Protein 2BGW (pdb70)

B-factor: mean 41.63, std 10.08, range [12.85, 78.35]

Foldseek 3Di:
DQADWFDQAEKEFEPVCVVDPQVVLLVVVRHHYHYDHAPAATMGQFPAEGEHEEELVRLVVCLVVVNNVVNLVLSLQAGVAYEYEYEADNADPVCPPVVVSSVVVVVCSCPVRNYHYHYHHHSNRVSVVSRVSSGVVRGGGDDVGDGDDGDDDDRVVNVQLVVQCPAPQGTHPQSVQLCVVQVDSVSSLPDALVVSCVGDRHHSVSSCSSVCVSDPDDD/DFEKEFAPVCVVPPQVVLLVVVVYHYHYDNDPDAGIHLDQQEGEHEEELVRCVVCLVVVNNVVNLVVQLVRHNAYEYEYEADNADPVGVVVVVSSVVVVVCSCPVRVYHYHYHHHSNRVNVVSNCSRVVVVVVAPDDPVGVQLVVQCPQPQDDSVLSVQLCVVQVDVVSVLPDDLVSSCVRPRRHNVSSVRSVCVSDPDD

Sequence (419 aa):
MLEDPGGRPRVYVDVREERSPVPSILESLGVQVIPKQLPMGDYLVSDSIIVERKTSSDFAKSLFDGRLFEQASRLAEHYETVFIIVEGPPVPRRYRGRERSLYAAMAALQLDYGIRLMNTMDPKGTALVIESLARLSTREGGQRIVIHKKPRLSDVREWQLYILQSFPGIGRRTAERILERFGSLERFFTASKAEISKVEGIGEKRAEEIKKILMTPYKRPRVYVDVREERSPVPSILESLGVQVIPKQLPMGDYLVSDSIIVERKTSSDFAKSLFDGRLFEQASRLAEHYETVFIIVEGPPVPRRYRGRERSLYAAMAALQLDYGIRLMNTMDPKGTALVIESLARLSTKPRLSDVREWQLYILQSFPGIGRRTAERILERFGSLERFFTASKAEISKVEGIGEKRAEEIKKILMTPY

Nearest PDB structures (foldseek):
  2bgw-assembly1_B  TM=1.005E+00  e=6.439E-41  Aeropyrum pernix
  2bhn-assembly1_A  TM=6.510E-01  e=2.886E-35  Aeropyrum pernix
  2bhn-assembly1_B-2  TM=6.550E-01  e=1.106E-33  Aeropyrum pernix
  2bhn-assembly2_C-3  TM=6.578E-01  e=8.806E-33  Aeropyrum pernix
  1j24-assembly1_A  TM=9.319E-01  e=8.309E-14  Pyrococcus furiosus DSM 3638

Structure (mmCIF, N/CA/C/O backbone):
data_2BGW
#
_entry.id   2BGW
#
_cell.length_a   141.312
_cell.length_b   141.312
_cell.length_c   85.311
_cell.angle_alpha   90.00
_cell.angle_beta   90.00
_cell.angle_gamma   120.00
#
_symmetry.space_group_name_H-M   'P 32 2 1'
#
loop_
_entity.id
_entity.type
_entity.pdbx_description
1 polymer 'XPF ENDONUCLEASE'
2 polymer "5'-D(*GP*AP*TP*CP*AP*CP*AP*GP*AP*TP *GP*CP*TP*GP*A)-3'"
3 polymer "5'-D(*TP*CP*AP*GP*CP*AP*TP*CP*TP*GP *TP*GP*AP*TP*C)-3'"
4 non-polymer 'MAGNESIUM ION'
5 non-polymer 'SULFATE ION'
6 water water
#
loop_
_atom_site.group_PDB
_atom_site.id
_atom_site.type_symbol
_atom_site.label_atom_id
_atom_site.label_alt_id
_atom_site.label_comp_id
_atom_site.label_asym_id
_atom_site.label_entity_id
_atom_site.label_seq_id
_atom_site.pdbx_PDB_ins_code
_atom_site.Cartn_x
_atom_site.Cartn_y
_atom_site.Cartn_z
_atom_site.occupancy
_atom_site.B_iso_or_equiv
_atom_site.auth_seq_id
_atom_site.auth_comp_id
_atom_site.auth_asym_id
_atom_site.auth_atom_id
_atom_site.pdbx_PDB_model_num
ATOM 1 N N . MET A 1 1 ? 39.214 70.649 38.708 1.00 40.25 11 MET A N 1
ATOM 2 C CA . MET A 1 1 ? 38.394 71.693 39.381 1.00 40.92 11 MET A CA 1
ATOM 3 C C . MET A 1 1 ? 36.969 71.301 39.817 1.00 38.97 11 MET A C 1
ATOM 4 O O . MET A 1 1 ? 36.513 71.772 40.856 1.00 39.65 11 MET A O 1
ATOM 9 N N . LEU A 1 2 ? 36.248 70.489 39.041 1.00 37.25 12 LEU A N 1
ATOM 10 C CA . LEU A 1 2 ? 34.903 70.042 39.449 1.00 35.50 12 LEU A CA 1
ATOM 11 C C . LEU A 1 2 ? 35.050 69.310 40.766 1.00 35.30 12 LEU A C 1
ATOM 12 O O . LEU A 1 2 ? 35.906 68.457 40.859 1.00 35.70 12 LEU A O 1
ATOM 17 N N . GLU A 1 3 ? 34.231 69.621 41.772 1.00 34.65 13 GLU A N 1
ATOM 18 C CA . GLU A 1 3 ? 34.443 69.093 43.133 1.00 34.42 13 GLU A CA 1
ATOM 19 C C . GLU A 1 3 ? 33.689 67.856 43.616 1.00 33.23 13 GLU A C 1
ATOM 20 O O . GLU A 1 3 ? 34.305 66.908 44.095 1.00 33.25 13 GLU A O 1
ATOM 26 N N . ASP A 1 4 ? 32.367 67.880 43.533 1.00 31.92 14 ASP A N 1
ATOM 27 C CA . ASP A 1 4 ? 31.555 66.931 44.244 1.00 31.15 14 ASP A CA 1
ATOM 28 C C . ASP A 1 4 ? 31.412 65.604 43.516 1.00 30.59 14 ASP A C 1
ATOM 29 O O . ASP A 1 4 ? 31.221 65.580 42.306 1.00 29.84 14 ASP A O 1
ATOM 34 N N . PRO A 1 5 ? 31.490 64.492 44.264 1.00 29.75 15 PRO A N 1
ATOM 35 C CA . PRO A 1 5 ? 31.231 63.184 43.727 1.00 29.63 15 PRO A CA 1
ATOM 36 C C . PRO A 1 5 ? 29.795 63.070 43.236 1.00 29.88 15 PRO A C 1
ATOM 37 O O . PRO A 1 5 ? 28.887 63.542 43.893 1.00 30.52 15 PRO A O 1
ATOM 41 N N . GLY A 1 6 ? 29.583 62.411 42.110 1.00 30.23 16 GLY A N 1
ATOM 42 C CA . GLY A 1 6 ? 28.246 62.255 41.559 1.00 30.40 16 GLY A CA 1
ATOM 43 C C . GLY A 1 6 ? 27.526 60.963 41.912 1.00 30.94 16 GLY A C 1
ATOM 44 O O . GLY A 1 6 ? 27.919 60.265 42.845 1.00 30.61 16 GLY A O 1
ATOM 45 N N . GLY A 1 7 ? 26.468 60.647 41.152 1.00 31.45 17 GLY A N 1
ATOM 46 C CA . GLY A 1 7 ? 25.605 59.497 41.437 1.00 32.26 17 GLY A CA 1
ATOM 47 C C . GLY A 1 7 ? 26.207 58.103 41.324 1.00 33.06 17 GLY A C 1
ATOM 48 O O . GLY A 1 7 ? 27.412 57.930 41.232 1.00 33.19 17 GLY A O 1
ATOM 49 N N . ARG A 1 8 ? 25.340 57.096 41.351 1.00 34.22 18 ARG A N 1
ATOM 50 C CA . ARG A 1 8 ? 25.734 55.699 41.193 1.00 34.85 18 ARG A CA 1
ATOM 51 C C . ARG A 1 8 ? 26.414 55.589 39.841 1.00 35.04 18 ARG A C 1
ATOM 52 O O . ARG A 1 8 ? 25.858 56.006 38.828 1.00 35.37 18 ARG A O 1
ATOM 60 N N . PRO A 1 9 ? 27.652 55.090 39.828 1.00 35.03 19 PRO A N 1
ATOM 61 C CA . PRO A 1 9 ? 28.414 54.867 38.594 1.00 34.58 19 PRO A CA 1
ATOM 62 C C . PRO A 1 9 ? 27.662 53.959 37.626 1.00 33.84 19 PRO A C 1
ATOM 63 O O . PRO A 1 9 ? 27.310 52.819 37.988 1.00 33.86 19 PRO A O 1
ATOM 67 N N . ARG A 1 10 ? 27.455 54.470 36.412 1.00 32.53 20 ARG A N 1
ATOM 68 C CA . ARG A 1 10 ? 26.524 53.907 35.438 1.00 31.98 20 ARG A CA 1
ATOM 69 C C . ARG A 1 10 ? 27.056 54.140 34.029 1.00 31.14 20 ARG A C 1
ATOM 70 O O . ARG A 1 10 ? 27.454 55.255 33.693 1.00 31.56 20 ARG A O 1
ATOM 74 N N . VAL A 1 11 ? 27.066 53.098 33.201 1.00 30.05 21 VAL A N 1
ATOM 75 C CA . VAL A 1 11 ? 27.438 53.238 31.800 1.00 28.81 21 VAL A CA 1
ATOM 76 C C . VAL A 1 11 ? 26.634 52.263 30.986 1.00 28.87 21 VAL A C 1
ATOM 77 O O . VAL A 1 11 ? 26.206 51.240 31.504 1.00 28.67 21 VAL A O 1
ATOM 81 N N . TYR A 1 12 ? 26.438 52.583 29.710 1.00 29.17 22 TYR A N 1
ATOM 82 C CA . TYR A 1 12 ? 25.801 51.682 28.758 1.00 29.41 22 TYR A CA 1
ATOM 83 C C . TYR A 1 12 ? 26.809 51.039 27.817 1.00 29.64 22 TYR A C 1
ATOM 84 O O . TYR A 1 12 ? 27.634 51.738 27.234 1.00 29.19 22 TYR A O 1
ATOM 93 N N . VAL A 1 13 ? 26.716 49.717 27.652 1.00 30.61 23 VAL A N 1
ATOM 94 C CA . VAL A 1 13 ? 27.541 48.980 26.687 1.00 32.34 23 VAL A CA 1
ATOM 95 C C . VAL A 1 13 ? 26.785 48.745 25.424 1.00 33.75 23 VAL A C 1
ATOM 96 O O . VAL A 1 13 ? 25.669 48.227 25.472 1.00 34.40 23 VAL A O 1
ATOM 100 N N . ASP A 1 14 ? 27.388 49.008 24.281 1.00 35.06 24 ASP A N 1
ATOM 101 C CA . ASP A 1 14 ? 26.734 48.528 23.092 1.00 37.26 24 ASP A CA 1
ATOM 102 C C . ASP A 1 14 ? 26.711 47.002 23.049 1.00 38.55 24 ASP A C 1
ATOM 103 O O . ASP A 1 14 ? 27.583 46.337 23.580 1.00 39.05 24 ASP A O 1
ATOM 108 N N . VAL A 1 15 ? 25.710 46.445 22.393 1.00 40.39 25 VAL A N 1
ATOM 109 C CA . VAL A 1 15 ? 25.571 44.994 22.323 1.00 42.01 25 VAL A CA 1
ATOM 110 C C . VAL A 1 15 ? 26.747 44.278 21.656 1.00 42.83 25 VAL A C 1
ATOM 111 O O . VAL A 1 15 ? 27.212 43.256 22.162 1.00 42.65 25 VAL A O 1
ATOM 115 N N . ARG A 1 16 ? 27.213 44.807 20.524 1.00 44.13 26 ARG A N 1
ATOM 116 C CA . ARG A 1 16 ? 28.362 44.233 19.814 1.00 45.61 26 ARG A CA 1
ATOM 117 C C . ARG A 1 16 ? 29.561 44.073 20.767 1.00 45.14 26 ARG A C 1
ATOM 118 O O . ARG A 1 16 ? 30.419 43.218 20.555 1.00 45.74 26 ARG A O 1
ATOM 126 N N . GLU A 1 17 ? 29.580 44.857 21.847 1.00 44.76 27 GLU A N 1
ATOM 127 C CA . GLU A 1 17 ? 30.662 44.824 22.846 1.00 43.77 27 GLU A CA 1
ATOM 128 C C . GLU A 1 17 ? 30.369 43.952 24.044 1.00 43.62 27 GLU A C 1
ATOM 129 O O . GLU A 1 17 ? 31.270 43.432 24.672 1.00 43.52 27 GLU A O 1
ATOM 135 N N . GLU A 1 18 ? 29.095 43.844 24.382 1.00 43.73 28 GLU A N 1
ATOM 136 C CA . GLU A 1 18 ? 28.588 42.966 25.438 1.00 44.06 28 GLU A CA 1
ATOM 137 C C . GLU A 1 18 ? 29.416 41.688 25.726 1.00 43.24 28 GLU A C 1
ATOM 138 O O . GLU A 1 18 ? 29.513 41.268 26.871 1.00 42.99 28 GLU A O 1
ATOM 144 N N . ARG A 1 19 ? 29.984 41.093 24.674 1.00 42.91 29 ARG A N 1
ATOM 145 C CA . ARG A 1 19 ? 30.758 39.836 24.696 1.00 42.40 29 ARG A CA 1
ATOM 146 C C . ARG A 1 19 ? 32.063 39.908 25.499 1.00 42.05 29 ARG A C 1
ATOM 147 O O . ARG A 1 19 ? 32.448 38.927 26.154 1.00 42.29 29 ARG A O 1
ATOM 149 N N . SER A 1 20 ? 32.755 41.052 25.378 1.00 40.68 30 SER A N 1
ATOM 150 C CA . SER A 1 20 ? 33.988 41.407 26.078 1.00 39.08 30 SER A CA 1
ATOM 151 C C . SER A 1 20 ? 34.113 40.876 27.483 1.00 38.06 30 SER A C 1
ATOM 152 O O . SER A 1 20 ? 33.121 40.774 28.196 1.00 37.71 30 SER A O 1
ATOM 155 N N . PRO A 1 21 ? 35.352 40.617 27.928 1.00 37.03 31 PRO A N 1
ATOM 156 C CA . PRO A 1 21 ? 35.570 40.451 29.352 1.00 36.17 31 PRO A CA 1
ATOM 157 C C . PRO A 1 21 ? 35.262 41.750 30.083 1.00 35.58 31 PRO A C 1
ATOM 158 O O . PRO A 1 21 ? 34.969 41.710 31.279 1.00 36.01 31 PRO A O 1
ATOM 162 N N . VAL A 1 22 ? 35.293 42.873 29.363 1.00 34.51 32 VAL A N 1
ATOM 163 C CA . VAL A 1 22 ? 35.179 44.200 29.962 1.00 34.02 32 VAL A CA 1
ATOM 164 C C . VAL A 1 22 ? 33.967 44.456 30.866 1.00 34.30 32 VAL A C 1
ATOM 165 O O . VAL A 1 22 ? 34.171 44.858 32.010 1.00 35.03 32 VAL A O 1
ATOM 169 N N . PRO A 1 23 ? 32.721 44.259 30.376 1.00 34.03 33 PRO A N 1
ATOM 170 C CA . PRO A 1 23 ? 31.553 44.464 31.246 1.00 34.27 33 PRO A CA 1
ATOM 171 C C . PRO A 1 23 ? 31.584 43.797 32.622 1.00 34.92 33 PRO A C 1
ATOM 172 O O . PRO A 1 23 ? 31.286 44.463 33.612 1.00 35.37 33 PRO A O 1
ATOM 176 N N . SER A 1 24 ? 31.947 42.516 32.700 1.00 35.64 34 SER A N 1
ATOM 177 C CA . SER A 1 24 ? 32.036 41.809 34.005 1.00 35.85 34 SER A CA 1
ATOM 178 C C . SER A 1 24 ? 33.066 42.427 34.903 1.00 35.25 34 SER A C 1
ATOM 179 O O . SER A 1 24 ? 32.862 42.533 36.105 1.00 35.32 34 SER A O 1
ATOM 182 N N . ILE A 1 25 ? 34.182 42.835 34.317 1.00 34.98 35 ILE A N 1
ATOM 183 C CA . ILE A 1 25 ? 35.180 43.559 35.088 1.00 34.52 35 ILE A CA 1
ATOM 184 C C . ILE A 1 25 ? 34.591 44.864 35.607 1.00 34.33 35 ILE A C 1
ATOM 185 O O . ILE A 1 25 ? 34.727 45.173 36.793 1.00 34.36 35 ILE A O 1
ATOM 190 N N . LEU A 1 26 ? 33.917 45.599 34.721 1.00 34.27 36 LEU A N 1
ATOM 191 C CA . LEU A 1 26 ? 33.271 46.860 35.075 1.00 34.28 36 LEU A CA 1
ATOM 192 C C . LEU A 1 26 ? 32.294 46.705 36.223 1.00 35.04 36 LEU A C 1
ATOM 193 O O . LEU A 1 26 ? 32.284 47.496 37.156 1.00 35.28 36 LEU A O 1
ATOM 198 N N . GLU A 1 27 ? 31.479 45.667 36.166 1.00 36.07 37 GLU A N 1
ATOM 199 C CA . GLU A 1 27 ? 30.537 45.414 37.229 1.00 37.14 37 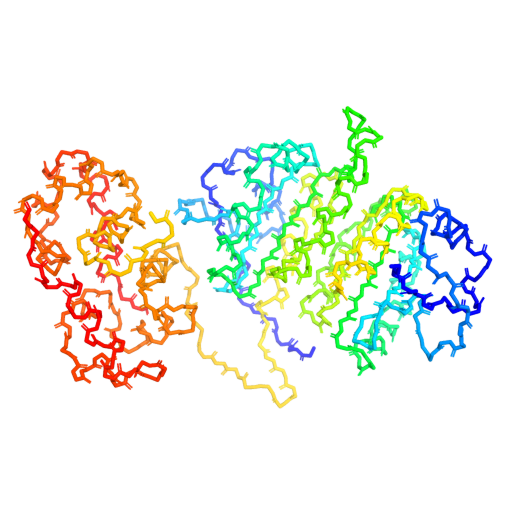GLU A CA 1
ATOM 200 C C . GLU A 1 27 ? 31.252 45.037 38.517 1.00 37.39 37 GLU A C 1
ATOM 201 O O . GLU A 1 27 ? 30.795 45.325 39.625 1.00 37.56 37 GLU A O 1
ATOM 207 N N . SER A 1 28 ? 32.394 44.398 38.355 1.00 38.04 38 SER A N 1
ATOM 208 C CA . SER A 1 28 ? 33.180 43.981 39.487 1.00 38.59 38 SER A CA 1
ATOM 209 C C . SER A 1 28 ? 33.808 45.144 40.204 1.00 37.83 38 SER A C 1
ATOM 210 O O . SER A 1 28 ? 34.117 45.020 41.366 1.00 38.19 38 SER A O 1
ATOM 213 N N . LEU A 1 29 ? 34.004 46.265 39.512 1.00 37.43 39 LEU A N 1
ATOM 214 C CA . LEU A 1 29 ? 34.405 47.527 40.157 1.00 36.79 39 LEU A CA 1
ATOM 215 C C . LEU A 1 29 ? 33.199 48.366 40.658 1.00 36.61 39 LEU A C 1
ATOM 216 O O . LEU A 1 29 ? 33.336 49.553 41.001 1.00 36.57 39 LEU A O 1
ATOM 221 N N . GLY A 1 30 ? 32.023 47.744 40.683 1.00 36.21 40 GLY A N 1
ATOM 222 C CA . GLY A 1 30 ? 30.813 48.385 41.199 1.00 35.88 40 GLY A CA 1
ATOM 223 C C . GLY A 1 30 ? 30.115 49.337 40.246 1.00 35.55 40 GLY A C 1
ATOM 224 O O . GLY A 1 30 ? 29.282 50.147 40.658 1.00 35.41 40 GLY A O 1
ATOM 225 N N . VAL A 1 31 ? 30.462 49.250 38.966 1.00 35.21 41 VAL A N 1
ATOM 226 C CA . VAL A 1 31 ? 29.823 50.077 37.962 1.00 34.51 41 VAL A CA 1
ATOM 227 C C . VAL A 1 31 ? 28.590 49.351 37.463 1.00 34.63 41 VAL A C 1
ATOM 228 O O . VAL A 1 31 ? 28.626 48.162 37.197 1.00 34.42 41 VAL A O 1
ATOM 232 N N . GLN A 1 32 ? 27.483 50.065 37.375 1.00 35.16 42 GLN A N 1
ATOM 233 C CA . GLN A 1 32 ? 26.307 49.515 36.753 1.00 35.81 42 GLN A CA 1
ATOM 234 C C . GLN A 1 32 ? 26.503 49.576 35.242 1.00 35.94 42 GLN A C 1
ATOM 235 O O . GLN A 1 32 ? 26.779 50.651 34.672 1.00 35.53 42 GLN A O 1
ATOM 241 N N . VAL A 1 33 ? 26.354 48.418 34.602 1.00 35.72 43 VAL A N 1
ATOM 242 C CA . VAL A 1 33 ? 26.677 48.263 33.195 1.00 35.74 43 VAL A CA 1
ATOM 243 C C . VAL A 1 33 ? 25.448 47.766 32.445 1.00 36.18 43 VAL A C 1
ATOM 244 O O . VAL A 1 33 ? 25.102 46.600 32.557 1.00 36.98 43 VAL A O 1
ATOM 248 N N . ILE A 1 34 ? 24.783 48.641 31.691 1.00 36.56 44 ILE A N 1
ATOM 249 C CA . ILE A 1 34 ? 23.534 48.286 30.993 1.00 36.48 44 ILE A CA 1
ATOM 250 C C . ILE A 1 34 ? 23.745 48.059 29.504 1.00 36.55 44 ILE A C 1
ATOM 251 O O . ILE A 1 34 ? 24.082 49.006 28.769 1.00 36.81 44 ILE A O 1
ATOM 256 N N . PRO A 1 35 ? 23.509 46.823 29.041 1.00 36.24 45 PRO A N 1
ATOM 257 C CA . PRO A 1 35 ? 23.755 46.491 27.647 1.00 36.11 45 PRO A CA 1
ATOM 258 C C . PRO A 1 35 ? 22.579 46.896 26.800 1.00 36.12 45 PRO A C 1
ATOM 259 O O . PRO A 1 35 ? 21.463 46.449 27.034 1.00 36.17 45 PRO A O 1
ATOM 263 N N . LYS A 1 36 ? 22.831 47.781 25.852 1.00 36.39 46 LYS A N 1
ATOM 264 C CA . LYS A 1 36 ? 21.823 48.217 24.901 1.00 36.95 46 LYS A CA 1
ATOM 265 C C . LYS A 1 36 ? 22.460 48.479 23.553 1.00 37.21 46 LYS A C 1
ATOM 266 O O . LYS A 1 36 ? 23.679 48.639 23.440 1.00 37.33 46 LYS A O 1
ATOM 272 N N . GLN A 1 37 ? 21.620 48.537 22.531 1.00 37.37 47 GLN A N 1
ATOM 273 C CA . GLN A 1 37 ? 22.049 48.988 21.231 1.00 37.52 47 GLN A CA 1
ATOM 274 C C . GLN A 1 37 ? 22.175 50.506 21.219 1.00 36.78 47 GLN A C 1
ATOM 275 O O . GLN A 1 37 ? 21.182 51.229 21.371 1.00 37.27 47 GLN A O 1
ATOM 281 N N . LEU A 1 38 ? 23.405 50.978 21.039 1.00 35.69 48 LEU A N 1
ATOM 282 C CA . LEU A 1 38 ? 23.691 52.404 20.952 1.00 34.55 48 LEU A CA 1
ATOM 283 C C . LEU A 1 38 ? 23.882 52.753 19.499 1.00 34.18 48 LEU A C 1
ATOM 284 O O . LEU A 1 38 ? 24.235 51.891 18.717 1.00 34.06 48 LEU A O 1
ATOM 289 N N . PRO A 1 39 ? 23.662 54.021 19.125 1.00 33.99 49 PRO A N 1
ATOM 290 C CA . PRO A 1 39 ? 23.855 54.341 17.725 1.00 33.95 49 PRO A CA 1
ATOM 291 C C . PRO A 1 39 ? 25.296 54.075 17.290 1.00 34.45 49 PRO A C 1
ATOM 292 O O . PRO A 1 39 ? 25.526 53.582 16.177 1.00 34.90 49 PRO A O 1
ATOM 296 N N . MET A 1 40 ? 26.246 54.368 18.181 1.00 34.52 50 MET A N 1
ATOM 297 C CA . MET A 1 40 ? 27.679 54.348 17.863 1.00 34.70 50 MET A CA 1
ATOM 298 C C . MET A 1 40 ? 28.567 54.114 19.082 1.00 33.55 50 MET A C 1
ATOM 299 O O . MET A 1 40 ? 28.186 54.458 20.182 1.00 34.06 50 MET A O 1
ATOM 304 N N . GLY A 1 41 ? 29.747 53.538 18.868 1.00 32.71 51 GLY A N 1
ATOM 305 C CA . GLY A 1 41 ? 30.725 53.332 19.924 1.00 31.64 51 GLY A CA 1
ATOM 306 C C . GLY A 1 41 ? 30.314 52.212 20.846 1.00 31.20 51 GLY A C 1
ATOM 307 O O . GLY A 1 41 ? 29.263 51.611 20.652 1.00 31.44 51 GLY A O 1
ATOM 308 N N . ASP A 1 42 ? 31.112 51.955 21.880 1.00 30.80 52 ASP A N 1
ATOM 309 C CA . ASP A 1 42 ? 30.939 50.740 22.667 1.00 30.64 52 ASP A CA 1
ATOM 310 C C . ASP A 1 42 ? 30.528 51.016 24.063 1.00 29.97 52 ASP A C 1
ATOM 311 O O . ASP A 1 42 ? 29.861 50.191 24.674 1.00 30.54 52 ASP A O 1
ATOM 316 N N . TYR A 1 43 ? 30.935 52.161 24.585 1.00 29.20 53 TYR A N 1
ATOM 317 C CA . TYR A 1 43 ? 30.545 52.517 25.929 1.00 28.41 53 TYR A CA 1
ATOM 318 C C . TYR A 1 43 ? 30.081 53.948 25.991 1.00 28.14 53 TYR A C 1
ATOM 319 O O . TYR A 1 43 ? 30.813 54.842 25.598 1.00 27.65 53 TYR A O 1
ATOM 328 N N . LEU A 1 44 ? 28.863 54.150 26.483 1.00 27.99 54 LEU A N 1
ATOM 329 C CA . LEU A 1 44 ? 28.383 55.479 26.797 1.00 28.16 54 LEU A CA 1
ATOM 330 C C . LEU A 1 44 ? 28.733 55.830 28.254 1.00 29.12 54 LEU A C 1
ATOM 331 O O . LEU A 1 44 ? 28.220 55.241 29.208 1.00 29.77 54 LEU A O 1
ATOM 336 N N . VAL A 1 45 ? 29.578 56.825 28.426 1.00 30.14 55 VAL A N 1
ATOM 337 C CA . VAL A 1 45 ? 30.153 57.123 29.726 1.00 31.50 55 VAL A CA 1
ATOM 338 C C . VAL A 1 45 ? 29.457 58.267 30.495 1.00 32.57 55 VAL A C 1
ATOM 339 O O . VAL A 1 45 ? 29.234 58.173 31.683 1.00 33.31 55 VAL A O 1
ATOM 343 N N . SER A 1 46 ? 29.129 59.349 29.824 1.00 33.57 56 SER A N 1
ATOM 344 C CA . SER A 1 46 ? 28.430 60.437 30.441 1.00 34.84 56 SER A CA 1
ATOM 345 C C . SER A 1 46 ? 27.669 60.978 29.258 1.00 36.33 56 SER A C 1
ATOM 346 O O . SER A 1 46 ? 27.780 60.416 28.175 1.00 36.56 56 SER A O 1
ATOM 349 N N . ASP A 1 47 ? 26.896 62.053 29.420 1.00 38.73 57 ASP A N 1
ATOM 350 C CA . ASP A 1 47 ? 26.037 62.500 28.305 1.00 38.95 57 ASP A CA 1
ATOM 351 C C . ASP A 1 47 ? 26.831 62.928 27.072 1.00 38.35 57 ASP A C 1
ATOM 352 O O . ASP A 1 47 ? 26.304 62.966 25.972 1.00 38.66 57 ASP A O 1
ATOM 357 N N . SER A 1 48 ? 28.107 63.214 27.244 1.00 37.88 58 SER A N 1
ATOM 358 C CA . SER A 1 48 ? 28.880 63.750 26.138 1.00 37.57 58 SER A CA 1
ATOM 359 C C . SER A 1 48 ? 30.250 63.103 25.984 1.00 36.19 58 SER A C 1
ATOM 360 O O . SER A 1 48 ? 31.130 63.664 25.315 1.00 36.34 58 SER A O 1
ATOM 363 N N . ILE A 1 49 ? 30.420 61.935 26.601 1.00 34.03 59 ILE A N 1
ATOM 364 C CA . ILE A 1 49 ? 31.609 61.133 26.416 1.00 32.03 59 ILE A CA 1
ATOM 365 C C . ILE A 1 49 ? 31.287 59.754 25.847 1.00 31.34 59 ILE A C 1
ATOM 366 O O . ILE A 1 49 ? 30.642 58.940 26.499 1.00 31.13 59 ILE A O 1
ATOM 371 N N . ILE A 1 50 ? 31.733 59.493 24.624 1.00 30.16 60 ILE A N 1
ATOM 372 C CA . ILE A 1 50 ? 31.574 58.169 24.049 1.00 28.98 60 ILE A CA 1
ATOM 373 C C . ILE A 1 50 ? 32.951 57.502 24.026 1.00 29.35 60 ILE A C 1
ATOM 374 O O . ILE A 1 50 ? 33.979 58.178 23.873 1.00 29.36 60 ILE A O 1
ATOM 379 N N . VAL A 1 51 ? 32.953 56.180 24.192 1.00 29.28 61 VAL A N 1
ATOM 380 C CA . VAL A 1 51 ? 34.160 55.368 24.227 1.00 29.12 61 VAL A CA 1
ATOM 381 C C . VAL A 1 51 ? 34.041 54.271 23.182 1.00 29.81 61 VAL A C 1
ATOM 382 O O . VAL A 1 51 ? 33.007 53.581 23.091 1.00 29.95 61 VAL A O 1
ATOM 386 N N . GLU A 1 52 ? 35.107 54.113 22.408 1.00 30.14 62 GLU A N 1
ATOM 387 C CA . GLU A 1 52 ? 35.195 53.108 21.363 1.00 31.19 62 GLU A CA 1
ATOM 388 C C . GLU A 1 52 ? 36.358 52.255 21.787 1.00 31.04 62 GLU A C 1
ATOM 389 O O . GLU A 1 52 ? 37.443 52.763 21.991 1.00 31.67 62 GLU A O 1
ATOM 395 N N . ARG A 1 53 ? 36.124 50.968 21.988 1.00 31.39 63 ARG A N 1
ATOM 396 C CA . ARG A 1 53 ? 37.167 50.061 22.486 1.00 31.53 63 ARG A CA 1
ATOM 397 C C . ARG A 1 53 ? 37.717 49.268 21.337 1.00 32.24 63 ARG A C 1
ATOM 398 O O . ARG A 1 53 ? 36.959 48.704 20.563 1.00 32.53 63 ARG A O 1
ATOM 406 N N . LYS A 1 54 ? 39.041 49.211 21.245 1.00 32.97 64 LYS A N 1
ATOM 407 C CA . LYS A 1 54 ? 39.714 48.493 20.170 1.00 33.23 64 LYS A CA 1
ATOM 408 C C . LYS A 1 54 ? 40.984 47.829 20.669 1.00 32.84 64 LYS A C 1
ATOM 409 O O . LYS A 1 54 ? 41.798 48.469 21.343 1.00 32.63 64 LYS A O 1
ATOM 415 N N . THR A 1 55 ? 41.135 46.543 20.360 1.00 32.98 65 THR A N 1
ATOM 416 C CA . THR A 1 55 ? 42.399 45.821 20.601 1.00 33.28 65 THR A CA 1
ATOM 417 C C . THR A 1 55 ? 43.465 46.420 19.688 1.00 34.16 65 THR A C 1
ATOM 418 O O . THR A 1 55 ? 43.153 46.882 18.568 1.00 34.54 65 THR A O 1
ATOM 422 N N . SER A 1 56 ? 44.718 46.429 20.125 1.00 34.59 66 SER A N 1
ATOM 423 C CA . SER A 1 56 ? 45.702 47.128 19.319 1.00 35.75 66 SER A CA 1
ATOM 424 C C . SER A 1 56 ? 45.625 46.650 17.875 1.00 36.44 66 SER A C 1
ATOM 425 O O . SER A 1 56 ? 45.720 47.467 16.942 1.00 36.62 66 SER A O 1
ATOM 428 N N . SER A 1 57 ? 45.408 45.345 17.683 1.00 36.57 67 SER A N 1
ATOM 429 C CA . SER A 1 57 ? 45.359 44.835 16.316 1.00 36.88 67 SER A CA 1
ATOM 430 C C . SER A 1 57 ? 44.110 45.249 15.496 1.00 36.68 67 SER A C 1
ATOM 431 O O . SER A 1 57 ? 44.241 45.566 14.304 1.00 37.02 67 SER A O 1
ATOM 434 N N . ASP A 1 58 ? 42.926 45.279 16.106 1.00 35.91 68 ASP A N 1
ATOM 435 C CA . ASP A 1 58 ? 41.780 45.879 15.414 1.00 35.37 68 ASP A CA 1
ATOM 436 C C . ASP A 1 58 ? 42.007 47.352 15.128 1.00 34.68 68 ASP A C 1
ATOM 437 O O . ASP A 1 58 ? 41.574 47.866 14.096 1.00 33.97 68 ASP A O 1
ATOM 442 N N . PHE A 1 59 ? 42.704 48.040 16.020 1.00 34.06 69 PHE A N 1
ATOM 443 C CA . PHE A 1 59 ? 43.066 49.392 15.672 1.00 33.98 69 PHE A CA 1
ATOM 444 C C . PHE A 1 59 ? 43.785 49.391 14.344 1.00 35.25 69 PHE A C 1
ATOM 445 O O . PHE A 1 59 ? 43.387 50.116 13.423 1.00 35.86 69 PHE A O 1
ATOM 453 N N . ALA A 1 60 ? 44.829 48.560 14.248 1.00 36.49 70 ALA A N 1
ATOM 454 C CA . ALA A 1 60 ? 45.644 48.445 13.039 1.00 37.15 70 ALA A CA 1
ATOM 455 C C . ALA A 1 60 ? 44.785 48.028 11.856 1.00 37.93 70 ALA A C 1
ATOM 456 O O . ALA A 1 60 ? 44.700 48.761 10.860 1.00 37.91 70 ALA A O 1
ATOM 458 N N . LYS A 1 61 ? 44.117 46.882 11.996 1.00 38.76 71 LYS A N 1
ATOM 459 C CA . LYS A 1 61 ? 43.283 46.326 10.938 1.00 40.24 71 LYS A CA 1
ATOM 460 C C . LYS A 1 61 ? 42.399 47.410 10.306 1.00 40.15 71 LYS A C 1
ATOM 461 O O . LYS A 1 61 ? 42.508 47.721 9.111 1.00 40.27 71 LYS A O 1
ATOM 467 N N . SER A 1 62 ? 41.583 48.053 11.119 1.00 40.58 72 SER A N 1
ATOM 468 C CA . SER A 1 62 ? 40.673 49.056 10.585 1.00 40.91 72 SER A CA 1
ATOM 469 C C . SER A 1 62 ? 41.368 50.306 10.026 1.00 40.41 72 SER A C 1
ATOM 470 O O . SER A 1 62 ? 40.784 50.987 9.193 1.00 40.38 72 SER A O 1
ATOM 473 N N . LEU A 1 63 ? 42.585 50.627 10.474 1.00 40.25 73 LEU A N 1
ATOM 474 C CA . LEU A 1 63 ? 43.316 51.722 9.837 1.00 40.43 73 LEU A CA 1
ATOM 475 C C . LEU A 1 63 ? 43.465 51.389 8.368 1.00 41.95 73 LEU A C 1
ATOM 476 O O . LEU A 1 63 ? 43.218 52.229 7.520 1.00 42.99 73 LEU A O 1
ATOM 481 N N . PHE A 1 64 ? 43.829 50.150 8.052 1.00 42.83 74 PHE A N 1
ATOM 482 C CA . PHE A 1 64 ? 44.090 49.801 6.665 1.00 43.18 74 PHE A CA 1
ATOM 483 C C . PHE A 1 64 ? 42.837 49.401 5.896 1.00 44.06 74 PHE A C 1
ATOM 484 O O . PHE A 1 64 ? 42.848 49.455 4.679 1.00 44.89 74 PHE A O 1
ATOM 492 N N . ASP A 1 65 ? 41.781 48.971 6.595 1.00 44.57 75 ASP A N 1
ATOM 493 C CA . ASP A 1 65 ? 40.441 48.806 6.013 1.00 44.47 75 ASP A CA 1
ATOM 494 C C . ASP A 1 65 ? 39.923 50.096 5.422 1.00 44.09 75 ASP A C 1
ATOM 495 O O . ASP A 1 65 ? 39.234 50.073 4.421 1.00 44.01 75 ASP A O 1
ATOM 500 N N . GLY A 1 66 ? 40.231 51.220 6.060 1.00 43.73 76 GLY A N 1
ATOM 501 C CA . GLY A 1 66 ? 39.508 52.451 5.789 1.00 44.09 76 GLY A CA 1
ATOM 502 C C . GLY A 1 66 ? 38.386 52.639 6.802 1.00 44.46 76 GLY A C 1
ATOM 503 O O . GLY A 1 66 ? 37.877 53.752 6.990 1.00 44.38 76 GLY A O 1
ATOM 504 N N . ARG A 1 67 ? 38.001 51.543 7.459 1.00 44.60 77 ARG A N 1
ATOM 505 C CA . ARG A 1 67 ? 37.036 51.576 8.550 1.00 44.73 77 ARG A CA 1
ATOM 506 C C . ARG A 1 67 ? 37.357 52.609 9.656 1.00 44.08 77 ARG A C 1
ATOM 507 O O . ARG A 1 67 ? 36.465 53.347 10.079 1.00 45.07 77 ARG A O 1
ATOM 515 N N . LEU A 1 68 ? 38.612 52.670 10.116 1.00 42.67 78 LEU A N 1
ATOM 516 C CA . LEU A 1 68 ? 38.985 53.508 11.263 1.00 40.98 78 LEU A CA 1
ATOM 517 C C . LEU A 1 68 ? 38.583 54.973 11.195 1.00 40.58 78 LEU A C 1
ATOM 518 O O . LEU A 1 68 ? 37.979 55.489 12.129 1.00 40.50 78 LEU A O 1
ATOM 523 N N . PHE A 1 69 ? 38.930 55.658 10.123 1.00 40.01 79 PHE A N 1
ATOM 524 C CA . PHE A 1 69 ? 38.645 57.073 10.084 1.00 39.95 79 PHE A CA 1
ATOM 525 C C . PHE A 1 69 ? 37.184 57.415 9.758 1.00 40.39 79 PHE A C 1
ATOM 526 O O . PHE A 1 69 ? 36.740 58.557 9.980 1.00 40.15 79 PHE A O 1
ATOM 534 N N . GLU A 1 70 ? 36.436 56.447 9.222 1.00 40.39 80 GLU A N 1
ATOM 535 C CA . GLU A 1 70 ? 35.034 56.689 8.973 1.00 40.54 80 GLU A CA 1
ATOM 536 C C . GLU A 1 70 ? 34.384 56.671 10.327 1.00 40.40 80 GLU A C 1
ATOM 537 O O . GLU A 1 70 ? 33.740 57.643 10.725 1.00 40.78 80 GLU A O 1
ATOM 540 N N . GLN A 1 71 ? 34.604 55.594 11.062 1.00 39.80 81 GLN A N 1
ATOM 541 C CA . GLN A 1 71 ? 34.169 55.508 12.450 1.00 39.80 81 GLN A CA 1
ATOM 542 C C . GLN A 1 71 ? 34.609 56.702 13.293 1.00 39.17 81 GLN A C 1
ATOM 543 O O . GLN A 1 71 ? 33.887 57.168 14.165 1.00 38.98 81 GLN A O 1
ATOM 549 N N . ALA A 1 72 ? 35.806 57.187 13.017 1.00 38.57 82 ALA A N 1
ATOM 550 C CA . ALA A 1 72 ? 36.408 58.208 13.834 1.00 38.49 82 ALA A CA 1
ATOM 551 C C . ALA A 1 72 ? 35.637 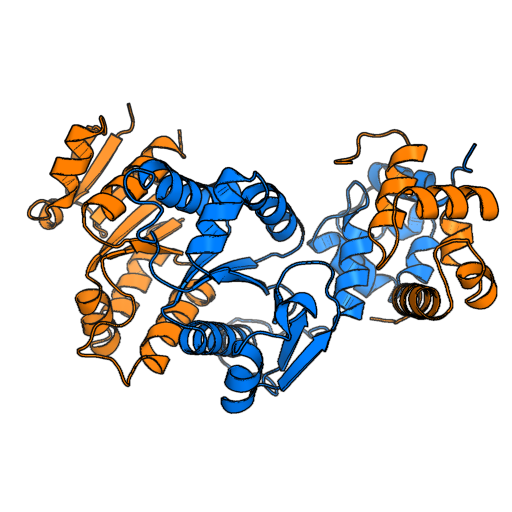59.481 13.721 1.00 38.04 82 ALA A C 1
ATOM 552 O O . ALA A 1 72 ? 35.298 60.086 14.716 1.00 37.99 82 ALA A O 1
ATOM 554 N N . SER A 1 73 ? 35.388 59.884 12.488 1.00 38.17 83 SER A N 1
ATOM 555 C CA . SER A 1 73 ? 34.715 61.143 12.187 1.00 38.34 83 SER A CA 1
ATOM 556 C C . SER A 1 73 ? 33.229 61.128 12.589 1.00 37.46 83 SER A C 1
ATOM 557 O O . SER A 1 73 ? 32.674 62.166 12.943 1.00 37.34 83 SER A O 1
ATOM 560 N N . ARG A 1 74 ? 32.593 59.964 12.535 1.00 36.54 84 ARG A N 1
ATOM 561 C CA . ARG A 1 74 ? 31.245 59.851 13.036 1.00 36.29 84 ARG A CA 1
ATOM 562 C C . ARG A 1 74 ? 31.220 60.189 14.527 1.00 35.21 84 ARG A C 1
ATOM 563 O O . ARG A 1 74 ? 30.488 61.102 14.956 1.00 35.11 84 ARG A O 1
ATOM 571 N N . LEU A 1 75 ? 32.053 59.488 15.305 1.00 33.17 85 LEU A N 1
ATOM 572 C CA . LEU A 1 75 ? 32.100 59.697 16.729 1.00 31.19 85 LEU A CA 1
ATOM 573 C C . LEU A 1 75 ? 32.343 61.154 17.053 1.00 31.10 85 LEU A C 1
ATOM 574 O O . LEU A 1 75 ? 31.658 61.726 17.897 1.00 31.46 85 LEU A O 1
ATOM 579 N N . ALA A 1 76 ? 33.268 61.777 16.339 1.00 30.46 86 ALA A N 1
ATOM 580 C CA . ALA A 1 76 ? 33.658 63.136 16.623 1.00 30.38 86 ALA A CA 1
ATOM 581 C C . ALA A 1 76 ? 32.574 64.150 16.275 1.00 31.13 86 ALA A C 1
ATOM 582 O O . ALA A 1 76 ? 32.523 65.234 16.864 1.00 30.95 86 ALA A O 1
ATOM 584 N N . GLU A 1 77 ? 31.727 63.797 15.310 1.00 32.21 87 GLU A N 1
ATOM 585 C CA . GLU A 1 77 ? 30.573 64.618 14.915 1.00 33.51 87 GLU A CA 1
ATOM 586 C C . GLU A 1 77 ? 29.480 64.585 15.974 1.00 33.16 87 GLU A C 1
ATOM 587 O O . GLU A 1 77 ? 28.814 65.572 16.200 1.00 33.18 87 GLU A O 1
ATOM 593 N N . HIS A 1 78 ? 29.298 63.448 16.627 1.00 32.70 88 HIS A N 1
ATOM 594 C CA . HIS A 1 78 ? 28.147 63.282 17.479 1.00 32.14 88 HIS A CA 1
ATOM 595 C C . HIS A 1 78 ? 28.390 63.460 18.978 1.00 31.61 88 HIS A C 1
ATOM 596 O O . HIS A 1 78 ? 27.460 63.719 19.721 1.00 31.65 88 HIS A O 1
ATOM 603 N N . TYR A 1 79 ? 29.619 63.324 19.444 1.00 30.87 89 TYR A N 1
ATOM 604 C CA . TYR A 1 79 ? 29.847 63.461 20.861 1.00 30.08 89 TYR A CA 1
ATOM 605 C C . TYR A 1 79 ? 30.867 64.478 21.087 1.00 30.61 89 TYR A C 1
ATOM 606 O O . TYR A 1 79 ? 31.740 64.706 20.261 1.00 31.46 89 TYR A O 1
ATOM 615 N N . GLU A 1 80 ? 30.776 65.135 22.218 1.00 31.23 90 GLU A N 1
ATOM 616 C CA . GLU A 1 80 ? 31.651 66.274 22.401 1.00 31.49 90 GLU A CA 1
ATOM 617 C C . GLU A 1 80 ? 33.087 65.831 22.766 1.00 29.93 90 GLU A C 1
ATOM 618 O O . GLU A 1 80 ? 34.049 66.570 22.579 1.00 29.56 90 GLU A O 1
ATOM 624 N N . THR A 1 81 ? 33.200 64.593 23.241 1.00 28.33 91 THR A N 1
ATOM 625 C CA . THR A 1 81 ? 34.436 64.036 23.728 1.00 26.69 91 THR A CA 1
ATOM 626 C C . THR A 1 81 ? 34.464 62.582 23.308 1.00 26.29 91 THR A C 1
ATOM 627 O O . THR A 1 81 ? 33.589 61.797 23.664 1.00 26.69 91 THR A O 1
ATOM 631 N N . VAL A 1 82 ? 35.477 62.219 22.542 1.00 25.68 92 VAL A N 1
ATOM 632 C CA . VAL A 1 82 ? 35.593 60.856 22.032 1.00 25.15 92 VAL A CA 1
ATOM 633 C C . VAL A 1 82 ? 36.866 60.218 22.548 1.00 24.63 92 VAL A C 1
ATOM 634 O O . VAL A 1 82 ? 37.945 60.727 22.320 1.00 24.38 92 VAL A O 1
ATOM 638 N N . PHE A 1 83 ? 36.742 59.093 23.226 1.00 24.73 93 PHE A N 1
ATOM 639 C CA . PHE A 1 83 ? 37.920 58.346 23.645 1.00 24.90 93 PHE A CA 1
ATOM 640 C C . PHE A 1 83 ? 37.958 57.116 22.837 1.00 25.31 93 PHE A C 1
ATOM 641 O O . PHE A 1 83 ? 36.965 56.382 22.806 1.00 25.86 93 PHE A O 1
ATOM 649 N N . ILE A 1 84 ? 39.082 56.891 22.156 1.00 25.85 94 ILE A N 1
ATOM 650 C CA . ILE A 1 84 ? 39.369 55.551 21.627 1.00 25.74 94 ILE A CA 1
ATOM 651 C C . ILE A 1 84 ? 40.376 54.915 22.531 1.00 25.89 94 ILE A C 1
ATOM 652 O O . ILE A 1 84 ? 41.430 55.489 22.797 1.00 25.89 94 ILE A O 1
ATOM 657 N N . ILE A 1 85 ? 40.028 53.748 23.042 1.00 26.23 95 ILE A N 1
ATOM 658 C CA . ILE A 1 85 ? 40.902 53.060 23.957 1.00 27.39 95 ILE A CA 1
ATOM 659 C C . ILE A 1 85 ? 41.543 51.934 23.216 1.00 27.93 95 ILE A C 1
ATOM 660 O O . ILE A 1 85 ? 40.855 51.031 22.739 1.00 27.97 95 ILE A O 1
ATOM 665 N N . VAL A 1 86 ? 42.864 51.983 23.119 1.00 28.78 96 VAL A N 1
ATOM 666 C CA . VAL A 1 86 ? 43.580 50.921 22.433 1.00 29.72 96 VAL A CA 1
ATOM 667 C C . VAL A 1 86 ? 44.158 49.917 23.429 1.00 30.42 96 VAL A C 1
ATOM 668 O O . VAL A 1 86 ? 45.005 50.237 24.280 1.00 30.04 96 VAL A O 1
ATOM 672 N N . GLU A 1 87 ? 43.651 48.700 23.317 1.00 31.27 97 GLU A N 1
ATOM 673 C CA . GLU A 1 87 ? 43.949 47.640 24.255 1.00 32.74 97 GLU A CA 1
ATOM 674 C C . GLU A 1 87 ? 45.038 46.696 23.719 1.00 33.65 97 GLU A C 1
ATOM 675 O O . GLU A 1 87 ? 44.820 45.978 22.715 1.00 33.81 97 GLU A O 1
ATOM 681 N N . GLY A 1 88 ? 46.187 46.682 24.399 1.00 33.80 98 GLY A N 1
ATOM 682 C CA . GLY A 1 88 ? 47.326 45.902 23.950 1.00 34.55 98 GLY A CA 1
ATOM 683 C C . GLY A 1 88 ? 48.376 46.820 23.351 1.00 35.44 98 GLY A C 1
ATOM 684 O O . GLY A 1 88 ? 48.150 48.018 23.213 1.00 35.20 98 GLY A O 1
ATOM 685 N N . PRO A 1 89 ? 49.542 46.264 22.992 1.00 36.08 99 PRO A N 1
ATOM 686 C CA . PRO A 1 89 ? 50.655 47.061 22.516 1.00 36.17 99 PRO A CA 1
ATOM 687 C C . PRO A 1 89 ? 50.294 47.862 21.296 1.00 36.35 99 PRO A C 1
ATOM 688 O O . PRO A 1 89 ? 49.682 47.349 20.370 1.00 36.36 99 PRO A O 1
ATOM 692 N N . PRO A 1 90 ? 50.671 49.132 21.305 1.00 36.66 100 PRO A N 1
ATOM 693 C CA . PRO A 1 90 ? 50.328 50.041 20.249 1.00 36.79 100 PRO A CA 1
ATOM 694 C C . PRO A 1 90 ? 50.593 49.446 18.895 1.00 37.25 100 PRO A C 1
ATOM 695 O O . PRO A 1 90 ? 49.775 49.595 18.019 1.00 37.95 100 PRO A O 1
ATOM 699 N N . VAL A 1 91 ? 51.717 48.754 18.732 1.00 37.96 101 VAL A N 1
ATOM 700 C CA . VAL A 1 91 ? 52.084 48.102 17.463 1.00 37.56 101 VAL A CA 1
ATOM 701 C C . VAL A 1 91 ? 52.210 46.605 17.709 1.00 38.20 101 VAL A C 1
ATOM 702 O O . VAL A 1 91 ? 53.188 46.140 18.299 1.00 38.16 101 VAL A O 1
ATOM 706 N N . PRO A 1 92 ? 51.239 45.828 17.244 1.00 38.77 102 PRO A N 1
ATOM 707 C CA . PRO A 1 92 ? 51.361 44.391 17.439 1.00 39.58 102 PRO A CA 1
ATOM 708 C C . PRO A 1 92 ? 52.496 43.815 16.562 1.00 40.65 102 PRO A C 1
ATOM 709 O O . PRO A 1 92 ? 52.879 44.439 15.554 1.00 40.71 102 PRO A O 1
ATOM 713 N N . ARG A 1 93 ? 53.031 42.647 16.937 1.00 41.28 103 ARG A N 1
ATOM 714 C CA . ARG A 1 93 ? 54.077 41.982 16.128 1.00 41.56 103 ARG A CA 1
ATOM 715 C C . ARG A 1 93 ? 53.728 42.017 14.620 1.00 41.51 103 ARG A C 1
ATOM 716 O O . ARG A 1 93 ? 54.399 42.686 13.826 1.00 41.18 103 ARG A O 1
ATOM 718 N N . ARG A 1 94 ? 52.645 41.344 14.251 1.00 41.53 104 ARG A N 1
ATOM 719 C CA . ARG A 1 94 ? 52.203 41.276 12.860 1.00 42.14 104 ARG A CA 1
ATOM 720 C C . ARG A 1 94 ? 52.233 42.599 12.028 1.00 41.99 104 ARG A C 1
ATOM 721 O O . ARG A 1 94 ? 51.931 42.586 10.825 1.00 41.57 104 ARG A O 1
ATOM 729 N N . TYR A 1 95 ? 52.600 43.723 12.657 1.00 42.17 105 TYR A N 1
ATOM 730 C CA . TYR A 1 95 ? 52.463 45.060 12.036 1.00 42.20 105 TYR A CA 1
ATOM 731 C C . TYR A 1 95 ? 53.688 45.948 12.110 1.00 42.94 105 TYR A C 1
ATOM 732 O O . TYR A 1 95 ? 53.620 47.129 11.741 1.00 42.71 105 TYR A O 1
ATOM 741 N N . ARG A 1 96 ? 54.802 45.383 12.577 1.00 44.16 106 ARG A N 1
ATOM 742 C CA . ARG A 1 96 ? 56.095 46.070 12.597 1.00 45.28 106 ARG A CA 1
ATOM 743 C C . ARG A 1 96 ? 56.420 46.718 11.266 1.00 45.80 106 ARG A C 1
ATOM 744 O O . ARG A 1 96 ? 55.940 46.267 10.201 1.00 45.97 106 ARG A O 1
ATOM 752 N N . GLY A 1 97 ? 57.246 47.760 11.306 1.00 46.08 107 GLY A N 1
ATOM 753 C CA . GLY A 1 97 ? 57.716 48.354 10.054 1.00 46.30 107 GLY A CA 1
ATOM 754 C C . GLY A 1 97 ? 56.629 49.213 9.443 1.00 46.62 107 GLY A C 1
ATOM 755 O O . GLY A 1 97 ? 56.912 50.318 8.980 1.00 47.15 107 GLY A O 1
ATOM 756 N N . ARG A 1 98 ? 55.382 48.723 9.466 1.00 46.45 108 ARG A N 1
ATOM 757 C CA . ARG A 1 98 ? 54.202 49.573 9.225 1.00 46.08 108 ARG A CA 1
ATOM 758 C C . ARG A 1 98 ? 53.928 50.597 10.351 1.00 45.48 108 ARG A C 1
ATOM 759 O O . ARG A 1 98 ? 52.911 51.253 10.332 1.00 45.57 108 ARG A O 1
ATOM 767 N N . GLU A 1 99 ? 54.832 50.749 11.311 1.00 45.04 109 GLU A N 1
ATOM 768 C CA . GLU A 1 99 ? 54.639 51.707 12.408 1.00 44.98 109 GLU A CA 1
ATOM 769 C C . GLU A 1 99 ? 54.494 53.171 12.010 1.00 44.44 109 GLU A C 1
ATOM 770 O O . GLU A 1 99 ? 53.888 53.953 12.756 1.00 44.50 109 GLU A O 1
ATOM 776 N N . ARG A 1 100 ? 55.117 53.574 10.898 1.00 43.57 110 ARG A N 1
ATOM 777 C CA . ARG A 1 100 ? 55.020 54.966 10.483 1.00 42.02 110 ARG A CA 1
ATOM 778 C C . ARG A 1 100 ? 53.546 55.235 10.283 1.00 40.88 110 ARG A C 1
ATOM 779 O O . ARG A 1 100 ? 53.062 56.272 10.704 1.00 41.46 110 ARG A O 1
ATOM 787 N N . SER A 1 101 ? 52.836 54.281 9.678 1.00 38.72 111 SER A N 1
ATOM 788 C CA . SER A 1 101 ? 51.398 54.363 9.519 1.00 36.88 111 SER A CA 1
ATOM 789 C C . SER A 1 101 ? 50.691 54.530 10.864 1.00 36.66 111 SER A C 1
ATOM 790 O O . SER A 1 101 ? 50.074 55.565 11.120 1.00 36.58 111 SER A O 1
ATOM 793 N N . LEU A 1 102 ? 50.796 53.513 11.719 1.00 36.03 112 LEU A N 1
ATOM 794 C CA . LEU A 1 102 ? 50.046 53.462 12.962 1.00 35.35 112 LEU A CA 1
ATOM 795 C C . LEU A 1 102 ? 50.150 54.760 13.781 1.00 35.84 112 LEU A C 1
ATOM 796 O O . LEU A 1 102 ? 49.129 55.418 14.035 1.00 36.03 112 LEU A O 1
ATOM 801 N N . TYR A 1 103 ? 51.371 55.154 14.145 1.00 35.94 113 TYR A N 1
ATOM 802 C CA . TYR A 1 103 ? 51.561 56.334 14.970 1.00 35.91 113 TYR A CA 1
ATOM 803 C C . TYR A 1 103 ? 51.041 57.568 14.240 1.00 35.79 113 TYR A C 1
ATOM 804 O O . TYR A 1 103 ? 50.445 58.446 14.862 1.00 36.22 113 TYR A O 1
ATOM 813 N N . ALA A 1 104 ? 51.242 57.638 12.925 1.00 35.30 114 ALA A N 1
ATOM 814 C CA . ALA A 1 104 ? 50.727 58.773 12.146 1.00 34.33 114 ALA A CA 1
ATOM 815 C C . ALA A 1 104 ? 49.208 58.851 12.271 1.00 34.19 114 ALA A C 1
ATOM 816 O O . ALA A 1 104 ? 48.655 59.929 12.474 1.00 34.33 114 ALA A O 1
ATOM 818 N N . ALA A 1 105 ? 48.541 57.710 12.181 1.00 33.85 115 ALA A N 1
ATOM 819 C CA . ALA A 1 105 ? 47.108 57.680 12.371 1.00 34.61 115 ALA A CA 1
ATOM 820 C C . ALA A 1 105 ? 46.778 58.285 13.735 1.00 35.10 115 ALA A C 1
ATOM 821 O O . ALA A 1 105 ? 45.979 59.217 13.843 1.00 35.27 115 ALA A O 1
ATOM 823 N N . MET A 1 106 ? 47.418 57.761 14.772 1.00 35.16 116 MET A N 1
ATOM 824 C CA . MET A 1 106 ? 47.174 58.220 16.119 1.00 35.51 116 MET A CA 1
ATOM 825 C C . MET A 1 106 ? 47.232 59.729 16.195 1.00 35.13 116 MET A C 1
ATOM 826 O O . MET A 1 106 ? 46.287 60.361 16.646 1.00 35.37 116 MET A O 1
ATOM 831 N N . ALA A 1 107 ? 48.328 60.302 15.710 1.00 34.53 117 ALA A N 1
ATOM 832 C CA . ALA A 1 107 ? 48.497 61.739 15.687 1.00 34.02 117 ALA A CA 1
ATOM 833 C C . ALA A 1 107 ? 47.380 62.483 14.925 1.00 33.81 117 ALA A C 1
ATOM 834 O O . ALA A 1 107 ? 46.999 63.587 15.315 1.00 33.45 117 ALA A O 1
ATOM 836 N N . ALA A 1 108 ? 46.859 61.869 13.862 1.00 33.66 118 ALA A N 1
ATOM 837 C CA . ALA A 1 108 ? 45.770 62.454 13.045 1.00 33.66 118 ALA A CA 1
ATOM 838 C C . ALA A 1 108 ? 44.383 62.378 13.697 1.00 33.66 118 ALA A C 1
ATOM 839 O O . ALA A 1 108 ? 43.642 63.370 13.685 1.00 33.39 118 ALA A O 1
ATOM 841 N N . LEU A 1 109 ? 44.025 61.206 14.238 1.00 33.61 119 LEU A N 1
ATOM 842 C CA . LEU A 1 109 ? 42.793 61.053 14.997 1.00 33.90 119 LEU A CA 1
ATOM 843 C C . LEU A 1 109 ? 42.734 62.109 16.083 1.00 35.24 119 LEU A C 1
ATOM 844 O O . LEU A 1 109 ? 41.668 62.609 16.404 1.00 35.91 119 LEU A O 1
ATOM 849 N N . GLN A 1 110 ? 43.900 62.450 16.629 1.00 36.43 120 GLN A N 1
ATOM 850 C CA . GLN A 1 110 ? 44.027 63.394 17.720 1.00 37.36 120 GLN A CA 1
ATOM 851 C C . GLN A 1 110 ? 43.968 64.828 17.243 1.00 37.48 120 GLN A C 1
ATOM 852 O O . GLN A 1 110 ? 43.324 65.636 17.862 1.00 38.38 120 GLN A O 1
ATOM 858 N N . LEU A 1 111 ? 44.653 65.168 16.165 1.00 37.77 121 LEU A N 1
ATOM 859 C CA . LEU A 1 111 ? 44.683 66.563 15.712 1.00 37.66 121 LEU A CA 1
ATOM 860 C C . LEU A 1 111 ? 43.558 66.928 14.740 1.00 37.78 121 LEU A C 1
ATOM 861 O O . LEU A 1 111 ? 43.084 68.053 14.724 1.00 37.75 121 LEU A O 1
ATOM 866 N N . ASP A 1 112 ? 43.151 65.979 13.913 1.00 37.79 122 ASP A N 1
ATOM 867 C CA . ASP A 1 112 ? 42.157 66.245 12.878 1.00 37.92 122 ASP A CA 1
ATOM 868 C C . ASP A 1 112 ? 40.722 66.342 13.409 1.00 37.56 122 ASP A C 1
ATOM 869 O O . ASP A 1 112 ? 39.983 67.225 13.019 1.00 37.52 122 ASP A O 1
ATOM 874 N N . TYR A 1 113 ? 40.327 65.424 14.282 1.00 37.22 123 TYR A N 1
ATOM 875 C CA . TYR A 1 113 ? 39.005 65.482 14.843 1.00 36.68 123 TYR A CA 1
ATOM 876 C C . TYR A 1 113 ? 38.969 65.551 16.378 1.00 35.32 123 TYR A C 1
ATOM 877 O O . TYR A 1 113 ? 37.948 65.212 16.986 1.00 35.52 123 TYR A O 1
ATOM 886 N N . GLY A 1 114 ? 40.058 65.989 17.003 1.00 33.52 124 GLY A N 1
ATOM 887 C CA . GLY A 1 114 ? 40.149 66.044 18.455 1.00 31.36 124 GLY A CA 1
ATOM 888 C C . GLY A 1 114 ? 39.884 64.770 19.256 1.00 30.69 124 GLY A C 1
ATOM 889 O O . GLY A 1 114 ? 39.639 64.854 20.458 1.00 30.22 124 GLY A O 1
ATOM 890 N N . ILE A 1 115 ? 39.921 63.590 18.629 1.00 29.78 125 ILE A N 1
ATOM 891 C CA . ILE A 1 115 ? 39.664 62.354 19.361 1.00 29.19 125 ILE A CA 1
ATOM 892 C C . ILE A 1 115 ? 40.759 62.196 20.378 1.00 28.99 125 ILE A C 1
ATOM 893 O O . ILE A 1 115 ? 41.830 62.782 20.224 1.00 29.31 125 ILE A O 1
ATOM 898 N N . ARG A 1 116 ? 40.466 61.449 21.441 1.00 28.70 126 ARG A N 1
ATOM 899 C CA . ARG A 1 116 ? 41.400 61.225 22.563 1.00 28.03 126 ARG A CA 1
ATOM 900 C C . ARG A 1 116 ? 41.740 59.752 22.681 1.00 28.27 126 ARG A C 1
ATOM 901 O O . ARG A 1 116 ? 40.850 58.888 22.598 1.00 27.84 126 ARG A O 1
ATOM 909 N N . LEU A 1 117 ? 43.032 59.467 22.835 1.00 28.92 127 LEU A N 1
ATOM 910 C CA . LEU A 1 117 ? 43.509 58.077 22.855 1.00 29.64 127 LEU A CA 1
ATOM 911 C C . LEU A 1 117 ? 43.953 57.716 24.232 1.00 30.42 127 LEU A C 1
ATOM 912 O O . LEU A 1 117 ? 44.556 58.543 24.911 1.00 31.24 127 LEU A O 1
ATOM 917 N N . MET A 1 118 ? 43.616 56.504 24.659 1.00 31.02 128 MET A N 1
ATOM 918 C CA . MET A 1 118 ? 44.203 55.910 25.848 1.00 31.87 128 MET A CA 1
ATOM 919 C C . MET A 1 118 ? 44.746 54.574 25.400 1.00 31.90 128 MET A C 1
ATOM 920 O O . MET A 1 118 ? 44.075 53.864 24.638 1.00 32.23 128 MET A O 1
ATOM 925 N N . ASN A 1 119 ? 45.935 54.211 25.863 1.00 31.87 129 ASN A N 1
ATOM 926 C CA . ASN A 1 119 ? 46.413 52.856 25.624 1.00 32.41 129 ASN A CA 1
ATOM 927 C C . ASN A 1 119 ? 46.266 51.989 26.878 1.00 31.87 129 ASN A C 1
ATOM 928 O O . ASN A 1 119 ? 46.797 52.335 27.917 1.00 32.25 129 ASN A O 1
ATOM 933 N N . THR A 1 120 ? 45.541 50.883 26.805 1.00 31.35 130 THR A N 1
ATOM 934 C CA . THR A 1 120 ? 45.481 49.974 27.955 1.00 31.45 130 THR A CA 1
ATOM 935 C C . THR A 1 120 ? 46.254 48.650 27.687 1.00 32.34 130 THR A C 1
ATOM 936 O O . THR A 1 120 ? 46.548 48.311 26.531 1.00 33.57 130 THR A O 1
ATOM 940 N N . MET A 1 121 ? 46.581 47.892 28.724 1.00 32.13 131 MET A N 1
ATOM 941 C CA . MET A 1 121 ? 47.288 46.639 28.503 1.00 32.79 131 MET A CA 1
ATOM 942 C C . MET A 1 121 ? 46.432 45.424 28.266 1.00 32.67 131 MET A C 1
ATOM 943 O O . MET A 1 121 ? 46.822 44.535 27.514 1.00 33.33 131 MET A O 1
ATOM 948 N N . ASP A 1 122 ? 45.272 45.388 28.897 1.00 32.53 132 ASP A N 1
ATOM 949 C CA . ASP A 1 122 ? 44.383 44.256 28.856 1.00 32.63 132 ASP A CA 1
ATOM 950 C C . ASP A 1 122 ? 43.027 44.838 29.115 1.00 32.88 132 ASP A C 1
ATOM 951 O O . ASP A 1 122 ? 42.950 46.010 29.464 1.00 33.57 132 ASP A O 1
ATOM 956 N N . PRO A 1 123 ? 41.950 44.044 28.949 1.00 32.69 133 PRO A N 1
ATOM 957 C CA . PRO A 1 123 ? 40.584 44.400 29.354 1.00 32.74 133 PRO A CA 1
ATOM 958 C C . PRO A 1 123 ? 40.447 45.118 30.713 1.00 32.87 133 PRO A C 1
ATOM 959 O O . PRO A 1 123 ? 39.758 46.145 30.809 1.00 33.07 133 PRO A O 1
ATOM 963 N N . LYS A 1 124 ? 41.090 44.574 31.750 1.00 32.54 134 LYS A N 1
ATOM 964 C CA . LYS A 1 124 ? 41.040 45.153 33.092 1.00 31.57 134 LYS A CA 1
ATOM 965 C C . LYS A 1 124 ? 41.491 46.604 33.052 1.00 30.83 134 LYS A C 1
ATOM 966 O O . LYS A 1 124 ? 40.957 47.441 33.754 1.00 30.82 134 LYS A O 1
ATOM 972 N N . GLY A 1 125 ? 42.475 46.893 32.218 1.00 30.04 135 GLY A N 1
ATOM 973 C CA . GLY A 1 125 ? 42.944 48.252 32.072 1.00 29.82 135 GLY A CA 1
ATOM 974 C C . GLY A 1 125 ? 41.875 49.126 31.439 1.00 29.62 135 GLY A C 1
ATOM 975 O O . GLY A 1 125 ? 41.637 50.260 31.862 1.00 29.64 135 GLY A O 1
ATOM 976 N N . THR A 1 126 ? 41.228 48.594 30.411 1.00 29.34 136 THR A N 1
ATOM 977 C CA . THR A 1 126 ? 40.169 49.315 29.708 1.00 28.72 136 THR A CA 1
ATOM 978 C C . THR A 1 126 ? 39.025 49.547 30.675 1.00 28.19 136 THR A C 1
ATOM 979 O O . THR A 1 126 ? 38.511 50.673 30.776 1.00 27.92 136 THR A O 1
ATOM 983 N N . ALA A 1 127 ? 38.693 48.489 31.419 1.00 27.42 137 ALA A N 1
ATOM 984 C CA . ALA A 1 127 ? 37.678 48.543 32.454 1.00 26.73 137 ALA A CA 1
ATOM 985 C C . ALA A 1 127 ? 38.010 49.572 33.551 1.00 26.72 137 ALA A C 1
ATOM 986 O O . ALA A 1 127 ? 37.123 50.288 34.026 1.00 26.97 137 ALA A O 1
ATOM 988 N N . LEU A 1 128 ? 39.279 49.702 33.903 1.00 26.23 138 LEU A N 1
ATOM 989 C CA . LEU A 1 128 ? 39.664 50.742 34.839 1.00 26.65 138 LEU A CA 1
ATOM 990 C C . LEU A 1 128 ? 39.519 52.149 34.250 1.00 27.01 138 LEU A C 1
ATOM 991 O O . LEU A 1 128 ? 39.005 53.052 34.904 1.00 27.32 138 LEU A O 1
ATOM 996 N N . VAL A 1 129 ? 39.959 52.328 33.016 1.00 27.00 139 VAL A N 1
ATOM 997 C CA . VAL A 1 129 ? 39.938 53.632 32.380 1.00 27.19 139 VAL A CA 1
ATOM 998 C C . VAL A 1 129 ? 38.499 54.063 32.188 1.00 27.79 139 VAL A C 1
ATOM 999 O O . VAL A 1 129 ? 38.144 55.223 32.416 1.00 27.87 139 VAL A O 1
ATOM 1003 N N . ILE A 1 130 ? 37.653 53.127 31.775 1.00 28.26 140 ILE A N 1
ATOM 1004 C CA . ILE A 1 130 ? 36.245 53.468 31.577 1.00 28.27 140 ILE A CA 1
ATOM 1005 C C . ILE A 1 130 ? 35.663 53.884 32.920 1.00 28.47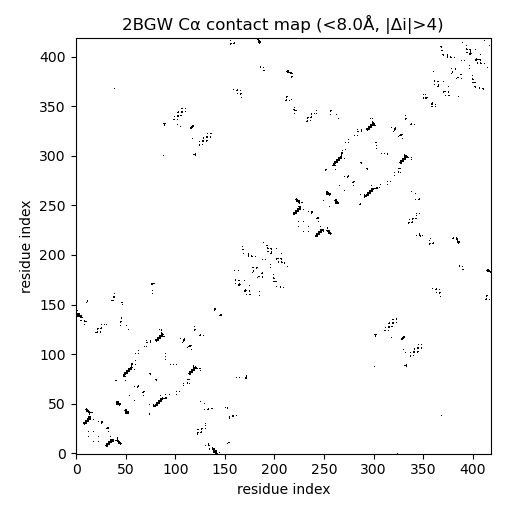 140 ILE A C 1
ATOM 1006 O O . ILE A 1 130 ? 34.993 54.897 33.025 1.00 28.43 140 ILE A O 1
ATOM 1011 N N . GLU A 1 131 ? 35.949 53.098 33.951 1.00 28.56 141 GLU A N 1
ATOM 1012 C CA . GLU A 1 131 ? 35.383 53.350 35.268 1.00 28.32 141 GLU A CA 1
ATOM 1013 C C . GLU A 1 131 ? 35.824 54.703 35.844 1.00 27.54 141 GLU A C 1
ATOM 1014 O O . GLU A 1 131 ? 35.055 55.376 36.498 1.00 27.51 141 GLU A O 1
ATOM 1020 N N . SER A 1 132 ? 37.055 55.104 35.564 1.00 26.57 142 SER A N 1
ATOM 1021 C CA . SER A 1 132 ? 37.588 56.343 36.076 1.00 25.56 142 SER A CA 1
ATOM 1022 C C . SER A 1 132 ? 36.973 57.532 35.360 1.00 25.11 142 SER A C 1
ATOM 1023 O O . SER A 1 132 ? 36.667 58.542 35.974 1.00 25.06 142 SER A O 1
ATOM 1026 N N . LEU A 1 133 ? 36.803 57.397 34.047 1.00 24.54 143 LEU A N 1
ATOM 1027 C CA . LEU A 1 133 ? 36.160 58.389 33.232 1.00 23.53 143 LEU A CA 1
ATOM 1028 C C . LEU A 1 133 ? 34.715 58.616 33.677 1.00 23.90 143 LEU A C 1
ATOM 1029 O O . LEU A 1 133 ? 34.292 59.758 33.875 1.00 24.09 143 LEU A O 1
ATOM 1034 N N . ALA A 1 134 ? 33.974 57.524 33.821 1.00 24.09 144 ALA A N 1
ATOM 1035 C CA . ALA A 1 134 ? 32.641 57.526 34.396 1.00 25.04 144 ALA A CA 1
ATOM 1036 C C . ALA A 1 134 ? 32.591 58.340 35.664 1.00 25.87 144 ALA A C 1
ATOM 1037 O O . ALA A 1 134 ? 31.726 59.197 35.795 1.00 26.95 144 ALA A O 1
ATOM 1039 N N . ARG A 1 135 ? 33.513 58.088 36.590 1.00 26.02 145 ARG A N 1
ATOM 1040 C CA . ARG A 1 135 ? 33.524 58.794 37.851 1.00 26.31 145 ARG A CA 1
ATOM 1041 C C . ARG A 1 135 ? 33.911 60.225 37.676 1.00 26.77 145 ARG A C 1
ATOM 1042 O O . ARG A 1 135 ? 33.210 61.120 38.162 1.00 28.25 145 ARG A O 1
ATOM 1050 N N . LEU A 1 136 ? 35.007 60.462 36.978 1.00 26.42 146 LEU A N 1
ATOM 1051 C CA . LEU A 1 136 ? 35.517 61.814 36.873 1.00 26.64 146 LEU A CA 1
ATOM 1052 C C . LEU A 1 136 ? 34.558 62.803 36.246 1.00 26.92 146 LEU A C 1
ATOM 1053 O O . LEU A 1 136 ? 34.619 63.973 36.545 1.00 26.82 146 LEU A O 1
ATOM 1058 N N . SER A 1 137 ? 33.706 62.332 35.349 1.00 27.69 147 SER A N 1
ATOM 1059 C CA . SER A 1 137 ? 32.981 63.212 34.427 1.00 28.61 147 SER A CA 1
ATOM 1060 C C . SER A 1 137 ? 31.617 63.507 34.968 1.00 28.44 147 SER A C 1
ATOM 1061 O O . SER A 1 137 ? 30.968 64.452 34.555 1.00 28.59 147 SER A O 1
ATOM 1064 N N . THR A 1 138 ? 31.164 62.607 35.821 1.00 28.72 148 THR A N 1
ATOM 1065 C CA . THR A 1 138 ? 30.122 62.855 36.792 1.00 28.24 148 THR A CA 1
ATOM 1066 C C . THR A 1 138 ? 30.851 63.873 37.677 1.00 28.53 148 THR A C 1
ATOM 1067 O O . THR A 1 138 ? 31.826 64.403 37.186 1.00 30.69 148 THR A O 1
ATOM 1071 N N . ARG A 1 139 ? 30.495 64.209 38.904 1.00 27.12 149 ARG A N 1
ATOM 1072 C CA . ARG A 1 139 ? 31.271 65.316 39.560 1.00 26.49 149 ARG A CA 1
ATOM 1073 C C . ARG A 1 139 ? 30.751 66.673 39.114 1.00 27.85 149 ARG A C 1
ATOM 1074 O O . ARG A 1 139 ? 30.811 67.017 37.937 1.00 28.10 149 ARG A O 1
ATOM 1082 N N . GLU A 1 140 ? 30.227 67.433 40.074 1.00 29.24 150 GLU A N 1
ATOM 1083 C CA . GLU A 1 140 ?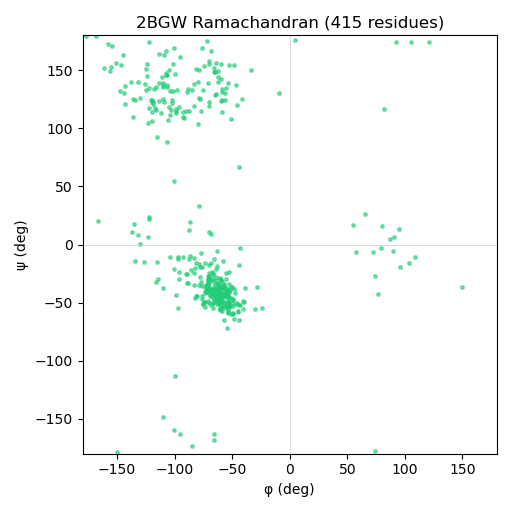 29.597 68.723 39.847 1.00 30.37 150 GLU A CA 1
ATOM 1084 C C . GLU A 1 140 ? 30.358 69.655 40.729 1.00 31.48 150 GLU A C 1
ATOM 1085 O O . GLU A 1 140 ? 30.751 69.285 41.835 1.00 32.64 150 GLU A O 1
ATOM 1091 N N . GLY A 1 141 ? 30.541 70.878 40.277 1.00 32.17 151 GLY A N 1
ATOM 1092 C CA . GLY A 1 141 ? 31.814 71.518 40.549 1.00 32.78 151 GLY A CA 1
ATOM 1093 C C . GLY A 1 141 ? 31.792 72.475 41.662 1.00 32.70 151 GLY A C 1
ATOM 1094 O O . GLY A 1 141 ? 30.740 72.847 42.111 1.00 34.26 151 GLY A O 1
ATOM 1095 N N . GLY A 1 142 ? 32.966 72.904 42.072 1.00 32.61 152 GLY A N 1
ATOM 1096 C CA . GLY A 1 142 ? 33.083 73.731 43.239 1.00 32.59 152 GLY A CA 1
ATOM 1097 C C . GLY A 1 142 ? 33.225 75.187 42.924 1.00 32.85 152 GLY A C 1
ATOM 1098 O O . GLY A 1 142 ? 32.294 75.785 42.411 1.00 32.72 152 GLY A O 1
ATOM 1099 N N . GLN A 1 143 ? 34.404 75.739 43.237 1.00 33.54 153 GLN A N 1
ATOM 1100 C CA . GLN A 1 143 ? 34.674 77.177 43.205 1.00 34.08 153 GLN A CA 1
ATOM 1101 C C . GLN A 1 143 ? 34.267 77.801 41.893 1.00 34.83 153 GLN A C 1
ATOM 1102 O O . GLN A 1 143 ? 34.916 77.566 40.870 1.00 34.93 153 GLN A O 1
ATOM 1108 N N . ARG A 1 144 ? 33.180 78.582 41.943 1.00 35.30 154 ARG A N 1
ATOM 1109 C CA . ARG A 1 144 ? 32.665 79.362 40.811 1.00 35.90 154 ARG A CA 1
ATOM 1110 C C . ARG A 1 144 ? 32.154 78.506 39.649 1.00 34.72 154 ARG A C 1
ATOM 1111 O O . ARG A 1 144 ? 32.140 78.960 38.506 1.00 34.69 154 ARG A O 1
ATOM 1119 N N . ILE A 1 145 ? 31.720 77.286 39.957 1.00 33.48 155 ILE A N 1
ATOM 1120 C CA . ILE A 1 145 ? 31.256 76.339 38.945 1.00 32.42 155 ILE A CA 1
ATOM 1121 C C . ILE A 1 145 ? 29.788 76.045 39.198 1.00 32.81 155 ILE A C 1
ATOM 1122 O O . ILE A 1 145 ? 29.417 75.528 40.255 1.00 33.41 155 ILE A O 1
ATOM 1127 N N . VAL A 1 146 ? 28.946 76.399 38.238 1.00 32.78 156 VAL A N 1
ATOM 1128 C CA . VAL A 1 146 ? 27.510 76.257 38.407 1.00 32.58 156 VAL A CA 1
ATOM 1129 C C . VAL A 1 146 ? 27.267 74.793 38.283 1.00 33.49 156 VAL A C 1
ATOM 1130 O O . VAL A 1 146 ? 28.065 74.135 37.663 1.00 34.07 156 VAL A O 1
ATOM 1134 N N . ILE A 1 147 ? 26.210 74.277 38.897 1.00 34.50 157 ILE A N 1
ATOM 1135 C CA . ILE A 1 147 ? 25.787 72.897 38.680 1.00 35.63 157 ILE A CA 1
ATOM 1136 C C . ILE A 1 147 ? 24.490 72.984 37.874 1.00 37.59 157 ILE A C 1
ATOM 1137 O O . ILE A 1 147 ? 23.556 73.655 38.306 1.00 39.06 157 ILE A O 1
ATOM 1142 N N . HIS A 1 148 ? 24.424 72.361 36.701 1.00 38.94 158 HIS A N 1
ATOM 1143 C CA . HIS A 1 148 ? 23.187 72.363 35.931 1.00 40.51 158 HIS A CA 1
ATOM 1144 C C . HIS A 1 148 ? 22.429 71.106 36.233 1.00 41.07 158 HIS A C 1
ATOM 1145 O O . HIS A 1 148 ? 22.992 70.160 36.751 1.00 40.75 158 HIS A O 1
ATOM 1152 N N . LYS A 1 149 ? 21.136 71.117 35.938 1.00 42.55 159 LYS A N 1
ATOM 1153 C CA . LYS A 1 149 ? 20.326 69.918 36.012 1.00 43.94 159 LYS A CA 1
ATOM 1154 C C . LYS A 1 149 ? 20.695 69.066 34.775 1.00 44.83 159 LYS A C 1
ATOM 1155 O O . LYS A 1 149 ? 20.818 69.579 33.651 1.00 45.36 159 LYS A O 1
ATOM 1157 N N . LYS A 1 150 ? 20.942 67.780 34.973 1.00 45.01 160 LYS A N 1
ATOM 1158 C CA . LYS A 1 150 ? 21.542 67.006 33.892 1.00 44.86 160 LYS A CA 1
ATOM 1159 C C . LYS A 1 150 ? 20.572 65.923 33.447 1.00 44.78 160 LYS A C 1
ATOM 1160 O O . LYS A 1 150 ? 19.982 65.246 34.288 1.00 45.39 160 LYS A O 1
ATOM 1162 N N . PRO A 1 151 ? 20.404 65.744 32.126 1.00 44.24 161 PRO A N 1
ATOM 1163 C CA . PRO A 1 151 ? 19.544 64.659 31.673 1.00 43.64 161 PRO A CA 1
ATOM 1164 C C . PRO A 1 151 ? 20.135 63.319 32.091 1.00 43.45 161 PRO A C 1
ATOM 1165 O O . PRO A 1 151 ? 21.323 63.075 31.887 1.00 43.90 161 PRO A O 1
ATOM 1169 N N . ARG A 1 152 ? 19.304 62.495 32.718 1.00 43.01 162 ARG A N 1
ATOM 1170 C CA . ARG A 1 152 ? 19.563 61.092 33.018 1.00 42.39 162 ARG A CA 1
ATOM 1171 C C . ARG A 1 152 ? 20.122 60.366 31.794 1.00 41.36 162 ARG A C 1
ATOM 1172 O O . ARG A 1 152 ? 19.640 60.557 30.667 1.00 41.69 162 ARG A O 1
ATOM 1180 N N . LEU A 1 153 ? 21.137 59.539 32.013 1.00 39.69 163 LEU A N 1
ATOM 1181 C CA . LEU A 1 153 ? 21.818 58.841 30.943 1.00 37.92 163 LEU A CA 1
ATOM 1182 C C . LEU A 1 153 ? 20.908 57.787 30.363 1.00 37.60 163 LEU A C 1
ATOM 1183 O O . LEU A 1 153 ? 20.436 56.936 31.094 1.00 37.36 163 LEU A O 1
ATOM 1188 N N . SER A 1 154 ? 20.643 57.845 29.055 1.00 37.38 164 SER A N 1
ATOM 1189 C CA . SER A 1 154 ? 19.966 56.713 28.364 1.00 36.64 164 SER A CA 1
ATOM 1190 C C . SER A 1 154 ? 20.320 56.546 26.887 1.00 36.19 164 SER A C 1
ATOM 1191 O O . SER A 1 154 ? 20.743 57.484 26.205 1.00 35.82 164 SER A O 1
ATOM 1194 N N . ASP A 1 155 ? 20.135 55.321 26.422 1.00 35.88 165 ASP A N 1
ATOM 1195 C CA . ASP A 1 155 ? 20.351 54.934 25.039 1.00 35.57 165 ASP A CA 1
ATOM 1196 C C . ASP A 1 155 ? 19.276 55.577 24.201 1.00 35.04 165 ASP A C 1
ATOM 1197 O O . ASP A 1 155 ? 19.563 56.055 23.103 1.00 35.38 165 ASP A O 1
ATOM 1202 N N . VAL A 1 156 ? 18.046 55.619 24.720 1.00 33.89 166 VAL A N 1
ATOM 1203 C CA . VAL A 1 156 ? 16.941 56.205 23.975 1.00 32.79 166 VAL A CA 1
ATOM 1204 C C . VAL A 1 156 ? 17.182 57.678 23.692 1.00 32.66 166 VAL A C 1
ATOM 1205 O O . VAL A 1 156 ? 16.984 58.144 22.566 1.00 33.40 166 VAL A O 1
ATOM 1209 N N . ARG A 1 157 ? 17.656 58.405 24.684 1.00 32.16 167 ARG A N 1
ATOM 1210 C CA . ARG A 1 157 ? 18.062 59.780 24.447 1.00 32.65 167 ARG A CA 1
ATOM 1211 C C . ARG A 1 157 ? 19.184 59.886 23.404 1.00 33.00 167 ARG A C 1
ATOM 1212 O O . ARG A 1 157 ? 19.200 60.823 22.605 1.00 33.93 167 ARG A O 1
ATOM 1220 N N . GLU A 1 158 ? 20.109 58.929 23.398 1.00 32.75 168 GLU A N 1
ATOM 1221 C CA . GLU A 1 158 ? 21.239 59.003 22.489 1.00 32.82 168 GLU A CA 1
ATOM 1222 C C . GLU A 1 158 ? 20.778 58.939 21.042 1.00 32.76 168 GLU A C 1
ATOM 1223 O O . GLU A 1 158 ? 21.215 59.717 20.197 1.00 32.41 168 GLU A O 1
ATOM 1229 N N . TRP A 1 159 ? 19.869 58.009 20.779 1.00 32.74 169 TRP A N 1
ATOM 1230 C CA . TRP A 1 159 ? 19.250 57.875 19.482 1.00 32.16 169 TRP A CA 1
ATOM 1231 C C . TRP A 1 159 ? 18.390 59.076 19.173 1.00 32.51 169 TRP A C 1
ATOM 1232 O O . TRP A 1 159 ? 18.357 59.531 18.041 1.00 32.67 169 TRP A O 1
ATOM 1243 N N . GLN A 1 160 ? 17.684 59.608 20.160 1.00 32.65 170 GLN A N 1
ATOM 1244 C CA . GLN A 1 160 ? 16.920 60.824 19.883 1.00 33.27 170 GLN A CA 1
ATOM 1245 C C . GLN A 1 160 ? 17.842 61.914 19.367 1.00 33.48 170 GLN A C 1
ATOM 1246 O O . GLN A 1 160 ? 17.488 62.677 18.460 1.00 33.61 170 GLN A O 1
ATOM 1252 N N . LEU A 1 161 ? 19.046 61.951 19.929 1.00 33.70 171 LEU A N 1
ATOM 1253 C CA . LEU A 1 161 ? 20.057 62.927 19.532 1.00 33.77 171 LEU A CA 1
ATOM 1254 C C . LEU A 1 161 ? 20.749 62.593 18.215 1.00 33.99 171 LEU A C 1
ATOM 1255 O O . LEU A 1 161 ? 21.129 63.475 17.463 1.00 34.27 171 LEU A O 1
ATOM 1260 N N . TYR A 1 162 ? 20.897 61.312 17.938 1.00 34.54 172 TYR A N 1
ATOM 1261 C CA . TYR A 1 162 ? 21.524 60.854 16.704 1.00 35.56 172 TYR A CA 1
ATOM 1262 C C . TYR A 1 162 ? 20.611 61.178 15.527 1.00 36.12 172 TYR A C 1
ATOM 1263 O O . TYR A 1 162 ? 21.060 61.581 14.446 1.00 36.66 172 TYR A O 1
ATOM 1272 N N . ILE A 1 163 ? 19.317 61.021 15.764 1.00 36.52 173 ILE A N 1
ATOM 1273 C CA . ILE A 1 163 ? 18.310 61.299 14.759 1.00 36.33 173 ILE A CA 1
ATOM 1274 C C . ILE A 1 163 ? 18.257 62.800 14.490 1.00 37.60 173 ILE A C 1
ATOM 1275 O O . ILE A 1 163 ? 18.426 63.219 13.351 1.00 37.89 173 ILE A O 1
ATOM 1280 N N . LEU A 1 164 ? 18.128 63.620 15.524 1.00 38.99 174 LEU A N 1
ATOM 1281 C CA . LEU A 1 164 ? 18.209 65.061 15.305 1.00 40.67 174 LEU A CA 1
ATOM 1282 C C . LEU A 1 164 ? 19.499 65.484 14.574 1.00 41.48 174 LEU A C 1
ATOM 1283 O O . LEU A 1 164 ? 19.413 66.360 13.702 1.00 41.91 174 LEU A O 1
ATOM 1288 N N . GLN A 1 165 ? 20.665 64.874 14.892 1.00 42.16 175 GLN A N 1
ATOM 1289 C CA . GLN A 1 165 ? 21.977 65.282 14.281 1.00 42.52 175 GLN A CA 1
ATOM 1290 C C . GLN A 1 165 ? 22.051 65.049 12.756 1.00 42.37 175 GLN A C 1
ATOM 1291 O O . GLN A 1 165 ? 22.759 65.764 12.022 1.00 41.99 175 GLN A O 1
ATOM 1297 N N . SER A 1 166 ? 21.299 64.057 12.295 1.00 41.96 176 SER A N 1
ATOM 1298 C CA . SER A 1 166 ? 21.261 63.717 10.891 1.00 42.29 176 SER A CA 1
ATOM 1299 C C . SER A 1 166 ? 20.648 64.812 10.009 1.00 42.12 176 SER A C 1
ATOM 1300 O O . SER A 1 166 ? 20.768 64.765 8.800 1.00 42.42 176 SER A O 1
ATOM 1303 N N . PHE A 1 167 ? 19.997 65.799 10.608 1.00 42.18 177 PHE A N 1
ATOM 1304 C CA . PHE A 1 167 ? 19.464 66.924 9.851 1.00 41.78 177 PHE A CA 1
ATOM 1305 C C . PHE A 1 167 ? 20.563 67.912 9.507 1.00 42.34 177 PHE A C 1
ATOM 1306 O O . PHE A 1 167 ? 21.554 68.058 10.255 1.00 42.97 177 PHE A O 1
ATOM 1314 N N . PRO A 1 168 ? 20.406 68.603 8.366 1.00 42.56 178 PRO A N 1
ATOM 1315 C CA . PRO A 1 168 ? 21.314 69.681 8.022 1.00 42.32 178 PRO A CA 1
ATOM 1316 C C . PRO A 1 168 ? 21.139 70.775 9.060 1.00 41.95 178 PRO A C 1
ATOM 1317 O O . PRO A 1 168 ? 20.049 70.906 9.584 1.00 42.47 178 PRO A O 1
ATOM 1321 N N . GLY A 1 169 ? 22.191 71.530 9.368 1.00 41.34 179 GLY A N 1
ATOM 1322 C CA . GLY A 1 169 ? 22.119 72.593 10.365 1.00 40.76 179 GLY A CA 1
ATOM 1323 C C . GLY A 1 169 ? 22.060 72.079 11.796 1.00 40.84 179 GLY A C 1
ATOM 1324 O O . GLY A 1 169 ? 22.475 72.767 12.725 1.00 41.02 179 GLY A O 1
ATOM 1325 N N . ILE A 1 170 ? 21.543 70.873 11.992 1.00 40.74 180 ILE A N 1
ATOM 1326 C CA . ILE A 1 170 ? 21.444 70.319 13.338 1.00 41.09 180 ILE A CA 1
ATOM 1327 C C . ILE A 1 170 ? 22.670 69.470 13.754 1.00 41.33 180 ILE A C 1
ATOM 1328 O O . ILE A 1 170 ? 22.881 68.336 13.253 1.00 41.06 180 ILE A O 1
ATOM 1333 N N . GLY A 1 171 ? 23.460 70.035 14.674 1.00 41.04 181 GLY A N 1
ATOM 1334 C CA . GLY A 1 171 ? 24.621 69.341 15.242 1.00 41.49 181 GLY A CA 1
ATOM 1335 C C . GLY A 1 171 ? 24.487 68.934 16.696 1.00 41.54 181 GLY A C 1
ATOM 1336 O O . GLY A 1 171 ? 23.389 68.646 17.149 1.00 42.00 181 GLY A O 1
ATOM 1337 N N . ARG A 1 172 ? 25.598 68.914 17.429 1.00 41.70 182 ARG A N 1
ATOM 1338 C CA . ARG A 1 172 ? 25.611 68.438 18.826 1.00 41.79 182 ARG A CA 1
ATOM 1339 C C . ARG A 1 172 ? 24.740 69.250 19.784 1.00 41.43 182 ARG A C 1
ATOM 1340 O O . ARG A 1 172 ? 23.972 68.670 20.555 1.00 41.08 182 ARG A O 1
ATOM 1348 N N . ARG A 1 173 ? 24.912 70.577 19.756 1.00 41.37 183 ARG A N 1
ATOM 1349 C CA . ARG A 1 173 ? 24.401 71.476 20.797 1.00 41.51 183 ARG A CA 1
ATOM 1350 C C . ARG A 1 173 ? 22.955 71.727 20.520 1.00 41.79 183 ARG A C 1
ATOM 1351 O O . ARG A 1 173 ? 22.107 71.675 21.418 1.00 41.96 183 ARG A O 1
ATOM 1353 N N . THR A 1 174 ? 22.679 71.977 19.250 1.00 42.13 184 THR A N 1
ATOM 1354 C CA . THR A 1 174 ? 21.337 72.246 18.796 1.00 42.26 184 THR A CA 1
ATOM 1355 C C . THR A 1 174 ? 20.418 71.045 19.040 1.00 42.64 184 THR A C 1
ATOM 1356 O O . THR A 1 174 ? 19.279 71.221 19.498 1.00 42.93 184 THR A O 1
ATOM 1360 N N . ALA A 1 175 ? 20.914 69.833 18.771 1.00 42.26 185 ALA A N 1
ATOM 1361 C CA . ALA A 1 175 ? 20.118 68.645 18.992 1.00 41.95 185 ALA A CA 1
ATOM 1362 C C . ALA A 1 175 ? 19.697 68.622 20.434 1.00 42.38 185 ALA A C 1
ATOM 1363 O O . ALA A 1 175 ? 18.543 68.349 20.729 1.00 43.15 185 ALA A O 1
ATOM 1365 N N . GLU A 1 176 ? 20.616 68.939 21.338 1.00 42.80 186 GLU A N 1
ATOM 1366 C CA . GLU A 1 176 ? 20.302 68.981 22.765 1.00 43.52 186 GLU A CA 1
ATOM 1367 C C . GLU A 1 176 ? 19.211 69.992 23.088 1.00 43.46 186 GLU A C 1
ATOM 1368 O O . GLU A 1 176 ? 18.194 69.657 23.683 1.00 43.00 186 GLU A O 1
ATOM 1374 N N . ARG A 1 177 ? 19.443 71.232 22.675 1.00 43.82 187 ARG A N 1
ATOM 1375 C CA . ARG A 1 177 ? 18.481 72.314 22.828 1.00 44.05 187 ARG A CA 1
ATOM 1376 C C . ARG A 1 177 ? 17.105 71.957 22.259 1.00 43.62 187 ARG A C 1
ATOM 1377 O O . ARG A 1 177 ? 16.080 72.286 22.854 1.00 43.80 187 ARG A O 1
ATOM 1385 N N . ILE A 1 178 ? 17.080 71.274 21.121 1.00 43.21 188 ILE A N 1
ATOM 1386 C CA . ILE A 1 178 ? 15.820 70.897 20.522 1.00 43.01 188 ILE A CA 1
ATOM 1387 C C . ILE A 1 178 ? 15.080 69.966 21.466 1.00 43.70 188 ILE A C 1
ATOM 1388 O O . ILE A 1 178 ? 13.871 70.057 21.620 1.00 44.11 188 ILE A O 1
ATOM 1393 N N . LEU A 1 179 ? 15.794 69.103 22.150 1.00 44.33 189 LEU A N 1
ATOM 1394 C CA . LEU A 1 179 ? 15.103 68.248 23.077 1.00 45.38 189 LEU A CA 1
ATOM 1395 C C . LEU A 1 179 ? 14.591 68.932 24.335 1.00 45.83 189 LEU A C 1
ATOM 1396 O O . LEU A 1 179 ? 13.553 68.545 24.855 1.00 46.37 189 LEU A O 1
ATOM 1401 N N . GLU A 1 180 ? 15.308 69.937 24.836 1.00 46.30 190 GLU A N 1
ATOM 1402 C CA . GLU A 1 180 ? 14.938 70.539 26.122 1.00 46.58 190 GLU A CA 1
ATOM 1403 C C . GLU A 1 180 ? 13.663 71.343 25.902 1.00 46.80 190 GLU A C 1
ATOM 1404 O O . GLU A 1 180 ? 12.734 71.294 26.715 1.00 47.06 190 GLU A O 1
ATOM 1407 N N . ARG A 1 181 ? 13.622 72.035 24.764 1.00 46.88 191 ARG A N 1
ATOM 1408 C CA . ARG A 1 181 ? 12.434 72.741 24.274 1.00 46.91 191 ARG A CA 1
ATOM 1409 C C . ARG A 1 181 ? 11.195 71.887 24.149 1.00 46.61 191 ARG A C 1
ATOM 1410 O O . ARG A 1 181 ? 10.237 72.028 24.907 1.00 47.15 191 ARG A O 1
ATOM 1418 N N . PHE A 1 182 ? 11.224 71.012 23.157 1.00 45.80 192 PHE A N 1
ATOM 1419 C CA . PHE A 1 182 ? 10.042 70.318 22.697 1.00 45.00 192 PHE A CA 1
ATOM 1420 C C . PHE A 1 182 ? 9.703 69.106 23.561 1.00 44.66 192 PHE A C 1
ATOM 1421 O O . PHE A 1 182 ? 8.564 68.616 23.563 1.00 44.29 192 PHE A O 1
ATOM 1429 N N . GLY A 1 183 ? 10.704 68.635 24.295 1.00 44.27 193 GLY A N 1
ATOM 1430 C CA . GLY A 1 183 ? 10.554 67.482 25.151 1.00 43.99 193 GLY A CA 1
ATOM 1431 C C . GLY A 1 183 ? 10.445 66.163 24.428 1.00 43.85 193 GLY A C 1
ATOM 1432 O O . GLY A 1 183 ? 10.438 65.127 25.068 1.00 44.92 193 GLY A O 1
ATOM 1433 N N . SER A 1 184 ? 10.361 66.170 23.105 1.00 43.44 194 SER A N 1
ATOM 1434 C CA . SER A 1 184 ? 10.035 64.949 22.367 1.00 43.16 194 SER A CA 1
ATOM 1435 C C . SER A 1 184 ? 10.452 65.141 20.932 1.00 42.92 194 SER A C 1
ATOM 1436 O O . SER A 1 184 ? 10.470 66.276 20.467 1.00 43.37 194 SER A O 1
ATOM 1439 N N . LEU A 1 185 ? 10.785 64.067 20.218 1.00 42.36 195 LEU A N 1
ATOM 1440 C CA . LEU A 1 185 ? 11.115 64.204 18.793 1.00 42.07 195 LEU A CA 1
ATOM 1441 C C . LEU A 1 185 ? 9.863 64.558 18.018 1.00 42.32 195 LEU A C 1
ATOM 1442 O O . LEU A 1 185 ? 9.852 65.432 17.136 1.00 42.07 195 LEU A O 1
ATOM 1447 N N . GLU A 1 186 ? 8.793 63.872 18.379 1.00 42.64 196 GLU A N 1
ATOM 1448 C CA . GLU A 1 186 ? 7.568 63.946 17.620 1.00 43.13 196 GLU A CA 1
ATOM 1449 C C . GLU A 1 186 ? 6.850 65.284 17.771 1.00 42.77 196 GLU A C 1
ATOM 1450 O O . GLU A 1 186 ? 6.319 65.810 16.787 1.00 43.20 196 GLU A O 1
ATOM 1456 N N . ARG A 1 187 ? 6.854 65.840 18.980 1.00 41.75 197 ARG A N 1
ATOM 1457 C CA . ARG A 1 187 ? 6.459 67.229 19.151 1.00 41.15 197 ARG A CA 1
ATOM 1458 C C . ARG A 1 187 ? 7.328 68.139 18.266 1.00 40.72 197 ARG A C 1
ATOM 1459 O O . ARG A 1 187 ? 6.809 69.054 17.625 1.00 41.21 197 ARG A O 1
ATOM 1461 N N . PHE A 1 188 ? 8.628 67.864 18.190 1.00 40.09 198 PHE A N 1
ATOM 1462 C CA . PHE A 1 188 ? 9.533 68.699 17.391 1.00 39.69 198 PHE A CA 1
ATOM 1463 C C . PHE A 1 188 ? 9.264 68.581 15.903 1.00 39.87 198 PHE A C 1
ATOM 1464 O O . PHE A 1 188 ? 9.301 69.583 15.179 1.00 39.65 198 PHE A O 1
ATOM 1472 N N . PHE A 1 189 ? 9.015 67.345 15.461 1.00 40.37 199 PHE A N 1
ATOM 1473 C CA . PHE A 1 189 ? 8.792 67.021 14.046 1.00 40.49 199 PHE A CA 1
ATOM 1474 C C . PHE A 1 189 ? 7.466 67.553 13.529 1.00 41.03 199 PHE A C 1
ATOM 1475 O O . PHE A 1 189 ? 7.048 67.237 12.424 1.00 41.65 199 PHE A O 1
ATOM 1483 N N . THR A 1 190 ? 6.830 68.396 14.326 1.00 41.47 200 THR A N 1
ATOM 1484 C CA . THR A 1 190 ? 5.448 68.740 14.147 1.00 41.49 200 THR A CA 1
ATOM 1485 C C . THR A 1 190 ? 5.306 70.226 14.270 1.00 42.35 200 THR A C 1
ATOM 1486 O O . THR A 1 190 ? 4.287 70.783 13.884 1.00 42.81 200 THR A O 1
ATOM 1490 N N . ALA A 1 191 ? 6.342 70.879 14.781 1.00 42.95 201 ALA A N 1
ATOM 1491 C CA . ALA A 1 191 ? 6.292 72.327 14.934 1.00 43.87 201 ALA A CA 1
ATOM 1492 C C . ALA A 1 191 ? 6.386 73.063 13.603 1.00 44.41 201 ALA A C 1
ATOM 1493 O O . ALA A 1 191 ? 6.579 72.462 12.529 1.00 44.29 201 ALA A O 1
ATOM 1495 N N . SER A 1 192 ? 6.246 74.377 13.688 1.00 45.04 202 SER A N 1
ATOM 1496 C CA . SER A 1 192 ? 6.193 75.218 12.506 1.00 45.83 202 SER A CA 1
ATOM 1497 C C . SER A 1 192 ? 7.515 75.967 12.324 1.00 46.39 202 SER A C 1
ATOM 1498 O O . SER A 1 192 ? 8.180 76.290 13.327 1.00 46.43 202 SER A O 1
ATOM 1501 N N . LYS A 1 193 ? 7.867 76.272 11.064 1.00 46.67 203 LYS A N 1
ATOM 1502 C CA . LYS A 1 193 ? 8.978 77.182 10.754 1.00 47.09 203 LYS A CA 1
ATOM 1503 C C . LYS A 1 193 ? 9.222 78.141 11.940 1.00 47.72 203 LYS A C 1
ATOM 1504 O O . LYS A 1 193 ? 10.339 78.205 12.482 1.00 47.97 203 LYS A O 1
ATOM 1506 N N . ALA A 1 194 ? 8.169 78.847 12.361 1.00 48.05 204 ALA A N 1
ATOM 1507 C CA . ALA A 1 194 ? 8.257 79.819 13.462 1.00 48.20 204 ALA A CA 1
ATOM 1508 C C . ALA A 1 194 ? 8.841 79.235 14.736 1.00 48.23 204 ALA A C 1
ATOM 1509 O O . ALA A 1 194 ? 9.700 79.851 15.389 1.00 47.73 204 ALA A O 1
ATOM 1511 N N . GLU A 1 195 ? 8.362 78.042 15.080 1.00 48.34 205 GLU A N 1
ATOM 1512 C CA . GLU A 1 195 ? 8.547 77.513 16.424 1.00 48.66 205 GLU A CA 1
ATOM 1513 C C . GLU A 1 195 ? 9.907 76.843 16.564 1.00 48.23 205 GLU A C 1
ATOM 1514 O O . GLU A 1 195 ? 10.543 76.905 17.621 1.00 48.34 205 GLU A O 1
ATOM 1520 N N . ILE A 1 196 ? 10.318 76.224 15.462 1.00 47.49 206 ILE A N 1
ATOM 1521 C CA . ILE A 1 196 ? 11.627 75.660 15.260 1.00 46.84 206 ILE A CA 1
ATOM 1522 C C . ILE A 1 196 ? 12.725 76.722 15.189 1.00 47.02 206 ILE A C 1
ATOM 1523 O O . ILE A 1 196 ? 13.890 76.405 15.411 1.00 47.92 206 ILE A O 1
ATOM 1528 N N . SER A 1 197 ? 12.397 77.960 14.839 1.00 46.55 207 SER A N 1
ATOM 1529 C CA . SER A 1 197 ? 13.433 78.986 14.782 1.00 46.15 207 SER A CA 1
ATOM 1530 C C . SER A 1 197 ? 13.606 79.626 16.128 1.00 46.09 207 SER A C 1
ATOM 1531 O O . SER A 1 197 ? 14.595 80.328 16.359 1.00 46.18 207 SER A O 1
ATOM 1534 N N . LYS A 1 198 ? 12.653 79.360 17.022 1.00 46.31 208 LYS A N 1
ATOM 1535 C CA . LYS A 1 198 ? 12.707 79.875 18.396 1.00 46.69 208 LYS A CA 1
ATOM 1536 C C . LYS A 1 198 ? 13.986 79.360 19.072 1.00 46.65 208 LYS A C 1
ATOM 1537 O O . LYS A 1 198 ? 14.680 80.111 19.754 1.00 47.19 208 LYS A O 1
ATOM 1539 N N . VAL A 1 199 ? 14.305 78.089 18.833 1.00 46.48 209 VAL A N 1
ATOM 1540 C CA . VAL A 1 199 ? 15.586 77.458 19.218 1.00 45.97 209 VAL A CA 1
ATOM 1541 C C . VAL A 1 199 ? 16.851 78.314 19.003 1.00 45.73 209 VAL A C 1
ATOM 1542 O O . VAL A 1 199 ? 17.092 78.800 17.896 1.00 45.43 209 VAL A O 1
ATOM 1546 N N . GLU A 1 200 ? 17.631 78.497 20.071 1.00 45.89 210 GLU A N 1
ATOM 1547 C CA . GLU A 1 200 ? 18.951 79.156 19.985 1.00 46.90 210 GLU A CA 1
ATOM 1548 C C . GLU A 1 200 ? 19.881 78.380 19.036 1.00 47.24 210 GLU A C 1
ATOM 1549 O O . GLU A 1 200 ? 20.106 77.180 19.215 1.00 46.98 210 GLU A O 1
ATOM 1551 N N . GLY A 1 201 ? 20.395 79.067 18.018 1.00 47.95 211 GLY A N 1
ATOM 1552 C CA . GLY A 1 201 ? 21.250 78.430 17.014 1.00 49.25 211 GLY A CA 1
ATOM 1553 C C . GLY A 1 201 ? 20.635 78.117 15.647 1.00 50.12 211 GLY A C 1
ATOM 1554 O O . GLY A 1 201 ? 21.364 77.848 14.685 1.00 50.10 211 GLY A O 1
ATOM 1555 N N . ILE A 1 202 ? 19.308 78.143 15.553 1.00 50.92 212 ILE A N 1
ATOM 1556 C CA . ILE A 1 202 ? 18.616 77.897 14.285 1.00 51.79 212 ILE A CA 1
ATOM 1557 C C . ILE A 1 202 ? 17.981 79.190 13.796 1.00 52.70 212 ILE A C 1
ATOM 1558 O O . ILE A 1 202 ? 17.363 79.913 14.595 1.00 53.10 212 ILE A O 1
ATOM 1563 N N . GLY A 1 203 ? 18.141 79.474 12.498 1.00 53.42 213 GLY A N 1
ATOM 1564 C CA . GLY A 1 203 ? 17.498 80.618 11.848 1.00 54.43 213 GLY A CA 1
ATOM 1565 C C . GLY A 1 203 ? 16.450 80.218 10.807 1.00 55.55 213 GLY A C 1
ATOM 1566 O O . GLY A 1 203 ? 16.414 79.054 10.352 1.00 55.78 213 GLY A O 1
ATOM 1567 N N . GLU A 1 204 ? 15.594 81.181 10.429 1.00 55.84 214 GLU A N 1
ATOM 1568 C CA . GLU A 1 204 ? 14.644 81.010 9.312 1.00 55.70 214 GLU A CA 1
ATOM 1569 C C . GLU A 1 204 ? 15.204 80.058 8.235 1.00 55.76 214 GLU A C 1
ATOM 1570 O O . GLU A 1 204 ? 14.572 79.040 7.938 1.00 56.14 214 GLU A O 1
ATOM 1572 N N . LYS A 1 205 ? 16.394 80.349 7.694 1.00 55.45 215 LYS A N 1
ATOM 1573 C CA . LYS A 1 205 ? 16.969 79.499 6.630 1.00 55.32 215 LYS A CA 1
ATOM 1574 C C . LYS A 1 205 ? 17.055 77.999 7.028 1.00 55.06 215 LYS A C 1
ATOM 1575 O O . LYS A 1 205 ? 16.579 77.117 6.288 1.00 55.48 215 LYS A O 1
ATOM 1577 N N . ARG A 1 206 ? 17.627 77.705 8.194 1.00 54.16 216 ARG A N 1
ATOM 1578 C CA . ARG A 1 206 ? 17.742 76.312 8.624 1.00 53.18 216 ARG A CA 1
ATOM 1579 C C . ARG A 1 206 ? 16.363 75.724 8.980 1.00 52.47 216 ARG A C 1
ATOM 1580 O O . ARG A 1 206 ? 16.109 74.534 8.762 1.00 52.12 216 ARG A O 1
ATOM 1582 N N . ALA A 1 207 ? 15.483 76.571 9.510 1.00 51.38 217 ALA A N 1
ATOM 1583 C CA . ALA A 1 207 ? 14.139 76.152 9.867 1.00 50.77 217 ALA A CA 1
ATOM 1584 C C . ALA A 1 207 ? 13.387 75.726 8.615 1.00 50.46 217 ALA A C 1
ATOM 1585 O O . ALA A 1 207 ? 12.781 74.650 8.589 1.00 50.06 217 ALA A O 1
ATOM 1587 N N . GLU A 1 208 ? 13.454 76.571 7.578 1.00 50.32 218 GLU A N 1
ATOM 1588 C CA . GLU A 1 208 ? 12.844 76.289 6.271 1.00 50.06 218 GLU A CA 1
ATOM 1589 C C . GLU A 1 208 ? 13.334 74.936 5.771 1.00 49.78 218 GLU A C 1
ATOM 1590 O O . GLU A 1 208 ? 12.535 74.063 5.439 1.00 49.80 218 GLU A O 1
ATOM 1592 N N . GLU A 1 209 ? 14.651 74.754 5.757 1.00 49.36 219 GLU A N 1
ATOM 1593 C CA . GLU A 1 209 ? 15.239 73.508 5.289 1.00 49.17 219 GLU A CA 1
ATOM 1594 C C . GLU A 1 209 ? 14.633 72.288 6.029 1.00 49.01 219 GLU A C 1
ATOM 1595 O O . GLU A 1 209 ? 14.287 71.260 5.406 1.00 48.76 219 GLU A O 1
ATOM 1601 N N . ILE A 1 210 ? 14.489 72.430 7.353 1.00 48.47 220 ILE A N 1
ATOM 1602 C CA . ILE A 1 210 ? 14.052 71.335 8.214 1.00 47.70 220 ILE A CA 1
ATOM 1603 C C . ILE A 1 210 ? 12.607 70.997 7.879 1.00 47.69 220 ILE A C 1
ATOM 1604 O O . ILE A 1 210 ? 12.280 69.829 7.547 1.00 47.63 220 ILE A O 1
ATOM 1609 N N . LYS A 1 211 ? 11.760 72.033 7.947 1.00 46.84 221 LYS A N 1
ATOM 1610 C CA . LYS A 1 211 ? 10.356 71.911 7.604 1.00 45.92 221 LYS A CA 1
ATOM 1611 C C . LYS A 1 211 ? 10.221 71.288 6.221 1.00 45.31 221 LYS A C 1
ATOM 1612 O O . LYS A 1 211 ? 9.570 70.255 6.089 1.00 45.17 221 LYS A O 1
ATOM 1618 N N . LYS A 1 212 ? 10.883 71.872 5.215 1.00 44.60 222 LYS A N 1
ATOM 1619 C CA . LYS A 1 212 ? 10.776 71.368 3.851 1.00 44.12 222 LYS A CA 1
ATOM 1620 C C . LYS A 1 212 ? 11.100 69.884 3.847 1.00 44.01 222 LYS A C 1
ATOM 1621 O O . LYS A 1 212 ? 10.399 69.120 3.193 1.00 44.65 222 LYS A O 1
ATOM 1623 N N . ILE A 1 213 ? 12.108 69.452 4.608 1.00 43.61 223 ILE A N 1
ATOM 1624 C CA . ILE A 1 213 ? 12.421 68.011 4.656 1.00 43.25 223 ILE A CA 1
ATOM 1625 C C . ILE A 1 213 ? 11.318 67.171 5.322 1.00 43.22 223 ILE A C 1
ATOM 1626 O O . ILE A 1 213 ? 11.009 66.066 4.882 1.00 42.85 223 ILE A O 1
ATOM 1631 N N . LEU A 1 214 ? 10.735 67.711 6.381 1.00 43.09 224 LEU A N 1
ATOM 1632 C CA . LEU A 1 214 ? 9.751 67.004 7.142 1.00 43.44 224 LEU A CA 1
ATOM 1633 C C . LEU A 1 214 ? 8.491 66.777 6.337 1.00 44.56 224 LEU A C 1
ATOM 1634 O O . LEU A 1 214 ? 7.764 65.814 6.583 1.00 44.53 224 LEU A O 1
ATOM 1639 N N . MET A 1 215 ? 8.249 67.653 5.358 1.00 45.92 225 MET A N 1
ATOM 1640 C CA . MET A 1 215 ? 6.941 67.744 4.676 1.00 47.49 225 MET A CA 1
ATOM 1641 C C . MET A 1 215 ? 6.916 67.416 3.193 1.00 46.56 225 MET A C 1
ATOM 1642 O O . MET A 1 215 ? 5.915 66.918 2.704 1.00 47.23 225 MET A O 1
ATOM 1647 N N . THR A 1 216 ? 7.981 67.697 2.461 1.00 46.09 226 THR A N 1
ATOM 1648 C CA . THR A 1 216 ? 7.947 67.452 1.028 1.00 45.43 226 THR A CA 1
ATOM 1649 C C . THR A 1 216 ? 7.668 65.979 0.674 1.00 45.17 226 THR A C 1
ATOM 1650 O O . THR A 1 216 ? 8.464 65.119 0.977 1.00 44.66 226 THR A O 1
ATOM 1654 N N . PRO A 1 217 ? 6.507 65.699 0.046 1.00 45.44 227 PRO A N 1
ATOM 1655 C CA . PRO A 1 217 ? 6.113 64.350 -0.368 1.00 45.41 227 PRO A CA 1
ATOM 1656 C C . PRO A 1 217 ? 7.142 63.631 -1.213 1.00 45.56 227 PRO A C 1
ATOM 1657 O O . PRO A 1 217 ? 7.939 64.245 -1.889 1.00 45.80 227 PRO A O 1
ATOM 1661 N N . TYR A 1 218 ? 7.098 62.320 -1.176 1.00 45.84 228 TYR A N 1
ATOM 1662 C CA . TYR A 1 218 ? 8.122 61.541 -1.771 1.00 46.69 228 TYR A CA 1
ATOM 1663 C C . TYR A 1 218 ? 7.582 60.935 -3.052 1.00 47.82 228 TYR A C 1
ATOM 1664 O O . TYR A 1 218 ? 6.764 60.018 -3.006 1.00 48.32 228 TYR A O 1
ATOM 1673 N N . LYS A 1 219 ? 8.036 61.460 -4.192 1.00 49.02 229 LYS A N 1
ATOM 1674 C CA . LYS A 1 219 ? 7.786 60.872 -5.529 1.00 49.55 229 LYS A CA 1
ATOM 1675 C C . LYS A 1 219 ? 8.587 59.560 -5.766 1.00 49.99 229 LYS A C 1
ATOM 1676 O O . LYS A 1 219 ? 8.034 58.448 -5.893 1.00 50.11 229 LYS A O 1
ATOM 1678 N N . ARG B 1 8 ? 59.161 70.845 4.796 1.00 53.18 18 ARG B N 1
ATOM 1679 C CA . ARG B 1 8 ? 60.095 70.504 5.937 1.00 53.15 18 ARG B CA 1
ATOM 1680 C C . ARG B 1 8 ? 59.595 71.038 7.299 1.00 51.48 18 ARG B C 1
ATOM 1681 O O . ARG B 1 8 ? 59.771 72.229 7.628 1.00 51.54 18 ARG B O 1
ATOM 1689 N N . PRO B 1 9 ? 58.965 70.143 8.077 1.00 49.61 19 PRO B N 1
ATOM 1690 C CA . PRO B 1 9 ? 58.554 70.378 9.445 1.00 48.13 19 PRO B CA 1
ATOM 1691 C C . PRO B 1 9 ? 59.741 70.828 10.321 1.00 47.04 19 PRO B C 1
ATOM 1692 O O . PRO B 1 9 ? 60.838 70.249 10.226 1.00 47.17 19 PRO B O 1
ATOM 1696 N N . ARG B 1 10 ? 59.523 71.859 11.140 1.00 45.15 20 ARG B N 1
ATOM 1697 C CA . ARG B 1 10 ? 60.474 72.259 12.171 1.00 43.87 20 ARG B CA 1
ATOM 1698 C C . ARG B 1 10 ? 59.908 71.836 13.537 1.00 43.03 20 ARG B C 1
ATOM 1699 O O . ARG B 1 10 ? 58.699 71.811 13.701 1.00 43.00 20 ARG B O 1
ATOM 1701 N N . VAL B 1 11 ? 60.765 71.446 14.485 1.00 42.03 21 VAL B N 1
ATOM 1702 C CA . VAL B 1 11 ? 60.364 71.305 15.881 1.00 41.32 21 VAL B CA 1
ATOM 1703 C C . VAL B 1 11 ? 61.509 71.752 16.756 1.00 41.88 21 VAL B C 1
ATOM 1704 O O . VAL B 1 11 ? 62.667 71.421 16.501 1.00 42.19 21 VAL B O 1
ATOM 1708 N N . TYR B 1 12 ? 61.187 72.512 17.789 1.00 42.12 22 TYR B N 1
ATOM 1709 C CA . TYR B 1 12 ? 62.181 72.941 18.744 1.00 42.67 22 TYR B CA 1
ATOM 1710 C C . TYR B 1 12 ? 62.299 71.914 19.854 1.00 42.66 22 TYR B C 1
ATOM 1711 O O . TYR B 1 12 ? 61.306 71.472 20.411 1.00 42.98 22 TYR B O 1
ATOM 1720 N N . VAL B 1 13 ? 63.525 71.529 20.157 1.00 42.60 23 VAL B N 1
ATOM 1721 C CA . VAL B 1 13 ? 63.805 70.601 21.215 1.00 42.67 23 VAL B CA 1
ATOM 1722 C C . VAL B 1 13 ? 64.402 71.362 22.370 1.00 42.80 23 VAL B C 1
ATOM 1723 O O . VAL B 1 13 ? 65.274 72.218 22.170 1.00 43.52 23 VAL B O 1
ATOM 1727 N N . ASP B 1 14 ? 63.941 71.068 23.580 1.00 42.50 24 ASP B N 1
ATOM 1728 C CA . ASP B 1 14 ? 64.479 71.747 24.742 1.00 42.16 24 ASP B CA 1
ATOM 1729 C C . ASP B 1 14 ? 65.896 71.237 24.969 1.00 42.20 24 ASP B C 1
ATOM 1730 O O . ASP B 1 14 ? 66.171 70.043 24.824 1.00 41.98 24 ASP B O 1
ATOM 1735 N N . VAL B 1 15 ? 66.790 72.154 25.303 1.00 42.25 25 VAL B N 1
ATOM 1736 C CA . VAL B 1 15 ? 68.146 71.785 25.649 1.00 43.15 25 VAL B CA 1
ATOM 1737 C C . VAL B 1 15 ? 68.229 70.494 26.502 1.00 43.68 25 VAL B C 1
ATOM 1738 O O . VAL B 1 15 ? 68.985 69.580 26.174 1.00 43.90 25 VAL B O 1
ATOM 1742 N N . ARG B 1 16 ? 67.447 70.394 27.573 1.00 43.91 26 ARG B N 1
ATOM 1743 C CA . ARG B 1 16 ? 67.654 69.271 28.491 1.00 44.24 26 ARG B CA 1
ATOM 1744 C C . ARG B 1 16 ? 67.100 67.956 27.975 1.00 43.12 26 ARG B C 1
ATOM 1745 O O . ARG B 1 16 ? 67.363 66.908 28.559 1.00 42.82 26 ARG B O 1
ATOM 1753 N N . GLU B 1 17 ? 66.381 68.003 26.857 1.00 42.05 27 GLU B N 1
ATOM 1754 C CA . GLU B 1 17 ? 65.899 66.771 26.238 1.00 41.56 27 GLU B CA 1
ATOM 1755 C C . GLU B 1 17 ? 66.972 66.204 25.296 1.00 41.25 27 GLU B C 1
ATOM 1756 O O . GLU B 1 17 ? 66.892 65.050 24.836 1.00 40.70 27 GLU B O 1
ATOM 1762 N N . GLU B 1 18 ? 68.005 67.011 25.062 1.00 40.98 28 GLU B N 1
ATOM 1763 C CA . GLU B 1 18 ? 68.964 66.740 23.991 1.00 40.66 28 GLU B CA 1
ATOM 1764 C C . GLU B 1 18 ? 69.848 65.521 24.195 1.00 40.56 28 GLU B C 1
ATOM 1765 O O . GLU B 1 18 ? 70.441 65.042 23.239 1.00 40.13 28 GLU B O 1
ATOM 1771 N N . ARG B 1 19 ? 69.895 65.026 25.434 1.00 41.01 29 ARG B N 1
ATOM 1772 C CA . ARG B 1 19 ? 70.478 63.722 25.769 1.00 41.50 29 ARG B CA 1
ATOM 1773 C C . ARG B 1 19 ? 69.581 62.572 25.329 1.00 41.17 29 ARG B C 1
ATOM 1774 O O . ARG B 1 19 ? 70.010 61.438 25.299 1.00 40.87 29 ARG B O 1
ATOM 1782 N N . SER B 1 20 ? 68.319 62.865 25.036 1.00 41.14 30 SER B N 1
ATOM 1783 C CA . SER B 1 20 ? 67.353 61.849 24.651 1.00 41.07 30 SER B CA 1
ATOM 1784 C C . SER B 1 20 ? 67.769 61.161 23.354 1.00 40.90 30 SER B C 1
ATOM 1785 O O . SER B 1 20 ? 68.413 61.774 22.514 1.00 41.02 30 SER B O 1
ATOM 1788 N N . PRO B 1 21 ? 67.415 59.879 23.179 1.00 40.83 31 PRO B N 1
ATOM 1789 C CA . PRO B 1 21 ? 67.681 59.290 21.870 1.00 40.90 31 PRO B CA 1
ATOM 1790 C C . PRO B 1 21 ? 66.793 59.839 20.790 1.00 41.07 31 PRO B C 1
ATOM 1791 O O . PRO B 1 21 ? 67.119 59.670 19.619 1.00 42.24 31 PRO B O 1
ATOM 1795 N N . VAL B 1 22 ? 65.684 60.481 21.164 1.00 40.38 32 VAL B N 1
ATOM 1796 C CA . VAL B 1 22 ? 64.646 60.785 20.186 1.00 39.11 32 VAL B CA 1
ATOM 1797 C C . VAL B 1 22 ? 65.072 61.725 19.082 1.00 38.38 32 VAL B C 1
ATOM 1798 O O . VAL B 1 22 ? 64.927 61.380 17.916 1.00 38.25 32 VAL B O 1
ATOM 1802 N N . PRO B 1 23 ? 65.668 62.879 19.429 1.00 37.99 33 PRO B N 1
ATOM 1803 C CA . PRO B 1 23 ? 65.885 63.901 18.388 1.00 37.83 33 PRO B CA 1
ATOM 1804 C C . PRO B 1 23 ? 66.741 63.426 17.221 1.00 37.59 33 PRO B C 1
ATOM 1805 O O . PRO B 1 23 ? 66.542 63.873 16.111 1.00 38.07 33 PRO B O 1
ATOM 1809 N N . SER B 1 24 ? 67.678 62.526 17.467 1.00 37.27 34 SER B N 1
ATOM 1810 C CA . SER B 1 24 ? 68.499 62.039 16.401 1.00 37.27 34 SER B CA 1
ATOM 1811 C C . SER B 1 24 ? 67.591 61.385 15.399 1.00 37.11 34 SER B C 1
ATOM 1812 O O . SER B 1 24 ? 67.662 61.725 14.220 1.00 37.81 34 SER B O 1
ATOM 1815 N N . ILE B 1 25 ? 66.715 60.483 15.851 1.00 36.89 35 ILE B N 1
ATOM 1816 C CA . ILE B 1 25 ? 65.754 59.833 14.935 1.00 36.29 35 ILE B CA 1
ATOM 1817 C C . ILE B 1 25 ? 64.914 60.876 14.233 1.00 36.97 35 ILE B C 1
ATOM 1818 O O . ILE B 1 25 ? 64.718 60.790 13.028 1.00 37.74 35 ILE B O 1
ATOM 1823 N N . LEU B 1 26 ? 64.434 61.875 14.958 1.00 37.10 36 LEU B N 1
ATOM 1824 C CA . LEU B 1 26 ? 63.739 62.952 14.276 1.00 38.07 36 LEU B CA 1
ATOM 1825 C C . LEU B 1 26 ? 64.550 63.480 13.080 1.00 38.76 36 LEU B C 1
ATOM 1826 O O . LEU B 1 26 ? 64.067 63.401 11.940 1.00 39.27 36 LEU B O 1
ATOM 1831 N N . GLU B 1 27 ? 65.770 63.988 13.335 1.00 39.02 37 GLU B N 1
ATOM 1832 C CA . GLU B 1 27 ? 66.657 64.503 12.280 1.00 39.12 37 GLU B CA 1
ATOM 1833 C C . GLU B 1 27 ? 66.577 63.590 11.068 1.00 39.30 37 GLU B C 1
ATOM 1834 O O . GLU B 1 27 ? 66.228 64.024 9.973 1.00 39.55 37 GLU B O 1
ATOM 1836 N N . SER B 1 28 ? 66.831 62.308 11.277 1.00 39.53 38 SER B N 1
ATOM 1837 C CA . SER B 1 28 ? 66.876 61.381 10.159 1.00 39.99 38 SER B CA 1
ATOM 1838 C C . SER B 1 28 ? 65.486 60.938 9.650 1.00 39.21 38 SER B C 1
ATOM 1839 O O . SER B 1 28 ? 65.311 59.816 9.193 1.00 38.91 38 SER B O 1
ATOM 1842 N N . LEU B 1 29 ? 64.509 61.833 9.724 1.00 39.11 39 LEU B N 1
ATOM 1843 C CA . LEU B 1 29 ? 63.193 61.626 9.096 1.00 38.97 39 LEU B CA 1
ATOM 1844 C C . LEU B 1 29 ? 62.824 62.954 8.449 1.00 39.53 39 LEU B C 1
ATOM 1845 O O . LEU B 1 29 ? 61.678 63.174 8.018 1.00 39.81 39 LEU B O 1
ATOM 1850 N N . GLY B 1 30 ? 63.798 63.856 8.394 1.00 39.65 40 GLY B N 1
ATOM 1851 C CA . GLY B 1 30 ? 63.624 65.092 7.649 1.00 40.56 40 GLY B CA 1
ATOM 1852 C C . GLY B 1 30 ? 63.067 66.231 8.468 1.00 41.02 40 GLY B C 1
ATOM 1853 O O . GLY B 1 30 ? 62.773 67.319 7.940 1.00 41.66 40 GLY B O 1
ATOM 1854 N N . VAL B 1 31 ? 62.943 65.998 9.766 1.00 40.89 41 VAL B N 1
ATOM 1855 C CA . VAL B 1 31 ? 62.391 67.007 10.626 1.00 41.25 41 VAL B CA 1
ATOM 1856 C C . VAL B 1 31 ? 63.527 67.934 11.009 1.00 41.62 41 VAL B C 1
ATOM 1857 O O . VAL B 1 31 ? 64.608 67.485 11.352 1.00 41.70 41 VAL B O 1
ATOM 1861 N N . GLN B 1 32 ? 63.300 69.229 10.918 1.00 42.12 42 GLN B N 1
ATOM 1862 C CA . GLN B 1 32 ? 64.356 70.156 11.272 1.00 43.41 42 GLN B CA 1
ATOM 1863 C C . GLN B 1 32 ? 64.433 70.298 12.791 1.00 43.20 42 GLN B C 1
ATOM 1864 O O . GLN B 1 32 ? 63.591 70.986 13.398 1.00 43.59 42 GLN B O 1
ATOM 1870 N N . VAL B 1 33 ? 65.429 69.669 13.413 1.00 42.45 43 VAL B N 1
ATOM 1871 C CA . VAL B 1 33 ? 65.515 69.729 14.875 1.00 42.00 43 VAL B CA 1
ATOM 1872 C C . VAL B 1 33 ? 66.294 70.960 15.354 1.00 41.98 43 VAL B C 1
ATOM 1873 O O . VAL B 1 33 ? 67.485 71.073 15.103 1.00 42.02 43 VAL B O 1
ATOM 1877 N N . ILE B 1 34 ? 65.624 71.874 16.049 1.00 41.78 44 ILE B N 1
ATOM 1878 C CA . ILE B 1 34 ? 66.269 73.096 16.509 1.00 42.23 44 ILE B CA 1
ATOM 1879 C C . ILE B 1 34 ? 66.266 73.247 18.034 1.00 42.62 44 ILE B C 1
ATOM 1880 O O . ILE B 1 34 ? 65.210 73.269 18.633 1.00 43.01 44 ILE B O 1
ATOM 1885 N N . PRO B 1 35 ? 67.437 73.382 18.665 1.00 42.98 45 PRO B N 1
ATOM 1886 C CA . PRO B 1 35 ? 67.367 73.501 20.112 1.00 43.99 45 PRO B CA 1
ATOM 1887 C C . PRO B 1 35 ? 66.979 74.905 20.559 1.00 44.93 45 PRO B C 1
ATOM 1888 O O . PRO B 1 35 ? 67.604 75.901 20.161 1.00 45.57 45 PRO B O 1
ATOM 1892 N N . LYS B 1 36 ? 65.940 74.982 21.373 1.00 45.43 46 LYS B N 1
ATOM 1893 C CA . LYS B 1 36 ? 65.586 76.231 22.012 1.00 46.07 46 LYS B CA 1
ATOM 1894 C C . LYS B 1 36 ? 65.610 75.966 23.510 1.00 46.60 46 LYS B C 1
ATOM 1895 O O . LYS B 1 36 ? 65.828 74.834 23.947 1.00 46.69 46 LYS B O 1
ATOM 1897 N N . GLN B 1 37 ? 65.435 77.021 24.289 1.00 47.46 47 GLN B N 1
ATOM 1898 C CA . GLN B 1 37 ? 65.589 76.966 25.739 1.00 48.37 47 GLN B CA 1
ATOM 1899 C C . GLN B 1 37 ? 64.145 77.029 26.250 1.00 48.18 47 GLN B C 1
ATOM 1900 O O . GLN B 1 37 ? 63.612 78.123 26.466 1.00 48.99 47 GLN B O 1
ATOM 1906 N N . LEU B 1 38 ? 63.481 75.882 26.386 1.00 47.29 48 LEU B N 1
ATOM 1907 C CA . LEU B 1 38 ? 62.007 75.894 26.509 1.00 46.23 48 LEU B CA 1
ATOM 1908 C C . LEU B 1 38 ? 61.455 76.249 27.892 1.00 46.03 48 LEU B C 1
ATOM 1909 O O . LEU B 1 38 ? 61.959 75.776 28.907 1.00 46.02 48 LEU B O 1
ATOM 1914 N N . PRO B 1 39 ? 60.375 77.047 27.930 1.00 45.68 49 PRO B N 1
ATOM 1915 C CA . PRO B 1 39 ? 59.829 77.480 29.215 1.00 45.20 49 PRO B CA 1
ATOM 1916 C C . PRO B 1 39 ? 59.352 76.259 30.011 1.00 44.85 49 PRO B C 1
ATOM 1917 O O . PRO B 1 39 ? 59.529 76.226 31.229 1.00 45.04 49 PRO B O 1
ATOM 1921 N N . MET B 1 40 ? 58.748 75.284 29.324 1.00 44.06 50 MET B N 1
ATOM 1922 C CA . MET B 1 40 ? 58.574 73.923 29.836 1.00 43.70 50 MET B CA 1
ATOM 1923 C C . MET B 1 40 ? 58.363 72.962 28.663 1.00 42.97 50 MET B C 1
ATOM 1924 O O . MET B 1 40 ? 58.203 73.394 27.524 1.00 42.81 50 MET B O 1
ATOM 1929 N N . GLY B 1 41 ? 58.337 71.662 28.934 1.00 42.03 51 GLY B N 1
ATOM 1930 C CA . GLY B 1 41 ? 58.074 70.696 27.880 1.00 41.56 51 GLY B CA 1
ATOM 1931 C C . GLY B 1 41 ? 59.344 70.170 27.225 1.00 41.79 51 GLY B C 1
ATOM 1932 O O . GLY B 1 41 ? 60.463 70.631 27.506 1.00 41.86 51 GLY B O 1
ATOM 1933 N N . ASP B 1 42 ? 59.180 69.199 26.332 1.00 41.37 52 ASP B N 1
ATOM 1934 C CA . ASP B 1 42 ? 60.318 68.563 25.712 1.00 40.66 52 ASP B CA 1
ATOM 1935 C C . ASP B 1 42 ? 60.469 68.900 24.226 1.00 40.56 52 ASP B C 1
ATOM 1936 O O . ASP B 1 42 ? 61.587 69.082 23.739 1.00 41.04 52 ASP B O 1
ATOM 1941 N N . TYR B 1 43 ? 59.364 69.007 23.503 1.00 39.85 53 TYR B N 1
ATOM 1942 C CA . TYR B 1 43 ? 59.452 69.362 22.093 1.00 39.22 53 TYR B CA 1
ATOM 1943 C C . TYR B 1 43 ? 58.395 70.392 21.777 1.00 39.00 53 TYR B C 1
ATOM 1944 O O . TYR B 1 43 ? 57.234 70.160 22.055 1.00 39.58 53 TYR B O 1
ATOM 1953 N N . LEU B 1 44 ? 58.779 71.532 21.222 1.00 38.38 54 LEU B N 1
ATOM 1954 C CA . LEU B 1 44 ? 57.792 72.509 20.809 1.00 38.26 54 LEU B CA 1
ATOM 1955 C C . LEU B 1 44 ? 57.421 72.299 19.352 1.00 38.65 54 LEU B C 1
ATOM 1956 O O . LEU B 1 44 ? 58.231 72.571 18.480 1.00 38.98 54 LEU B O 1
ATOM 1961 N N . VAL B 1 45 ? 56.195 71.825 19.099 1.00 39.20 55 VAL B N 1
ATOM 1962 C CA . VAL B 1 45 ? 55.724 71.431 17.758 1.00 39.27 55 VAL B CA 1
ATOM 1963 C C . VAL B 1 45 ? 55.074 72.561 16.977 1.00 40.10 55 VAL B C 1
ATOM 1964 O O . VAL B 1 45 ? 55.039 72.536 15.755 1.00 40.50 55 VAL B O 1
ATOM 1968 N N . SER B 1 46 ? 54.548 73.537 17.696 1.00 41.14 56 SER B N 1
ATOM 1969 C CA . SER B 1 46 ? 54.110 74.819 17.154 1.00 42.33 56 SER B CA 1
ATOM 1970 C C . SER B 1 46 ? 53.864 75.692 18.385 1.00 43.34 56 SER B C 1
ATOM 1971 O O . SER B 1 46 ? 54.048 75.225 19.513 1.00 43.94 56 SER B O 1
ATOM 1974 N N . ASP B 1 47 ? 53.468 76.947 18.212 1.00 44.22 57 ASP B N 1
ATOM 1975 C CA . ASP B 1 47 ? 53.292 77.818 19.378 1.00 45.11 57 ASP B CA 1
ATOM 1976 C C . ASP B 1 47 ? 52.186 77.276 20.275 1.00 44.57 57 ASP B C 1
ATOM 1977 O O . ASP B 1 47 ? 52.225 77.432 21.488 1.00 44.46 57 ASP B O 1
ATOM 1982 N N . SER B 1 48 ? 51.194 76.666 19.629 1.00 43.73 58 SER B N 1
ATOM 1983 C CA . SER B 1 48 ? 50.014 76.130 20.256 1.00 42.42 58 SER B CA 1
ATOM 1984 C C . SER B 1 48 ? 50.327 74.768 20.905 1.00 41.14 58 SER B C 1
ATOM 1985 O O . SER B 1 48 ? 49.783 74.467 21.967 1.00 40.89 58 SER B O 1
ATOM 1988 N N . ILE B 1 49 ? 51.207 73.972 20.285 1.00 39.28 59 ILE B N 1
ATOM 1989 C CA . ILE B 1 49 ? 51.374 72.550 20.642 1.00 38.08 59 ILE B CA 1
ATOM 1990 C C . ILE B 1 49 ? 52.697 72.168 21.308 1.00 37.53 59 ILE B C 1
ATOM 1991 O O . ILE B 1 49 ? 53.741 72.201 20.681 1.00 37.80 59 ILE B O 1
ATOM 1996 N N . ILE B 1 50 ? 52.642 71.767 22.571 1.00 36.73 60 ILE B N 1
ATOM 1997 C CA . ILE B 1 50 ? 53.815 71.284 23.265 1.00 35.86 60 ILE B CA 1
ATOM 1998 C C . ILE B 1 50 ? 53.745 69.793 23.555 1.00 35.34 60 ILE B C 1
ATOM 1999 O O . ILE B 1 50 ? 52.681 69.242 23.864 1.00 35.80 60 ILE B O 1
ATOM 2004 N N . VAL B 1 51 ? 54.899 69.147 23.466 1.00 34.48 61 VAL B N 1
ATOM 2005 C CA . VAL B 1 51 ? 55.015 67.730 23.743 1.00 33.46 61 VAL B CA 1
ATOM 2006 C C . VAL B 1 51 ? 55.856 67.511 24.980 1.00 33.14 61 VAL B C 1
ATOM 2007 O O . VAL B 1 51 ? 56.875 68.174 25.177 1.00 33.18 61 VAL B O 1
ATOM 2011 N N . GLU B 1 52 ? 55.409 66.565 25.793 1.00 32.39 62 GLU B N 1
ATOM 2012 C CA . GLU B 1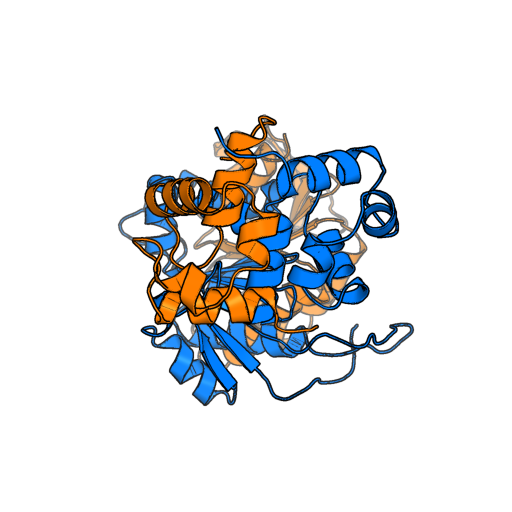 52 ? 56.100 66.147 26.988 1.00 32.35 62 GLU B CA 1
ATOM 2013 C C . GLU B 1 52 ? 56.411 64.667 26.831 1.00 32.15 62 GLU B C 1
ATOM 2014 O O . GLU B 1 52 ? 55.509 63.856 26.566 1.00 31.85 62 GLU B O 1
ATOM 2020 N N . ARG B 1 53 ? 57.689 64.309 26.950 1.00 31.64 63 ARG B N 1
ATOM 2021 C CA . ARG B 1 53 ? 58.060 62.922 26.751 1.00 31.41 63 ARG B CA 1
ATOM 2022 C C . ARG B 1 53 ? 58.523 62.393 28.055 1.00 31.18 63 ARG B C 1
ATOM 2023 O O . ARG B 1 53 ? 59.439 62.937 28.636 1.00 31.02 63 ARG B O 1
ATOM 2031 N N . LYS B 1 54 ? 57.880 61.324 28.499 1.00 31.23 64 LYS B N 1
ATOM 2032 C CA . LYS B 1 54 ? 58.248 60.652 29.718 1.00 31.98 64 LYS B CA 1
ATOM 2033 C C . LYS B 1 54 ? 58.331 59.174 29.445 1.00 32.99 64 LYS B C 1
ATOM 2034 O O . LYS B 1 54 ? 57.490 58.625 28.711 1.00 33.29 64 LYS B O 1
ATOM 2040 N N . THR B 1 55 ? 59.336 58.518 30.029 1.00 33.87 65 THR B N 1
ATOM 2041 C CA . THR B 1 55 ? 59.354 57.055 29.972 1.00 34.59 65 THR B CA 1
ATOM 2042 C C . THR B 1 55 ? 58.243 56.550 30.860 1.00 34.23 65 THR B C 1
ATOM 2043 O O . THR B 1 55 ? 57.811 57.236 31.785 1.00 33.62 65 THR B O 1
ATOM 2047 N N . SER B 1 56 ? 57.782 55.354 30.566 1.00 34.27 66 SER B N 1
ATOM 2048 C CA . SER B 1 56 ? 56.670 54.806 31.272 1.00 35.51 66 SER B CA 1
ATOM 2049 C C . SER B 1 56 ? 56.858 54.830 32.792 1.00 35.88 66 SER B C 1
ATOM 2050 O O . SER B 1 56 ? 55.965 55.220 33.550 1.00 36.79 66 SER B O 1
ATOM 2053 N N . SER B 1 57 ? 58.022 54.417 33.252 1.00 36.22 67 SER B N 1
ATOM 2054 C CA . SER B 1 57 ? 58.259 54.415 34.694 1.00 35.93 67 SER B CA 1
ATOM 2055 C C . SER B 1 57 ? 58.645 55.762 35.230 1.00 34.94 67 SER B C 1
ATOM 2056 O O . SER B 1 57 ? 58.590 55.962 36.421 1.00 34.90 67 SER B O 1
ATOM 2059 N N . ASP B 1 58 ? 59.045 56.685 34.369 1.00 34.52 68 ASP B N 1
ATOM 2060 C CA . ASP B 1 58 ? 59.087 58.086 34.791 1.00 34.34 68 ASP B CA 1
ATOM 2061 C C . ASP B 1 58 ? 57.685 58.644 35.002 1.00 33.43 68 ASP B C 1
ATOM 2062 O O . ASP B 1 58 ? 57.449 59.336 35.980 1.00 33.68 68 ASP B O 1
ATOM 2067 N N . PHE B 1 59 ? 56.765 58.356 34.085 1.00 32.31 69 PHE B N 1
ATOM 2068 C CA . PHE B 1 59 ? 55.374 58.760 34.245 1.00 31.17 69 PHE B CA 1
ATOM 2069 C C . PHE B 1 59 ? 54.915 58.304 35.619 1.00 31.21 69 PHE B C 1
ATOM 2070 O O . PHE B 1 59 ? 54.577 59.140 36.477 1.00 31.44 69 PHE B O 1
ATOM 2078 N N . ALA B 1 60 ? 54.972 56.987 35.839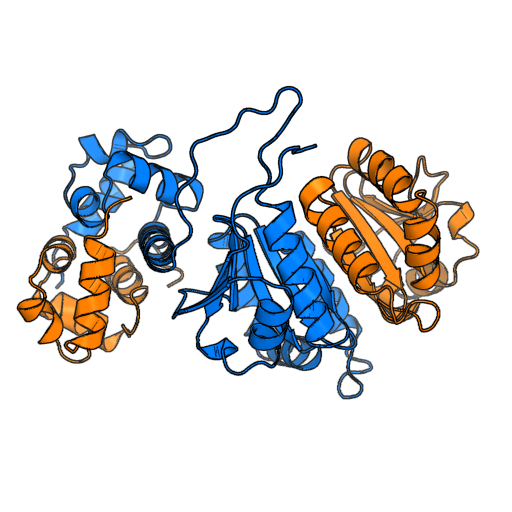 1.00 30.61 70 ALA B N 1
ATOM 2079 C CA . ALA B 1 60 ? 54.660 56.376 37.131 1.00 30.51 70 ALA B CA 1
ATOM 2080 C C . ALA B 1 60 ? 55.378 56.992 38.354 1.00 30.61 70 ALA B C 1
ATOM 2081 O O . ALA B 1 60 ? 54.753 57.316 39.357 1.00 30.19 70 ALA B O 1
ATOM 2083 N N . LYS B 1 61 ? 56.690 57.150 38.274 1.00 31.11 71 LYS B N 1
ATOM 2084 C CA . LYS B 1 61 ? 57.436 57.691 39.400 1.00 31.64 71 LYS B CA 1
ATOM 2085 C C . LYS B 1 61 ? 56.803 59.043 39.758 1.00 31.65 71 LYS B C 1
ATOM 2086 O O . LYS B 1 61 ? 56.538 59.331 40.924 1.00 31.32 71 LYS B O 1
ATOM 2089 N N . SER B 1 62 ? 56.506 59.841 38.746 1.00 31.79 72 SER B N 1
ATOM 2090 C CA . SER B 1 62 ? 56.108 61.210 39.004 1.00 32.79 72 SER B CA 1
ATOM 2091 C C . SER B 1 62 ? 54.623 61.291 39.345 1.00 33.33 72 SER B C 1
ATOM 2092 O O . SER B 1 62 ? 54.205 62.246 40.034 1.00 33.47 72 SER B O 1
ATOM 2095 N N . LEU B 1 63 ? 53.838 60.294 38.886 1.00 33.02 73 LEU B N 1
ATOM 2096 C CA . LEU B 1 63 ? 52.473 60.135 39.385 1.00 32.86 73 LEU B CA 1
ATOM 2097 C C . LEU B 1 63 ? 52.516 60.061 40.904 1.00 33.82 73 L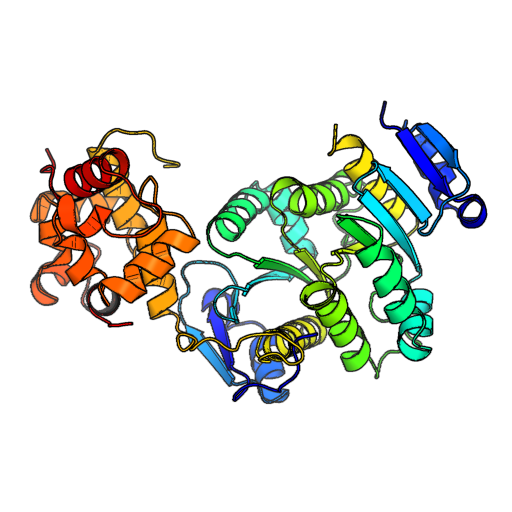EU B C 1
ATOM 2098 O O . LEU B 1 63 ? 51.857 60.833 41.584 1.00 34.68 73 LEU B O 1
ATOM 2103 N N . PHE B 1 64 ? 53.326 59.156 41.431 1.00 34.80 74 PHE B N 1
ATOM 2104 C CA . PHE B 1 64 ? 53.374 58.925 42.860 1.00 35.41 74 PHE B CA 1
ATOM 2105 C C . PHE B 1 64 ? 54.134 60.001 43.646 1.00 36.63 74 PHE B C 1
ATOM 2106 O O . PHE B 1 64 ? 53.898 60.122 44.839 1.00 37.19 74 PHE B O 1
ATOM 2114 N N . ASP B 1 65 ? 54.995 60.804 43.003 1.00 37.77 75 ASP B N 1
ATOM 2115 C CA . ASP B 1 65 ? 55.602 61.967 43.688 1.00 39.35 75 ASP B CA 1
ATOM 2116 C C . ASP B 1 65 ? 54.639 63.085 43.765 1.00 39.72 75 ASP B C 1
ATOM 2117 O O . ASP B 1 65 ? 54.804 63.972 44.572 1.00 40.57 75 ASP B O 1
ATOM 2122 N N . GLY B 1 66 ? 53.726 63.146 42.816 1.00 40.07 76 GLY B N 1
ATOM 2123 C CA . GLY B 1 66 ? 52.912 64.334 42.676 1.00 40.22 76 GLY B CA 1
ATOM 2124 C C . GLY B 1 66 ? 53.548 65.394 41.800 1.00 39.88 76 GLY B C 1
ATOM 2125 O O . GLY B 1 66 ? 52.992 66.491 41.658 1.00 40.32 76 GLY B O 1
ATOM 2126 N N . ARG B 1 67 ? 54.700 65.086 41.205 1.00 39.25 77 ARG B N 1
ATOM 2127 C CA . ARG B 1 67 ? 55.273 65.982 40.194 1.00 38.94 77 ARG B CA 1
ATOM 2128 C C . ARG B 1 67 ? 54.469 65.964 38.878 1.00 36.69 77 ARG B C 1
ATOM 2129 O O . ARG B 1 67 ? 54.288 67.003 38.254 1.00 36.35 77 ARG B O 1
ATOM 2137 N N . LEU B 1 68 ? 53.966 64.798 38.472 1.00 34.81 78 LEU B N 1
ATOM 2138 C CA . LEU B 1 68 ? 53.277 64.686 37.174 1.00 33.68 78 LEU B CA 1
ATOM 2139 C C . LEU B 1 68 ? 52.151 65.702 37.095 1.00 33.38 78 LEU B C 1
ATOM 2140 O O . LEU B 1 68 ? 52.022 66.469 36.107 1.00 32.33 78 LEU B O 1
ATOM 2145 N N . PHE B 1 69 ? 51.344 65.713 38.152 1.00 33.06 79 PHE B N 1
ATOM 2146 C CA . PHE B 1 69 ? 50.211 66.610 38.158 1.00 32.79 79 PHE B CA 1
ATOM 2147 C C . PHE B 1 69 ? 50.618 68.049 38.302 1.00 33.58 79 PHE B C 1
ATOM 2148 O O . PHE B 1 69 ? 49.912 68.915 37.800 1.00 33.58 79 PHE B O 1
ATOM 2156 N N . GLU B 1 70 ? 51.765 68.311 38.931 1.00 34.45 80 GLU B N 1
ATOM 2157 C CA . GLU B 1 70 ? 52.261 69.673 38.962 1.00 35.86 80 GLU B CA 1
ATOM 2158 C C . GLU B 1 70 ? 52.767 70.152 37.616 1.00 35.69 80 GLU B C 1
ATOM 2159 O O . GLU B 1 70 ? 52.627 71.329 37.250 1.00 35.41 80 GLU B O 1
ATOM 2165 N N . GLN B 1 71 ? 53.347 69.224 36.876 1.00 35.99 81 GLN B N 1
ATOM 2166 C CA . GLN B 1 71 ? 53.866 69.531 35.567 1.00 36.36 81 GLN B CA 1
ATOM 2167 C C . GLN B 1 71 ? 52.715 69.709 34.612 1.00 36.04 81 GLN B C 1
ATOM 2168 O O . GLN B 1 71 ? 52.729 70.611 33.770 1.00 35.32 81 GLN B O 1
ATOM 2174 N N . ALA B 1 72 ? 51.722 68.826 34.759 1.00 36.40 82 ALA B N 1
ATOM 2175 C CA . ALA B 1 72 ? 50.516 68.833 33.930 1.00 36.15 82 ALA B CA 1
ATOM 2176 C C . ALA B 1 72 ? 49.892 70.207 33.990 1.00 36.04 82 ALA B C 1
ATOM 2177 O O . ALA B 1 72 ? 49.625 70.825 32.967 1.00 35.86 82 ALA B O 1
ATOM 2179 N N . SER B 1 73 ? 49.733 70.688 35.214 1.00 36.29 83 SER B N 1
ATOM 2180 C CA . SER B 1 73 ? 49.287 72.040 35.503 1.00 36.89 83 SER B CA 1
ATOM 2181 C C . SER B 1 73 ? 49.962 73.140 34.678 1.00 37.20 83 SER B C 1
ATOM 2182 O O . SER B 1 73 ? 49.272 73.899 34.019 1.00 37.39 83 SER B O 1
ATOM 2185 N N . ARG B 1 74 ? 51.293 73.233 34.722 1.00 37.54 84 ARG B N 1
ATOM 2186 C CA . ARG B 1 74 ? 52.031 74.281 33.988 1.00 38.36 84 ARG B CA 1
ATOM 2187 C C . ARG B 1 74 ? 51.967 74.130 32.456 1.00 37.60 84 ARG B C 1
ATOM 2188 O O . ARG B 1 74 ? 51.792 75.099 31.712 1.00 37.35 84 ARG B O 1
ATOM 2196 N N . LEU B 1 75 ? 52.118 72.903 31.985 1.00 37.21 85 LEU B N 1
ATOM 2197 C CA . LEU B 1 75 ? 51.904 72.633 30.597 1.00 36.56 85 LEU B CA 1
ATOM 2198 C C . LEU B 1 75 ? 50.541 73.188 30.203 1.00 36.64 85 LEU B C 1
ATOM 2199 O O . LEU B 1 75 ? 50.460 73.984 29.273 1.00 36.75 85 LEU B O 1
ATOM 2204 N N . ALA B 1 76 ? 49.487 72.809 30.935 1.00 36.33 86 ALA B N 1
ATOM 2205 C CA . ALA B 1 76 ? 48.108 73.133 30.525 1.00 36.37 86 ALA B CA 1
ATOM 2206 C C . ALA B 1 76 ? 47.832 74.620 30.539 1.00 36.47 86 ALA B C 1
ATOM 2207 O O . ALA B 1 76 ? 47.199 75.130 29.635 1.00 36.53 86 ALA B O 1
ATOM 2209 N N . GLU B 1 77 ? 48.333 75.309 31.555 1.00 37.22 87 GLU B N 1
ATOM 2210 C CA . GLU B 1 77 ? 48.145 76.759 31.695 1.00 38.04 87 GLU B CA 1
ATOM 2211 C C . GLU B 1 77 ? 48.926 77.534 30.615 1.00 38.56 87 GLU B C 1
ATOM 2212 O O . GLU B 1 77 ? 48.448 78.538 30.075 1.00 38.72 87 GLU B O 1
ATOM 2214 N N . HIS B 1 78 ? 50.116 77.062 30.276 1.00 39.01 88 HIS B N 1
ATOM 2215 C CA . HIS B 1 78 ? 50.936 77.837 29.383 1.00 39.48 88 HIS B CA 1
ATOM 2216 C C . HIS B 1 78 ? 50.772 77.473 27.885 1.00 38.55 88 HIS B C 1
ATOM 2217 O O . HIS B 1 78 ? 51.232 78.214 27.039 1.00 38.75 88 HIS B O 1
ATOM 2224 N N . TYR B 1 79 ? 50.083 76.378 27.553 1.00 37.69 89 TYR B N 1
ATOM 2225 C CA . TYR B 1 79 ? 49.901 75.973 26.145 1.00 37.04 89 TYR B CA 1
ATOM 2226 C C . TYR B 1 79 ? 48.485 75.491 25.799 1.00 37.11 89 TYR B C 1
ATOM 2227 O O . TYR B 1 79 ? 47.853 74.778 26.589 1.00 37.60 89 TYR B O 1
ATOM 2236 N N . GLU B 1 80 ? 47.972 75.863 24.624 1.00 36.72 90 GLU B N 1
ATOM 2237 C CA . GLU B 1 80 ? 46.607 75.439 24.228 1.00 36.13 90 GLU B CA 1
ATOM 2238 C C . GLU B 1 80 ? 46.478 73.907 24.137 1.00 35.54 90 GLU B C 1
ATOM 2239 O O . GLU B 1 80 ? 45.531 73.348 24.625 1.00 35.92 90 GLU B O 1
ATOM 2242 N N . THR B 1 81 ? 47.436 73.232 23.521 1.00 34.89 91 THR B N 1
ATOM 2243 C CA . THR B 1 81 ? 47.344 71.795 23.335 1.00 33.89 91 THR B CA 1
ATOM 2244 C C . THR B 1 81 ? 48.566 71.161 23.976 1.00 33.17 91 THR B C 1
ATOM 2245 O O . THR B 1 81 ? 49.675 71.633 23.786 1.00 33.30 91 THR B O 1
ATOM 2249 N N . VAL B 1 82 ? 48.360 70.094 24.739 1.00 31.97 92 VAL B N 1
ATOM 2250 C CA . VAL B 1 82 ? 49.452 69.458 25.455 1.00 30.54 92 VAL B CA 1
ATOM 2251 C C . VAL B 1 82 ? 49.428 67.982 25.202 1.00 30.35 92 VAL B C 1
ATOM 2252 O O . VAL B 1 82 ? 48.405 67.328 25.428 1.00 30.27 92 VAL B O 1
ATOM 2256 N N . PHE B 1 83 ? 50.561 67.449 24.737 1.00 30.02 93 PHE B N 1
ATOM 2257 C CA . PHE B 1 83 ? 50.737 65.990 24.618 1.00 28.94 93 PHE B CA 1
ATOM 2258 C C . PHE B 1 83 ? 51.733 65.473 25.626 1.00 28.83 93 PHE B C 1
ATOM 2259 O O . PHE B 1 83 ? 52.786 66.083 25.837 1.00 29.47 93 PHE B O 1
ATOM 2267 N N . ILE B 1 84 ? 51.419 64.348 26.245 1.00 28.09 94 ILE B N 1
ATOM 2268 C CA . ILE B 1 84 ? 52.418 63.640 27.017 1.00 27.40 94 ILE B CA 1
ATOM 2269 C C . ILE B 1 84 ? 52.563 62.339 26.292 1.00 27.43 94 ILE B C 1
ATOM 2270 O O . ILE B 1 84 ? 51.599 61.603 26.172 1.00 27.45 94 ILE B O 1
ATOM 2275 N N . ILE B 1 85 ? 53.751 62.088 25.743 1.00 27.81 95 ILE B N 1
ATOM 2276 C CA . ILE B 1 85 ? 54.032 60.821 25.070 1.00 27.87 95 ILE B CA 1
ATOM 2277 C C . ILE B 1 85 ? 54.714 59.932 26.092 1.00 28.00 95 ILE B C 1
ATOM 2278 O O . ILE B 1 85 ? 55.784 60.276 26.603 1.00 28.22 95 ILE B O 1
ATOM 2283 N N . VAL B 1 86 ? 54.078 58.815 26.405 1.00 27.88 96 VAL B N 1
ATOM 2284 C CA . VAL B 1 86 ? 54.570 57.921 27.429 1.00 28.70 96 VAL B CA 1
ATOM 2285 C C . VAL B 1 86 ? 55.194 56.736 26.730 1.00 29.53 96 VAL B C 1
ATOM 2286 O O . VAL B 1 86 ? 54.512 55.939 26.082 1.00 29.93 96 VAL B O 1
ATOM 2290 N N . GLU B 1 87 ? 56.507 56.641 26.840 1.00 30.46 97 GLU B N 1
ATOM 2291 C CA . GLU B 1 87 ? 57.280 55.668 26.062 1.00 31.24 97 GLU B CA 1
ATOM 2292 C C . GLU B 1 87 ? 57.452 54.377 26.867 1.00 32.05 97 GLU B C 1
ATOM 2293 O O . GLU B 1 87 ? 58.118 54.389 27.905 1.00 32.75 97 GLU B O 1
ATOM 2299 N N . GLY B 1 88 ? 56.867 53.279 26.410 1.00 32.46 98 GLY B N 1
ATOM 2300 C CA . GLY B 1 88 ? 56.967 52.012 27.133 1.00 33.88 98 GLY B CA 1
ATOM 2301 C C . GLY B 1 88 ? 55.589 51.498 27.510 1.00 35.28 98 GLY B C 1
ATOM 2302 O O . GLY B 1 88 ? 54.586 52.183 27.284 1.00 35.75 98 GLY B O 1
ATOM 2303 N N . PRO B 1 89 ? 55.505 50.286 28.079 1.00 35.88 99 PRO B N 1
ATOM 2304 C CA . PRO B 1 89 ? 54.162 49.855 28.494 1.00 36.12 99 PRO B CA 1
ATOM 2305 C C . PRO B 1 89 ? 53.574 50.771 29.577 1.00 36.36 99 PRO B C 1
ATOM 2306 O O . PRO B 1 89 ? 54.304 51.274 30.450 1.00 36.02 99 PRO B O 1
ATOM 2310 N N . PRO B 1 90 ? 52.253 50.996 29.519 1.00 36.44 100 PRO B N 1
ATOM 2311 C CA . PRO B 1 90 ? 51.539 51.864 30.458 1.00 36.24 100 PRO B CA 1
ATOM 2312 C C . PRO B 1 90 ? 51.772 51.455 31.915 1.00 36.21 100 PRO B C 1
ATOM 2313 O O . PRO B 1 90 ? 51.916 52.305 32.785 1.00 36.06 100 PRO B O 1
ATOM 2317 N N . VAL B 1 91 ? 51.803 50.153 32.172 1.00 36.65 101 VAL B N 1
ATOM 2318 C CA . VAL B 1 91 ? 52.032 49.654 33.511 1.00 36.98 101 VAL B CA 1
ATOM 2319 C C . VAL B 1 91 ? 53.345 48.889 33.579 1.00 37.78 101 VAL B C 1
ATOM 2320 O O . VAL B 1 91 ? 53.367 47.680 33.332 1.00 38.79 101 VAL B O 1
ATOM 2324 N N . PRO B 1 92 ? 54.443 49.578 33.930 1.00 38.10 102 PRO B N 1
ATOM 2325 C CA . PRO B 1 92 ? 55.729 48.919 34.089 1.00 38.66 102 PRO B CA 1
ATOM 2326 C C . PRO B 1 92 ? 55.616 47.859 35.172 1.00 39.59 102 PRO B C 1
ATOM 2327 O O . PRO B 1 92 ? 54.759 47.984 36.045 1.00 39.68 102 PRO B O 1
ATOM 2331 N N . ARG B 1 93 ? 56.469 46.832 35.132 1.00 40.93 103 ARG B N 1
ATOM 2332 C CA . ARG B 1 93 ? 56.451 45.782 36.162 1.00 41.56 103 ARG B CA 1
ATOM 2333 C C . ARG B 1 93 ? 56.457 46.324 37.616 1.00 41.44 103 ARG B C 1
ATOM 2334 O O . ARG B 1 93 ? 55.637 45.915 38.433 1.00 40.85 103 ARG B O 1
ATOM 2339 N N . ARG B 1 94 ? 57.351 47.271 37.912 1.00 41.68 104 ARG B N 1
ATOM 2340 C CA . ARG B 1 94 ? 57.432 47.910 39.237 1.00 41.75 104 ARG B CA 1
ATOM 2341 C C . ARG B 1 94 ? 56.056 48.292 39.795 1.00 42.33 104 ARG B C 1
ATOM 2342 O O . ARG B 1 94 ? 55.910 48.523 40.992 1.00 43.00 104 ARG B O 1
ATOM 2347 N N . TYR B 1 95 ? 55.044 48.347 38.937 1.00 42.52 105 TYR B N 1
ATOM 2348 C CA . TYR B 1 95 ? 53.785 48.964 39.317 1.00 42.46 105 TYR B CA 1
ATOM 2349 C C . TYR B 1 95 ? 52.543 48.148 39.039 1.00 42.66 105 TYR B C 1
ATOM 2350 O O . TYR B 1 95 ? 51.435 48.590 39.307 1.00 42.28 105 TYR B O 1
ATOM 2359 N N . ARG B 1 96 ? 52.727 46.957 38.492 1.00 43.68 106 ARG B N 1
ATOM 2360 C CA . ARG B 1 96 ? 51.685 45.932 38.496 1.00 44.55 106 ARG B CA 1
ATOM 2361 C C . ARG B 1 96 ? 51.119 45.909 39.911 1.00 43.78 106 ARG B C 1
ATOM 2362 O O . ARG B 1 96 ? 51.862 45.689 40.869 1.00 44.35 106 ARG B O 1
ATOM 2370 N N . GLY B 1 97 ? 49.832 46.165 40.078 1.00 43.01 107 GLY B N 1
ATOM 2371 C CA . GLY B 1 97 ? 49.284 46.136 41.439 1.00 41.92 107 GLY B CA 1
ATOM 2372 C C . GLY B 1 97 ? 48.946 47.523 41.934 1.00 41.39 107 GLY B C 1
ATOM 2373 O O . GLY B 1 97 ? 48.304 47.694 42.966 1.00 41.43 107 GLY B O 1
ATOM 2374 N N . ARG B 1 98 ? 49.386 48.521 41.184 1.00 40.55 108 ARG B N 1
ATOM 2375 C CA . ARG B 1 98 ? 48.879 49.860 41.346 1.00 39.68 108 ARG B CA 1
ATOM 2376 C C . ARG B 1 98 ? 48.274 50.383 40.042 1.00 38.76 108 ARG B C 1
ATOM 2377 O O . ARG B 1 98 ? 48.174 51.586 39.852 1.00 39.02 108 ARG B O 1
ATOM 2385 N N . GLU B 1 99 ? 47.847 49.497 39.150 1.00 37.53 109 GLU B N 1
ATOM 2386 C CA . GLU B 1 99 ? 47.342 49.969 37.866 1.00 37.13 109 GLU B CA 1
ATOM 2387 C C . GLU B 1 99 ? 46.157 50.877 37.987 1.00 36.12 109 GLU B C 1
ATOM 2388 O O . GLU B 1 99 ? 46.013 51.788 37.180 1.00 35.75 109 GLU B O 1
ATOM 2394 N N . ARG B 1 100 ? 45.285 50.585 38.951 1.00 35.22 110 ARG B N 1
ATOM 2395 C CA . ARG B 1 100 ? 44.084 51.380 39.163 1.00 34.32 110 ARG B CA 1
ATOM 2396 C C . ARG B 1 100 ? 44.511 52.824 39.334 1.00 32.82 110 ARG B C 1
ATOM 2397 O O . ARG B 1 100 ? 43.874 53.732 38.817 1.00 32.58 110 ARG B O 1
ATOM 2405 N N . SER B 1 101 ? 45.623 53.020 40.025 1.00 31.13 111 SER B N 1
ATOM 2406 C CA . SER B 1 101 ? 46.128 54.345 40.266 1.00 30.31 111 SER B CA 1
ATOM 2407 C C . SER B 1 101 ? 46.684 54.972 39.016 1.00 29.51 111 SER B C 1
ATOM 2408 O O . SER B 1 101 ? 46.662 56.200 38.863 1.00 29.63 111 SER B O 1
ATOM 2411 N N . LEU B 1 102 ? 47.197 54.139 38.121 1.00 28.41 112 LEU B N 1
ATOM 2412 C CA . LEU B 1 102 ? 47.827 54.658 36.912 1.00 26.90 112 LEU B CA 1
ATOM 2413 C C . LEU B 1 102 ? 46.809 55.145 35.882 1.00 26.62 112 LEU B C 1
ATOM 2414 O O . LEU B 1 102 ? 46.876 56.275 35.395 1.00 26.52 112 LEU B O 1
ATOM 2419 N N . TYR B 1 103 ? 45.852 54.283 35.580 1.00 26.47 113 TYR B N 1
ATOM 2420 C CA . TYR B 1 103 ? 44.837 54.559 34.601 1.00 26.26 113 TYR B CA 1
ATOM 2421 C C . TYR B 1 103 ? 43.953 55.698 35.041 1.00 26.40 113 TYR B C 1
ATOM 2422 O O . TYR B 1 103 ? 43.576 56.551 34.229 1.00 26.36 113 TYR B O 1
ATOM 2431 N N . ALA B 1 104 ? 43.661 55.733 36.336 1.00 26.09 114 ALA B N 1
ATOM 2432 C CA . ALA B 1 104 ? 42.912 56.827 36.902 1.00 26.11 114 ALA B CA 1
ATOM 2433 C C . ALA B 1 104 ? 43.618 58.157 36.685 1.00 26.05 114 ALA B C 1
ATOM 2434 O O . ALA B 1 104 ? 42.991 59.156 36.431 1.00 26.17 114 ALA B O 1
ATOM 2436 N N . ALA B 1 105 ? 44.930 58.168 36.783 1.00 26.65 115 ALA B N 1
ATOM 2437 C CA . ALA B 1 105 ? 45.683 59.377 36.522 1.00 27.60 115 ALA B CA 1
ATOM 2438 C C . ALA B 1 105 ? 45.645 59.712 35.058 1.00 27.88 115 ALA B C 1
ATOM 2439 O O . ALA B 1 105 ? 45.760 60.875 34.685 1.00 28.12 115 ALA B O 1
ATOM 2441 N N . MET B 1 106 ? 45.516 58.694 34.224 1.00 28.28 116 MET B N 1
ATOM 2442 C CA . MET B 1 106 ? 45.455 58.941 32.798 1.00 29.42 116 MET B CA 1
ATOM 2443 C C . MET B 1 106 ? 44.109 59.549 32.458 1.00 28.84 116 MET B C 1
ATOM 2444 O O . MET B 1 106 ? 44.034 60.458 31.619 1.00 29.13 116 MET B O 1
ATOM 2449 N N . ALA B 1 107 ? 43.061 59.059 33.128 1.00 27.49 117 ALA B N 1
ATOM 2450 C CA . ALA B 1 107 ? 41.724 59.594 32.987 1.00 26.77 117 ALA B CA 1
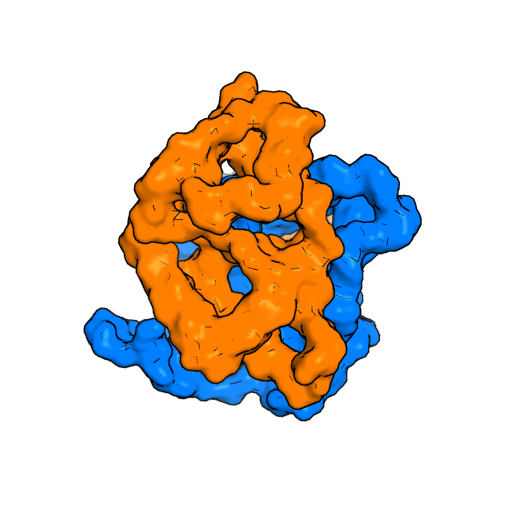ATOM 2451 C C . ALA B 1 107 ? 41.644 61.060 33.446 1.00 27.12 117 ALA B C 1
ATOM 2452 O O . ALA B 1 107 ? 41.082 61.921 32.741 1.00 27.36 117 ALA B O 1
ATOM 2454 N N . ALA B 1 108 ? 42.214 61.335 34.620 1.00 26.93 118 ALA B N 1
ATOM 2455 C CA . ALA B 1 108 ? 42.270 62.674 35.192 1.00 26.58 118 ALA B CA 1
ATOM 2456 C C . ALA B 1 108 ? 43.109 63.614 34.354 1.00 26.90 118 ALA B C 1
ATOM 2457 O O . ALA B 1 108 ? 42.825 64.811 34.279 1.00 27.07 118 ALA B O 1
ATOM 2459 N N . LEU B 1 109 ? 44.162 63.108 33.722 1.00 26.78 119 LEU B N 1
ATOM 2460 C CA . LEU B 1 109 ? 44.958 64.017 32.918 1.00 26.55 119 LEU B CA 1
ATOM 2461 C C . LEU B 1 109 ? 44.131 64.501 31.736 1.00 26.47 119 LEU B C 1
ATOM 2462 O O . LEU B 1 109 ? 44.132 65.683 31.425 1.00 26.55 119 LEU B O 1
ATOM 2467 N N . GLN B 1 110 ? 43.385 63.601 31.118 1.00 26.45 120 GLN B N 1
ATOM 2468 C CA . GLN B 1 110 ? 42.553 63.988 29.985 1.00 27.15 120 GLN B CA 1
ATOM 2469 C C . GLN B 1 110 ? 41.262 64.795 30.289 1.00 27.76 120 GLN B C 1
ATOM 2470 O O . GLN B 1 110 ? 41.022 65.820 29.658 1.00 27.98 120 GLN B O 1
ATOM 2476 N N . LEU B 1 111 ? 40.438 64.352 31.236 1.00 27.78 121 LEU B N 1
ATOM 2477 C CA . LEU B 1 111 ? 39.216 65.091 31.559 1.00 27.50 121 LEU B CA 1
ATOM 2478 C C . LEU B 1 111 ? 39.402 66.360 32.392 1.00 28.19 121 LEU B C 1
ATOM 2479 O O . LEU B 1 111 ? 38.658 67.292 32.201 1.00 28.57 121 LEU B O 1
ATOM 2484 N N . ASP B 1 112 ? 40.341 66.405 33.330 1.00 28.68 122 ASP B N 1
ATOM 2485 C CA . ASP B 1 112 ? 40.532 67.637 34.118 1.00 29.52 122 ASP B CA 1
ATOM 2486 C C . ASP B 1 112 ? 41.619 68.561 33.663 1.00 29.91 122 ASP B C 1
ATOM 2487 O O . ASP B 1 112 ? 41.742 69.617 34.214 1.00 30.24 122 ASP B O 1
ATOM 2492 N N . TYR B 1 113 ? 42.474 68.153 32.740 1.00 30.59 123 TYR B N 1
ATOM 2493 C CA . TYR B 1 113 ? 43.574 69.015 32.323 1.00 30.45 123 TYR B CA 1
ATOM 2494 C C . TYR B 1 113 ? 43.544 69.152 30.839 1.00 30.50 123 TYR B C 1
ATOM 2495 O O . TYR B 1 113 ? 44.195 70.034 30.276 1.00 31.08 123 TYR B O 1
ATOM 2504 N N . GLY B 1 114 ? 42.785 68.271 30.202 1.00 29.98 124 GLY B N 1
ATOM 2505 C CA . GLY B 1 114 ? 42.586 68.361 28.781 1.00 29.52 124 GLY B CA 1
ATOM 2506 C C . GLY B 1 114 ? 43.761 67.812 28.041 1.00 29.47 124 GLY B C 1
ATOM 2507 O O . GLY B 1 114 ? 43.742 67.751 26.835 1.00 30.43 124 GLY B O 1
ATOM 2508 N N . ILE B 1 115 ? 44.782 67.408 28.776 1.00 28.77 125 ILE B N 1
ATOM 2509 C CA . ILE B 1 115 ? 45.995 66.862 28.227 1.00 28.03 125 ILE B CA 1
ATOM 2510 C C . ILE B 1 115 ? 45.753 65.596 27.402 1.00 28.00 125 ILE B C 1
ATOM 2511 O O . ILE B 1 115 ? 44.917 64.760 27.741 1.00 27.97 125 ILE B O 1
ATOM 2516 N N . ARG B 1 116 ? 46.502 65.453 26.319 1.00 28.25 126 ARG B N 1
ATOM 2517 C CA . ARG B 1 116 ? 46.373 64.286 25.459 1.00 29.28 126 ARG B CA 1
ATOM 2518 C C . ARG B 1 116 ? 47.535 63.344 25.613 1.00 29.62 126 ARG B C 1
ATOM 2519 O O . ARG B 1 116 ? 48.681 63.762 25.679 1.00 30.66 126 ARG B O 1
ATOM 2527 N N . LEU B 1 117 ? 47.241 62.066 25.663 1.00 29.79 127 LEU B N 1
ATOM 2528 C CA . LEU B 1 117 ? 48.275 61.092 25.849 1.00 30.44 127 LEU B CA 1
ATOM 2529 C C . LEU B 1 117 ? 48.545 60.306 24.588 1.00 31.62 127 LEU B C 1
ATOM 2530 O O . LEU B 1 117 ? 47.637 59.990 23.826 1.00 32.52 127 LEU B O 1
ATOM 2535 N N . MET B 1 118 ? 49.793 59.939 24.369 1.00 32.17 128 MET B N 1
ATOM 2536 C CA . MET B 1 118 ? 50.047 58.906 23.398 1.00 32.78 128 MET B CA 1
ATOM 2537 C C . MET B 1 118 ? 50.811 57.861 24.159 1.00 33.21 128 MET B C 1
ATOM 2538 O O . MET B 1 118 ? 51.434 58.149 25.178 1.00 33.53 128 MET B O 1
ATOM 2543 N N . ASN B 1 119 ? 50.749 56.634 23.692 1.00 33.56 129 ASN B N 1
ATOM 2544 C CA . ASN B 1 119 ? 51.649 55.633 24.205 1.00 33.77 129 ASN B CA 1
ATOM 2545 C C . ASN B 1 119 ? 52.461 55.050 23.049 1.00 33.18 129 ASN B C 1
ATOM 2546 O O . ASN B 1 119 ? 51.910 54.463 22.126 1.00 33.43 129 ASN B O 1
ATOM 2551 N N . THR B 1 120 ? 53.770 55.226 23.095 1.00 32.55 130 THR B N 1
ATOM 2552 C CA . THR B 1 120 ? 54.647 54.637 22.103 1.00 31.34 130 THR B CA 1
ATOM 2553 C C . THR B 1 120 ? 55.408 53.495 22.759 1.00 31.25 130 THR B C 1
ATOM 2554 O O . THR B 1 120 ? 55.425 53.386 23.970 1.00 31.02 130 THR B O 1
ATOM 2558 N N . MET B 1 121 ? 56.048 52.653 21.958 1.00 31.50 131 MET B N 1
ATOM 2559 C CA . MET B 1 121 ? 56.743 51.476 22.481 1.00 31.79 131 MET B CA 1
ATOM 2560 C C . MET B 1 121 ? 58.219 51.685 22.688 1.00 31.81 131 MET B C 1
ATOM 2561 O O . MET B 1 121 ? 58.860 50.862 23.314 1.00 31.89 131 MET B O 1
ATOM 2566 N N . ASP B 1 122 ? 58.758 52.774 22.149 1.00 32.23 132 ASP B N 1
ATOM 2567 C CA . ASP B 1 122 ? 60.189 53.059 22.214 1.00 32.83 132 ASP B CA 1
ATOM 2568 C C . ASP B 1 122 ? 60.459 54.404 21.576 1.00 33.41 132 ASP B C 1
ATOM 2569 O O . ASP B 1 122 ? 59.521 55.051 21.105 1.00 33.66 132 ASP B O 1
ATOM 2574 N N . PRO B 1 123 ? 61.742 54.837 21.550 1.00 33.99 133 PRO B N 1
ATOM 2575 C CA . PRO B 1 123 ? 62.056 56.149 20.999 1.00 33.91 133 PRO B CA 1
ATOM 2576 C C . PRO B 1 123 ? 61.658 56.271 19.529 1.00 34.45 133 PRO B C 1
ATOM 2577 O O . PRO B 1 123 ? 61.254 57.359 19.073 1.00 34.75 133 PRO B O 1
ATOM 2581 N N . LYS B 1 124 ? 61.763 55.170 18.794 1.00 34.58 134 LYS B N 1
ATOM 2582 C CA . LYS B 1 124 ? 61.359 55.185 17.393 1.00 35.05 134 LYS B CA 1
ATOM 2583 C C . LYS B 1 124 ? 59.905 55.716 17.275 1.00 34.78 134 LYS B C 1
ATOM 2584 O O . LYS B 1 124 ? 59.666 56.735 16.592 1.00 35.01 134 LYS B O 1
ATOM 2590 N N . GLY B 1 125 ? 58.961 55.053 17.952 1.00 33.85 135 GLY B N 1
ATOM 2591 C CA . GLY B 1 125 ? 57.571 55.522 17.992 1.00 33.33 135 GLY B CA 1
ATOM 2592 C C . GLY B 1 125 ? 57.411 56.987 18.435 1.00 32.75 135 GLY B C 1
ATOM 2593 O O . GLY B 1 125 ? 56.729 57.790 17.789 1.00 32.78 135 GLY B O 1
ATOM 2594 N N . THR B 1 126 ? 58.046 57.356 19.533 1.00 31.52 136 THR B N 1
ATOM 2595 C CA . THR B 1 126 ? 57.928 58.713 20.007 1.00 30.61 136 THR B CA 1
ATOM 2596 C C . THR B 1 126 ? 58.322 59.682 18.913 1.00 31.00 136 THR B C 1
ATOM 2597 O O . THR B 1 126 ? 57.676 60.700 18.715 1.00 31.27 136 THR B O 1
ATOM 2601 N N . ALA B 1 127 ? 59.380 59.359 18.187 1.00 31.49 137 ALA B N 1
ATOM 2602 C CA . ALA B 1 127 ? 59.866 60.266 17.156 1.00 31.32 137 ALA B CA 1
ATOM 2603 C C . ALA B 1 127 ? 58.925 60.240 15.957 1.00 30.84 137 ALA B C 1
ATOM 2604 O O . ALA B 1 127 ? 58.687 61.255 15.320 1.00 30.86 137 ALA B O 1
ATOM 2606 N N . LEU B 1 128 ? 58.374 59.071 15.672 1.00 30.62 138 LEU B N 1
ATOM 2607 C CA . LEU B 1 128 ? 57.352 58.945 14.646 1.00 30.67 138 LEU B CA 1
ATOM 2608 C C . LEU B 1 128 ? 56.118 59.797 14.969 1.00 30.71 138 LEU B C 1
ATOM 2609 O O . LEU B 1 128 ? 55.556 60.460 14.085 1.00 31.19 138 LEU B O 1
ATOM 2614 N N . VAL B 1 129 ? 55.706 59.772 16.237 1.00 30.36 139 VAL B N 1
ATOM 2615 C CA . VAL B 1 129 ? 54.534 60.497 16.680 1.00 29.75 139 VAL B CA 1
ATOM 2616 C C . VAL B 1 129 ? 54.816 61.972 16.542 1.00 30.29 139 VAL B C 1
ATOM 2617 O O . VAL B 1 129 ? 53.996 62.696 16.010 1.00 30.94 139 VAL B O 1
ATOM 2621 N N . ILE B 1 130 ? 55.978 62.416 17.002 1.00 30.52 140 ILE B N 1
ATOM 2622 C CA . ILE B 1 130 ? 56.309 63.838 16.993 1.00 31.21 140 ILE B CA 1
ATOM 2623 C C . ILE B 1 130 ? 56.344 64.397 15.563 1.00 32.50 140 ILE B C 1
ATOM 2624 O O . ILE B 1 130 ? 55.828 65.498 15.290 1.00 31.99 140 ILE B O 1
ATOM 2629 N N . GLU B 1 131 ? 56.949 63.616 14.664 1.00 33.98 141 GLU B N 1
ATOM 2630 C CA . GLU B 1 131 ? 57.095 63.984 13.268 1.00 35.49 141 GLU B CA 1
ATOM 2631 C C . GLU B 1 131 ? 55.709 64.146 12.639 1.00 36.34 141 GLU B C 1
ATOM 2632 O O . GLU B 1 131 ? 55.431 65.185 12.012 1.00 36.68 141 GLU B O 1
ATOM 2638 N N . SER B 1 132 ? 54.859 63.123 12.813 1.00 36.16 142 SER B N 1
ATOM 2639 C CA . SER B 1 132 ? 53.442 63.212 12.497 1.00 36.16 142 SER B CA 1
ATOM 2640 C C . SER B 1 132 ? 52.758 64.504 12.929 1.00 36.70 142 SER B C 1
ATOM 2641 O O . SER B 1 132 ? 52.098 65.139 12.130 1.00 37.14 142 SER B O 1
ATOM 2644 N N . LEU B 1 133 ? 52.892 64.895 14.189 1.00 37.32 143 LEU B N 1
ATOM 2645 C CA . LEU B 1 133 ? 52.302 66.146 14.636 1.00 38.08 143 LEU B CA 1
ATOM 2646 C C . LEU B 1 133 ? 52.955 67.320 13.913 1.00 39.33 143 LEU B C 1
ATOM 2647 O O . LEU B 1 133 ? 52.275 68.240 13.449 1.00 39.42 143 LEU B O 1
ATOM 2652 N N . ALA B 1 134 ? 54.276 67.277 13.809 1.00 40.87 144 ALA B N 1
ATOM 2653 C CA . ALA B 1 134 ? 55.018 68.375 13.210 1.00 42.94 144 ALA B CA 1
ATOM 2654 C C . ALA B 1 134 ? 54.533 68.667 11.788 1.00 44.17 144 ALA B C 1
ATOM 2655 O O . ALA B 1 134 ? 54.363 69.824 11.393 1.00 44.10 144 ALA B O 1
ATOM 2657 N N . ARG B 1 135 ? 54.305 67.597 11.038 1.00 45.88 145 ARG B N 1
ATOM 2658 C CA . ARG B 1 135 ? 53.782 67.694 9.690 1.00 47.69 145 ARG B CA 1
ATOM 2659 C C . ARG B 1 135 ? 52.334 68.009 9.751 1.00 48.56 145 ARG B C 1
ATOM 2660 O O . ARG B 1 135 ? 51.885 68.956 9.111 1.00 49.07 145 ARG B O 1
ATOM 2668 N N . LEU B 1 136 ? 51.600 67.220 10.532 1.00 49.53 146 LEU B N 1
ATOM 2669 C CA . LEU B 1 136 ? 50.148 67.298 10.499 1.00 50.39 146 LEU B CA 1
ATOM 2670 C C . LEU B 1 136 ? 49.594 68.672 10.747 1.00 51.15 146 LEU B C 1
ATOM 2671 O O . LEU B 1 136 ? 48.512 68.953 10.280 1.00 51.77 146 LEU B O 1
ATOM 2676 N N . SER B 1 137 ? 50.333 69.537 11.439 1.00 52.21 147 SER B N 1
ATOM 2677 C CA . SER B 1 137 ? 49.882 70.915 11.626 1.00 53.46 147 SER B CA 1
ATOM 2678 C C . SER B 1 137 ? 50.617 71.793 10.644 1.00 54.22 147 SER B C 1
ATOM 2679 O O . SER B 1 137 ? 51.246 72.775 11.030 1.00 54.49 147 SER B O 1
ATOM 2682 N N . THR B 1 138 ? 50.511 71.419 9.368 1.00 55.16 148 THR B N 1
ATOM 2683 C CA . THR B 1 138 ? 51.193 72.048 8.230 1.00 55.71 148 THR B CA 1
ATOM 2684 C C . THR B 1 138 ? 50.489 71.505 6.991 1.00 55.84 148 THR B C 1
ATOM 2685 O O . THR B 1 138 ? 49.864 72.253 6.249 1.00 56.11 148 THR B O 1
ATOM 2689 N N . LYS B 1 150 ? 24.406 59.217 1.997 1.00 70.15 160 LYS B N 1
ATOM 2690 C CA . LYS B 1 150 ? 25.084 60.436 2.426 1.00 70.61 160 LYS B CA 1
ATOM 2691 C C . LYS B 1 150 ? 26.596 60.256 2.294 1.00 70.70 160 LYS B C 1
ATOM 2692 O O . LYS B 1 150 ? 27.048 59.127 2.056 1.00 71.25 160 LYS B O 1
ATOM 2693 N N . PRO B 1 151 ? 27.399 61.318 2.567 1.00 70.64 161 PRO B N 1
ATOM 2694 C CA . PRO B 1 151 ? 27.175 62.412 3.564 1.00 70.25 161 PRO B CA 1
ATOM 2695 C C . PRO B 1 151 ? 25.922 63.332 3.431 1.00 69.86 161 PRO B C 1
ATOM 2696 O O . PRO B 1 151 ? 25.462 63.825 4.467 1.00 69.67 161 PRO B O 1
ATOM 2700 N N . ARG B 1 152 ? 25.377 63.568 2.224 1.00 69.41 162 ARG B N 1
ATOM 2701 C CA . ARG B 1 152 ? 24.005 64.092 2.160 1.00 69.19 162 ARG B CA 1
ATOM 2702 C C . ARG B 1 152 ? 23.495 64.994 1.036 1.00 69.08 162 ARG B C 1
ATOM 2703 O O . ARG B 1 152 ? 22.335 64.833 0.637 1.00 68.99 162 ARG B O 1
ATOM 2704 N N . LEU B 1 153 ? 24.359 65.895 0.534 1.00 68.78 163 LEU B N 1
ATOM 2705 C CA . LEU B 1 153 ? 24.030 67.160 -0.248 1.00 68.56 163 LEU B CA 1
ATOM 2706 C C . LEU B 1 153 ? 22.604 67.533 -0.784 1.00 67.74 163 LEU B C 1
ATOM 2707 O O . LEU B 1 153 ? 21.977 66.763 -1.519 1.00 67.86 163 LEU B O 1
ATOM 2712 N N . SER B 1 154 ? 22.192 68.775 -0.488 1.00 66.45 164 SER B N 1
ATOM 2713 C CA . SER B 1 154 ? 20.788 69.277 -0.544 1.00 65.22 164 SER B CA 1
ATOM 2714 C C . SER B 1 154 ? 19.784 68.975 -1.716 1.00 64.67 164 SER B C 1
ATOM 2715 O O . SER B 1 154 ? 19.357 69.877 -2.456 1.00 64.61 164 SER B O 1
ATOM 2718 N N . ASP B 1 155 ? 19.392 67.708 -1.845 1.00 63.51 165 ASP B N 1
ATOM 2719 C CA . ASP B 1 155 ? 18.136 67.357 -2.486 1.00 62.19 165 ASP B CA 1
ATOM 2720 C C . ASP B 1 155 ? 17.294 66.632 -1.465 1.00 60.81 165 ASP B C 1
ATOM 2721 O O . ASP B 1 155 ? 17.707 65.611 -0.893 1.00 60.43 165 ASP B O 1
ATOM 2726 N N . VAL B 1 156 ? 16.097 67.160 -1.264 1.00 59.18 166 VAL B N 1
ATOM 2727 C CA . VAL B 1 156 ? 15.256 66.745 -0.167 1.00 57.34 166 VAL B CA 1
ATOM 2728 C C . VAL B 1 156 ? 15.042 65.247 -0.149 1.00 56.45 166 VAL B C 1
ATOM 2729 O O . VAL B 1 156 ? 15.312 64.607 0.852 1.00 56.36 166 VAL B O 1
ATOM 2733 N N . ARG B 1 157 ? 14.614 64.670 -1.258 1.00 55.63 167 ARG B N 1
ATOM 2734 C CA . ARG B 1 157 ? 14.477 63.205 -1.346 1.00 55.24 167 ARG B CA 1
ATOM 2735 C C . ARG B 1 157 ? 15.601 62.389 -0.630 1.00 54.12 167 ARG B C 1
ATOM 2736 O O . ARG B 1 157 ? 15.350 61.346 -0.009 1.00 53.52 167 ARG B O 1
ATOM 2744 N N . GLU B 1 158 ? 16.833 62.885 -0.709 1.00 53.25 168 GLU B N 1
ATOM 2745 C CA . GLU B 1 158 ? 18.001 62.151 -0.206 1.00 52.37 168 GLU B CA 1
ATOM 2746 C C . GLU B 1 158 ? 18.220 62.303 1.303 1.00 51.24 168 GLU B C 1
ATOM 2747 O O . GLU B 1 158 ? 18.439 61.321 2.018 1.00 50.80 168 GLU B O 1
ATOM 2753 N N . TRP B 1 159 ? 18.125 63.536 1.784 1.00 50.16 169 TRP B N 1
ATOM 2754 C CA . TRP B 1 159 ? 18.089 63.794 3.213 1.00 49.16 169 TRP B CA 1
ATOM 2755 C C . TRP B 1 159 ? 17.050 62.936 3.918 1.00 48.35 169 TRP B C 1
ATOM 2756 O O . TRP B 1 159 ? 17.278 62.479 5.045 1.00 48.36 169 TRP B O 1
ATOM 2767 N N . GLN B 1 160 ? 15.921 62.718 3.245 1.00 47.20 170 GLN B N 1
ATOM 2768 C CA . GLN B 1 160 ? 14.844 61.906 3.778 1.00 46.20 170 GLN B CA 1
ATOM 2769 C C . GLN B 1 160 ? 15.304 60.482 3.986 1.00 45.81 170 GLN B C 1
ATOM 2770 O O . GLN B 1 160 ? 15.071 59.912 5.057 1.00 46.02 170 GLN B O 1
ATOM 2776 N N . LEU B 1 161 ? 15.956 59.896 2.981 1.00 45.05 171 LEU B N 1
ATOM 2777 C CA . LEU B 1 161 ? 16.365 58.495 3.105 1.00 44.51 171 LEU B CA 1
ATOM 2778 C C . LEU B 1 161 ? 17.510 58.313 4.118 1.00 44.05 171 LEU B C 1
ATOM 2779 O O . LEU B 1 161 ? 17.598 57.286 4.810 1.00 43.10 171 LEU B O 1
ATOM 2784 N N . TYR B 1 162 ? 18.361 59.331 4.197 1.00 43.51 172 TYR B N 1
ATOM 2785 C CA . TYR B 1 162 ? 19.399 59.422 5.206 1.00 43.62 172 TYR B CA 1
ATOM 2786 C C . TYR B 1 162 ? 18.875 59.409 6.661 1.00 43.04 172 TYR B C 1
ATOM 2787 O O . TYR B 1 162 ? 19.301 58.579 7.502 1.00 42.74 172 TYR B O 1
ATOM 2796 N N . ILE B 1 163 ? 17.959 60.335 6.952 1.00 42.20 173 ILE B N 1
ATOM 2797 C CA . ILE B 1 163 ? 17.372 60.465 8.288 1.00 40.75 173 ILE B CA 1
ATOM 2798 C C . ILE B 1 163 ? 16.675 59.178 8.730 1.00 40.38 173 ILE B C 1
ATOM 2799 O O . ILE B 1 163 ? 16.972 58.637 9.784 1.00 40.66 173 ILE B O 1
ATOM 2804 N N . LEU B 1 164 ? 15.802 58.642 7.905 1.00 40.09 174 LEU B N 1
ATOM 2805 C CA . LEU B 1 164 ? 15.186 57.377 8.248 1.00 40.43 174 LEU B CA 1
ATOM 2806 C C . LEU B 1 164 ? 16.194 56.297 8.532 1.00 40.89 174 LEU B C 1
ATOM 2807 O O . LEU B 1 164 ? 15.906 55.389 9.305 1.00 41.43 174 LEU B O 1
ATOM 2812 N N . GLN B 1 165 ? 17.361 56.368 7.893 1.00 41.50 175 GLN B N 1
ATOM 2813 C CA . GLN B 1 165 ? 18.338 55.271 7.965 1.00 41.73 175 GLN B CA 1
ATOM 2814 C C . GLN B 1 165 ? 19.178 55.340 9.201 1.00 41.40 175 GLN B C 1
ATOM 2815 O O . GLN B 1 165 ? 19.894 54.394 9.499 1.00 41.66 175 GLN B O 1
ATOM 2821 N N . SER B 1 166 ? 19.104 56.464 9.907 1.00 40.92 176 SER B N 1
ATOM 2822 C CA . SER B 1 166 ? 19.696 56.559 11.227 1.00 40.34 176 SER B CA 1
ATOM 2823 C C . SER B 1 166 ? 18.767 56.088 12.373 1.00 40.10 176 SER B C 1
ATOM 2824 O O . SER B 1 166 ? 18.989 56.408 13.533 1.00 40.61 176 SER B O 1
ATOM 2827 N N . PHE B 1 167 ? 17.750 55.305 12.051 1.00 39.41 177 PHE B N 1
ATOM 2828 C CA . PHE B 1 167 ? 16.895 54.702 13.059 1.00 39.21 177 PHE B CA 1
ATOM 2829 C C . PHE B 1 167 ? 17.383 53.284 13.215 1.00 39.96 177 PHE B C 1
ATOM 2830 O O . PHE B 1 167 ? 17.829 52.685 12.237 1.00 40.17 177 PHE B O 1
ATOM 2838 N N . PRO B 1 168 ? 17.299 52.717 14.429 1.00 40.67 178 PRO B N 1
ATOM 2839 C CA . PRO B 1 168 ? 17.796 51.350 14.562 1.00 41.46 178 PRO B CA 1
ATOM 2840 C C . PRO B 1 168 ? 17.116 50.387 13.596 1.00 42.50 178 PRO B C 1
ATOM 2841 O O . PRO B 1 168 ? 15.881 50.374 13.487 1.00 43.23 178 PRO B O 1
ATOM 2845 N N . GLY B 1 169 ? 17.930 49.613 12.886 1.00 42.99 179 GLY B N 1
ATOM 2846 C CA . GLY B 1 169 ? 17.447 48.496 12.093 1.00 43.25 179 GLY B CA 1
ATOM 2847 C C . GLY B 1 169 ? 17.089 48.839 10.677 1.00 43.46 179 GLY B C 1
ATOM 2848 O O . GLY B 1 169 ? 16.791 47.946 9.896 1.00 43.67 179 GLY B O 1
ATOM 2849 N N . ILE B 1 170 ? 17.133 50.120 10.340 1.00 43.77 180 ILE B N 1
ATOM 2850 C CA . ILE B 1 170 ? 16.576 50.582 9.084 1.00 44.65 180 ILE B CA 1
ATOM 2851 C C . ILE B 1 170 ? 17.594 50.789 7.952 1.00 45.85 180 ILE B C 1
ATOM 2852 O O . ILE B 1 170 ? 18.443 51.709 8.006 1.00 46.27 180 ILE B O 1
ATOM 2857 N N . GLY B 1 171 ? 17.476 49.942 6.921 1.00 46.64 181 GLY B N 1
ATOM 2858 C CA . GLY B 1 171 ? 18.331 50.004 5.729 1.00 47.49 181 GLY B CA 1
ATOM 2859 C C . GLY B 1 171 ? 17.811 50.988 4.695 1.00 48.28 181 GLY B C 1
ATOM 2860 O O . GLY B 1 171 ? 16.861 51.730 4.964 1.00 48.78 181 GLY B O 1
ATOM 2861 N N . ARG B 1 172 ? 18.441 51.013 3.516 1.00 48.54 182 ARG B N 1
ATOM 2862 C CA . ARG B 1 172 ? 18.008 51.904 2.429 1.00 48.29 182 ARG B CA 1
ATOM 2863 C C . ARG B 1 172 ? 16.689 51.398 1.825 1.00 47.85 182 ARG B C 1
ATOM 2864 O O . ARG B 1 172 ? 15.785 52.187 1.531 1.00 47.16 182 ARG B O 1
ATOM 2872 N N . ARG B 1 173 ? 16.594 50.076 1.663 1.00 47.66 183 ARG B N 1
ATOM 2873 C CA . ARG B 1 173 ? 15.417 49.447 1.071 1.00 47.70 183 ARG B CA 1
ATOM 2874 C C . ARG B 1 173 ? 14.164 49.681 1.963 1.00 47.53 183 ARG B C 1
ATOM 2875 O O . ARG B 1 173 ? 13.078 50.017 1.474 1.00 47.22 183 ARG B O 1
ATOM 2877 N N . THR B 1 174 ? 14.340 49.552 3.273 1.00 47.40 184 THR B N 1
ATOM 2878 C CA . THR B 1 174 ? 13.265 49.857 4.203 1.00 46.95 184 THR B CA 1
ATOM 2879 C C . THR B 1 174 ? 12.950 51.375 4.211 1.00 46.84 184 THR B C 1
ATOM 2880 O O . THR B 1 174 ? 11.791 51.776 4.257 1.00 47.11 184 THR B O 1
ATOM 2884 N N . ALA B 1 175 ? 13.968 52.220 4.137 1.00 46.51 185 ALA B N 1
ATOM 2885 C CA . ALA B 1 175 ? 13.728 53.648 4.101 1.00 46.42 185 ALA B CA 1
ATOM 2886 C C . ALA B 1 175 ? 12.878 54.023 2.893 1.00 47.08 185 ALA B C 1
ATOM 2887 O O . ALA B 1 175 ? 11.941 54.802 3.044 1.00 46.94 185 ALA B O 1
ATOM 2889 N N . GLU B 1 176 ? 13.213 53.462 1.711 1.00 47.98 186 GLU B N 1
ATOM 2890 C CA . GLU B 1 176 ? 12.418 53.566 0.452 1.00 48.09 186 GLU B CA 1
ATOM 2891 C C . GLU B 1 176 ? 10.955 53.239 0.731 1.00 47.56 186 GLU B C 1
ATOM 2892 O O . GLU B 1 176 ? 10.071 54.090 0.603 1.00 47.48 186 GLU B O 1
ATOM 2898 N N . ARG B 1 177 ? 10.722 51.994 1.128 1.00 46.90 187 ARG B N 1
ATOM 2899 C CA . ARG B 1 177 ? 9.387 51.499 1.383 1.00 46.77 187 ARG B CA 1
ATOM 2900 C C . ARG B 1 177 ? 8.618 52.295 2.412 1.00 46.56 187 ARG B C 1
ATOM 2901 O O . ARG B 1 177 ? 7.382 52.402 2.296 1.00 47.29 187 ARG B O 1
ATOM 2909 N N . ILE B 1 178 ? 9.315 52.822 3.421 1.00 45.40 188 ILE B N 1
ATOM 2910 C CA . ILE B 1 178 ? 8.663 53.695 4.385 1.00 44.38 188 ILE B CA 1
ATOM 2911 C C . ILE B 1 178 ? 8.120 54.887 3.633 1.00 43.98 188 ILE B C 1
ATOM 2912 O O . ILE B 1 178 ? 6.956 55.219 3.755 1.00 44.12 188 ILE B O 1
ATOM 2917 N N . LEU B 1 179 ? 8.952 55.506 2.817 1.00 43.82 189 LEU B N 1
ATOM 2918 C CA . LEU B 1 179 ? 8.535 56.710 2.129 1.00 44.04 189 LEU B CA 1
ATOM 2919 C C . LEU B 1 179 ? 7.491 56.449 1.020 1.00 44.84 189 LEU B C 1
ATOM 2920 O O . LEU B 1 179 ? 6.623 57.297 0.748 1.00 44.80 189 LEU B O 1
ATOM 2925 N N . GLU B 1 180 ? 7.551 55.274 0.399 1.00 45.32 190 GLU B N 1
ATOM 2926 C CA . GLU B 1 180 ? 6.448 54.864 -0.469 1.00 46.07 190 GLU B CA 1
ATOM 2927 C C . GLU B 1 180 ? 5.075 54.860 0.268 1.00 45.55 190 GLU B C 1
ATOM 2928 O O . GLU B 1 180 ? 4.132 55.517 -0.210 1.00 45.70 190 GLU B O 1
ATOM 2934 N N . ARG B 1 181 ? 4.985 54.191 1.437 1.00 44.25 191 ARG B N 1
ATOM 2935 C CA . ARG B 1 181 ? 3.725 54.089 2.191 1.00 42.61 191 ARG B CA 1
ATOM 2936 C C . ARG B 1 181 ? 3.224 55.373 2.736 1.00 41.62 191 ARG B C 1
ATOM 2937 O O . ARG B 1 181 ? 2.043 55.644 2.642 1.00 41.89 191 ARG B O 1
ATOM 2945 N N . PHE B 1 182 ? 4.100 56.141 3.355 1.00 40.38 192 PHE B N 1
ATOM 2946 C CA . PHE B 1 182 ? 3.646 57.309 4.087 1.00 40.02 192 PHE B CA 1
ATOM 2947 C C . PHE B 1 182 ? 3.916 58.597 3.338 1.00 39.60 192 PHE B C 1
ATOM 2948 O O . PHE B 1 182 ? 3.417 59.653 3.724 1.00 39.79 192 PHE B O 1
ATOM 2956 N N . GLY B 1 183 ? 4.702 58.510 2.271 1.00 39.03 193 GLY B N 1
ATOM 2957 C CA . GLY B 1 183 ? 4.973 59.657 1.427 1.00 39.04 193 GLY B CA 1
ATOM 2958 C C . GLY B 1 183 ? 5.591 60.910 2.038 1.00 39.34 193 GLY B C 1
ATOM 2959 O O . GLY B 1 183 ? 5.935 61.830 1.308 1.00 40.15 193 GLY B O 1
ATOM 2960 N N . SER B 1 184 ? 5.746 60.960 3.360 1.00 39.18 194 SER B N 1
ATOM 2961 C CA . SER B 1 184 ? 6.210 62.157 4.073 1.00 38.55 194 SER B CA 1
ATOM 2962 C C . SER B 1 184 ? 6.829 61.691 5.392 1.00 38.25 194 SER B C 1
ATOM 2963 O O . SER B 1 184 ? 6.417 60.661 5.943 1.00 38.02 194 SER B O 1
ATOM 2966 N N . LEU B 1 185 ? 7.818 62.421 5.904 1.00 37.77 195 LEU B N 1
ATOM 2967 C CA . LEU B 1 185 ? 8.460 62.007 7.160 1.00 37.26 195 LEU B CA 1
ATOM 2968 C C . LEU B 1 185 ? 7.522 62.299 8.282 1.00 36.94 195 LEU B C 1
ATOM 2969 O O . LEU B 1 185 ? 7.239 61.433 9.113 1.00 36.42 195 LEU B O 1
ATOM 2974 N N . GLU B 1 186 ? 7.015 63.525 8.270 1.00 37.08 196 GLU B N 1
ATOM 2975 C CA . GLU B 1 186 ? 6.043 63.982 9.264 1.00 37.89 196 GLU B CA 1
ATOM 2976 C C . GLU B 1 186 ? 4.902 62.993 9.459 1.00 37.60 196 GLU B C 1
ATOM 2977 O O . GLU B 1 186 ? 4.430 62.763 10.575 1.00 37.44 196 GLU B O 1
ATOM 2983 N N . ARG B 1 187 ? 4.476 62.400 8.357 1.00 37.22 197 ARG B N 1
ATOM 2984 C CA . ARG B 1 187 ? 3.441 61.413 8.396 1.00 36.85 197 ARG B CA 1
ATOM 2985 C C . ARG B 1 187 ? 3.922 60.153 9.142 1.00 36.29 197 ARG B C 1
ATOM 2986 O O . ARG B 1 187 ? 3.249 59.698 10.069 1.00 36.27 197 ARG B O 1
ATOM 2994 N N . PHE B 1 188 ? 5.093 59.629 8.760 1.00 35.73 198 PHE B N 1
ATOM 2995 C CA . PHE B 1 188 ? 5.739 58.476 9.426 1.00 34.56 198 PHE B CA 1
ATOM 2996 C C . PHE B 1 188 ? 5.988 58.739 10.890 1.00 34.13 198 PHE B C 1
ATOM 2997 O O . PHE B 1 188 ? 5.659 57.916 11.748 1.00 34.03 198 PHE B O 1
ATOM 3005 N N . PHE B 1 189 ? 6.563 59.902 11.169 1.00 33.40 199 PHE B N 1
ATOM 3006 C CA . PHE B 1 189 ? 6.904 60.260 12.529 1.00 32.95 199 PHE B CA 1
ATOM 3007 C C . PHE B 1 189 ? 5.705 60.256 13.456 1.00 33.59 199 PHE B C 1
ATOM 3008 O O . PHE B 1 189 ? 5.872 60.246 14.677 1.00 34.52 199 PHE B O 1
ATOM 3016 N N . THR B 1 190 ? 4.496 60.216 12.889 1.00 34.13 200 THR B N 1
ATOM 3017 C CA . THR B 1 190 ? 3.255 60.269 13.692 1.00 34.10 200 THR B CA 1
ATOM 3018 C C . THR B 1 190 ? 2.350 59.070 13.430 1.00 34.59 200 THR B C 1
ATOM 3019 O O . THR B 1 190 ? 1.245 59.002 13.947 1.00 34.98 200 THR B O 1
ATOM 3023 N N . ALA B 1 191 ? 2.830 58.112 12.649 1.00 35.10 201 ALA B N 1
ATOM 3024 C CA . ALA B 1 191 ? 2.071 56.887 12.411 1.00 36.16 201 ALA B CA 1
ATOM 3025 C C . ALA B 1 191 ? 1.967 56.004 13.655 1.00 36.93 201 ALA B C 1
ATOM 3026 O O . ALA B 1 191 ? 2.680 56.208 14.626 1.00 37.31 201 ALA B O 1
ATOM 3028 N N . SER B 1 192 ? 1.074 55.019 13.612 1.00 38.05 202 SER B N 1
ATOM 3029 C CA . SER B 1 192 ? 0.858 54.111 14.727 1.00 38.87 202 SER B CA 1
ATOM 3030 C C . SER B 1 192 ? 1.894 52.993 14.754 1.00 39.88 202 SER B C 1
ATOM 3031 O O . SER B 1 192 ? 2.386 52.566 13.712 1.00 40.04 202 SER B O 1
ATOM 3034 N N . LYS B 1 193 ? 2.198 52.485 15.941 1.00 41.28 203 LYS B N 1
ATOM 3035 C CA . LYS B 1 193 ? 3.041 51.296 16.042 1.00 42.22 203 LYS B CA 1
ATOM 3036 C C . LYS B 1 193 ? 2.573 50.267 15.001 1.00 42.91 203 LYS B C 1
ATOM 3037 O O . LYS B 1 193 ? 3.378 49.772 14.188 1.00 43.27 203 LYS B O 1
ATOM 3041 N N . ALA B 1 194 ? 1.273 49.969 15.000 1.00 43.29 204 ALA B N 1
ATOM 3042 C CA . ALA B 1 194 ? 0.755 48.963 14.070 1.00 43.62 204 ALA B CA 1
ATOM 3043 C C . ALA B 1 194 ? 0.985 49.363 12.610 1.00 43.56 204 ALA B C 1
ATOM 3044 O O . ALA B 1 194 ? 1.293 48.511 11.781 1.00 43.44 204 ALA B O 1
ATOM 3046 N N . GLU B 1 195 ? 0.855 50.658 12.318 1.00 43.60 205 GLU B N 1
ATOM 3047 C CA . GLU B 1 195 ? 1.054 51.176 10.972 1.00 44.15 205 GLU B CA 1
ATOM 3048 C C . GLU B 1 195 ? 2.476 50.886 10.525 1.00 44.97 205 GLU B C 1
ATOM 3049 O O . GLU B 1 195 ? 2.709 50.233 9.482 1.00 44.98 205 GLU B O 1
ATOM 3055 N N . ILE B 1 196 ? 3.411 51.370 11.348 1.00 45.56 206 ILE B N 1
ATOM 3056 C CA . ILE B 1 196 ? 4.854 51.265 11.129 1.00 45.70 206 ILE B CA 1
ATOM 3057 C C . ILE B 1 196 ? 5.344 49.815 11.017 1.00 45.80 206 ILE B C 1
ATOM 3058 O O . ILE B 1 196 ? 5.981 49.454 10.024 1.00 45.80 206 ILE B O 1
ATOM 3063 N N . SER B 1 197 ? 5.023 48.977 12.000 1.00 45.94 207 SER B N 1
ATOM 3064 C CA . SER B 1 197 ? 5.520 47.598 11.988 1.00 46.58 207 SER B CA 1
ATOM 3065 C C . SER B 1 197 ? 5.039 46.731 10.823 1.00 46.72 207 SER B C 1
ATOM 3066 O O . SER B 1 197 ? 5.450 45.582 10.689 1.00 46.94 207 SER B O 1
ATOM 3069 N N . LYS B 1 198 ? 4.145 47.254 10.002 1.00 46.97 208 LYS B N 1
ATOM 3070 C CA . LYS B 1 198 ? 3.666 46.463 8.900 1.00 47.24 208 LYS B CA 1
ATOM 3071 C C . LYS B 1 198 ? 4.586 46.698 7.723 1.00 47.19 208 LYS B C 1
ATOM 3072 O O . LYS B 1 198 ? 4.720 45.835 6.866 1.00 47.32 208 LYS B O 1
ATOM 3078 N N . VAL B 1 199 ? 5.239 47.855 7.694 1.00 47.32 209 VAL B N 1
ATOM 3079 C CA . VAL B 1 199 ? 6.201 48.153 6.626 1.00 47.48 209 VAL B CA 1
ATOM 3080 C C . VAL B 1 199 ? 7.240 47.022 6.530 1.00 48.08 209 VAL B C 1
ATOM 3081 O O . VAL B 1 199 ? 7.682 46.463 7.543 1.00 48.04 209 VAL B O 1
ATOM 3085 N N . GLU B 1 200 ? 7.573 46.655 5.303 1.00 48.65 210 GLU B N 1
ATOM 3086 C CA . GLU B 1 200 ? 8.444 45.522 5.056 1.00 49.87 210 GLU B CA 1
ATOM 3087 C C . GLU B 1 200 ? 9.868 45.873 5.502 1.00 49.85 210 GLU B C 1
ATOM 3088 O O . GLU B 1 200 ? 10.469 46.847 5.010 1.00 49.57 210 GLU B O 1
ATOM 3094 N N . GLY B 1 201 ? 10.374 45.090 6.461 1.00 49.96 211 GLY B N 1
ATOM 3095 C CA . GLY B 1 201 ? 11.693 45.313 7.068 1.00 50.34 211 GLY B CA 1
ATOM 3096 C C . GLY B 1 201 ? 11.639 46.122 8.357 1.00 50.64 211 GLY B C 1
ATOM 3097 O O . GLY B 1 201 ? 12.663 46.621 8.827 1.00 50.67 211 GLY B O 1
ATOM 3098 N N . ILE B 1 202 ? 10.427 46.279 8.893 1.00 50.70 212 ILE B N 1
ATOM 3099 C CA . ILE B 1 202 ? 10.165 46.816 10.230 1.00 50.62 212 ILE B CA 1
ATOM 3100 C C . ILE B 1 202 ? 9.098 45.901 10.833 1.00 51.12 212 ILE B C 1
ATOM 3101 O O . ILE B 1 202 ? 7.947 45.944 10.396 1.00 52.01 212 ILE B O 1
ATOM 3106 N N . GLY B 1 203 ? 9.431 45.090 11.825 1.00 50.92 213 GLY B N 1
ATOM 3107 C CA . GLY B 1 203 ? 8.376 44.320 12.486 1.00 50.41 213 GLY B CA 1
ATOM 3108 C C . GLY B 1 203 ? 8.003 44.992 13.788 1.00 50.26 213 GLY B C 1
ATOM 3109 O O . GLY B 1 203 ? 8.272 46.184 13.974 1.00 50.02 213 GLY B O 1
ATOM 3110 N N . GLU B 1 204 ? 7.393 44.226 14.695 1.00 50.12 214 GLU B N 1
ATOM 3111 C CA . GLU B 1 204 ? 7.006 44.746 16.013 1.00 49.79 214 GLU B CA 1
ATOM 3112 C C . GLU B 1 204 ? 8.237 45.278 16.760 1.00 49.72 214 GLU B C 1
ATOM 3113 O O . GLU B 1 204 ? 8.229 46.418 17.251 1.00 49.81 214 GLU B O 1
ATOM 3116 N N . LYS B 1 205 ? 9.303 44.471 16.805 1.00 49.67 215 LYS B N 1
ATOM 3117 C CA . LYS B 1 205 ? 10.523 44.822 17.561 1.00 49.44 215 LYS B CA 1
ATOM 3118 C C . LYS B 1 205 ? 11.067 46.195 17.161 1.00 49.09 215 LYS B C 1
ATOM 3119 O O . LYS B 1 205 ? 11.141 47.092 17.998 1.00 49.11 215 LYS B O 1
ATOM 3121 N N . ARG B 1 206 ? 11.399 46.360 15.877 1.00 48.66 216 ARG B N 1
ATOM 3122 C CA . ARG B 1 206 ? 11.917 47.630 15.354 1.00 48.16 216 ARG B CA 1
ATOM 3123 C C . ARG B 1 206 ? 10.917 48.786 15.445 1.00 47.54 216 ARG B C 1
ATOM 3124 O O . ARG B 1 206 ? 11.302 49.957 15.597 1.00 47.39 216 ARG B O 1
ATOM 3132 N N . ALA B 1 207 ? 9.629 48.463 15.364 1.00 46.97 217 ALA B N 1
ATOM 3133 C CA . ALA B 1 207 ? 8.609 49.496 15.467 1.00 46.27 217 ALA B CA 1
ATOM 3134 C C . ALA B 1 207 ? 8.547 50.008 16.891 1.00 45.92 217 ALA B C 1
ATOM 3135 O O . ALA B 1 207 ? 8.587 51.223 17.105 1.00 46.20 217 ALA B O 1
ATOM 3137 N N . GLU B 1 208 ? 8.488 49.092 17.861 1.00 44.91 218 GLU B N 1
ATOM 3138 C CA . GLU B 1 208 ? 8.505 49.479 19.266 1.00 44.34 218 GLU B CA 1
ATOM 3139 C C . GLU B 1 208 ? 9.619 50.516 19.551 1.00 43.59 218 GLU B C 1
ATOM 3140 O O . GLU B 1 208 ? 9.342 51.581 20.095 1.00 42.81 218 GLU B O 1
ATOM 3144 N N . GLU B 1 209 ? 10.852 50.221 19.135 1.00 43.23 219 GLU B N 1
ATOM 3145 C CA . GLU B 1 209 ? 11.975 51.148 19.310 1.00 43.47 219 GLU B CA 1
ATOM 3146 C C . GLU B 1 209 ? 11.772 52.481 18.627 1.00 42.54 219 GLU B C 1
ATOM 3147 O O . GLU B 1 209 ? 12.075 53.532 19.207 1.00 42.70 219 GLU B O 1
ATOM 3153 N N . ILE B 1 210 ? 11.280 52.436 17.392 1.00 41.16 220 ILE B N 1
ATOM 3154 C CA . ILE B 1 210 ? 11.045 53.660 16.661 1.00 40.15 220 ILE B CA 1
ATOM 3155 C C . ILE B 1 210 ? 10.132 54.612 17.447 1.00 39.64 220 ILE B C 1
ATOM 3156 O O . ILE B 1 210 ? 10.526 55.741 17.727 1.00 39.21 220 ILE B O 1
ATOM 3161 N N . LYS B 1 211 ? 8.954 54.127 17.850 1.00 39.13 221 LYS B N 1
ATOM 3162 C CA . LYS B 1 211 ? 7.972 54.939 18.593 1.00 38.52 221 LYS B CA 1
ATOM 3163 C C . LYS B 1 211 ? 8.517 55.330 19.971 1.00 38.08 221 LYS B C 1
ATOM 3164 O O . LYS B 1 211 ? 8.278 56.449 20.435 1.00 38.03 221 LYS B O 1
ATOM 3170 N N . LYS B 1 212 ? 9.271 54.423 20.603 1.00 37.68 222 LYS B N 1
ATOM 3171 C CA . LYS B 1 212 ? 9.939 54.721 21.877 1.00 37.27 222 LYS B CA 1
ATOM 3172 C C . LYS B 1 212 ? 10.873 55.880 21.650 1.00 37.09 222 LYS B C 1
ATOM 3173 O O . LYS B 1 212 ? 10.857 56.843 22.421 1.00 37.09 222 LYS B O 1
ATOM 3175 N N . ILE B 1 213 ? 11.653 55.812 20.568 1.00 36.28 223 ILE B N 1
ATOM 3176 C CA . ILE B 1 213 ? 12.494 56.937 20.189 1.00 35.51 223 ILE B CA 1
ATOM 3177 C C . ILE B 1 213 ? 11.638 58.147 19.910 1.00 36.03 223 ILE B C 1
ATOM 3178 O O . ILE B 1 213 ? 11.918 59.217 20.410 1.00 36.63 223 ILE B O 1
ATOM 3183 N N . LEU B 1 214 ? 10.575 57.984 19.137 1.00 37.13 224 LEU B N 1
ATOM 3184 C CA . LEU B 1 214 ? 9.767 59.145 18.698 1.00 37.99 224 LEU B CA 1
ATOM 3185 C C . LEU B 1 214 ? 9.022 59.832 19.821 1.00 39.33 224 LEU B C 1
ATOM 3186 O O . LEU B 1 214 ? 8.806 61.036 19.753 1.00 39.68 224 LEU B O 1
ATOM 3191 N N . MET B 1 215 ? 8.650 59.074 20.849 1.00 40.23 225 MET B N 1
ATOM 3192 C CA . MET B 1 215 ? 7.768 59.589 21.854 1.00 42.36 225 MET B CA 1
ATOM 3193 C C . MET B 1 215 ? 8.325 59.731 23.273 1.00 42.62 225 MET B C 1
ATOM 3194 O O . MET B 1 215 ? 7.690 60.385 24.095 1.00 43.14 225 MET B O 1
ATOM 3199 N N . THR B 1 216 ? 9.465 59.121 23.600 1.00 43.10 226 THR B N 1
ATOM 3200 C CA . THR B 1 216 ? 9.971 59.260 24.967 1.00 43.00 226 THR B CA 1
ATOM 3201 C C . THR B 1 216 ? 10.343 60.723 25.212 1.00 43.55 226 THR B C 1
ATOM 3202 O O . THR B 1 216 ? 11.059 61.325 24.403 1.00 42.95 226 THR B O 1
ATOM 3206 N N . PRO B 1 217 ? 9.822 61.308 26.317 1.00 44.13 227 PRO B N 1
ATOM 3207 C CA . PRO B 1 217 ? 10.145 62.696 26.618 1.00 44.66 227 PRO B CA 1
ATOM 3208 C C . PRO B 1 217 ? 11.546 62.854 27.187 1.00 45.79 227 PRO B C 1
ATOM 3209 O O . PRO B 1 217 ? 12.198 61.867 27.551 1.00 46.26 227 PRO B O 1
ATOM 3213 N N . TYR B 1 218 ? 11.981 64.101 27.260 1.00 46.90 228 TYR B N 1
ATOM 3214 C CA . TYR B 1 218 ? 13.223 64.490 27.868 1.00 48.43 228 TYR B CA 1
ATOM 3215 C C . TYR B 1 218 ? 13.435 63.843 29.250 1.00 48.25 228 TYR B C 1
ATOM 3216 O O . TYR B 1 218 ? 13.291 64.478 30.299 1.00 48.68 228 TYR B O 1
#

Solvent-accessible surface area: 18740 Å² total; per-residue (Å²): 160,73,105,66,120,34,62,152,41,28,0,18,1,12,74,239,15,80,99,14,77,0,14,77,43,0,96,96,66,47,4,67,14,40,60,89,93,7,16,9,13,19,0,0,4,19,36,36,10,0,0,8,39,24,47,8,50,69,0,0,115,6,35,85,75,43,159,2,53,91,54,1,42,100,1,20,89,20,13,123,25,5,0,2,0,3,12,10,74,6,8,21,62,187,9,168,70,111,26,116,45,0,0,32,6,8,0,10,0,2,50,82,85,37,0,34,8,2,17,0,77,63,32,94,0,0,0,4,0,0,16,13,0,5,139,12,31,53,95,77,7,25,131,250,53,108,90,144,104,89,40,189,25,28,19,40,16,6,20,3,10,31,0,0,13,9,6,24,66,6,33,107,54,15,0,64,118,0,0,79,137,39,18,17,0,44,42,0,1,74,6,55,52,79,98,0,37,53,4,64,72,16,40,83,89,32,0,56,43,0,29,42,0,0,100,60,104,26,122,210,14,39,0,90,0,17,82,219,18,82,232,18,71,0,12,86,41,0,56,94,42,33,2,66,41,55,73,20,161,22,80,21,13,22,0,30,10,39,134,51,12,0,0,8,32,26,52,7,51,75,1,0,64,8,26,88,82,41,171,0,57,109,33,0,50,107,0,34,97,110,22,117,29,6,0,1,0,3,15,11,77,5,8,19,136,131,12,162,68,102,27,166,29,0,2,32,5,10,0,16,0,3,48,54,78,31,1,33,10,4,14,0,80,53,39,92,0,0,0,6,0,0,3,9,0,4,95,66,50,150,78,140,16,175,81,82,34,97,62,29,1,2,78,0,0,64,9,4,6,41,11,37,111,54,11,0,52,79,0,0,117,122,22,20,19,0,34,98,0,0,62,1,52,74,78,68,0,24,151,2,70,36,3,36,98,78,107,0,91,80,0,28,40,3,0,109,56,98,116

InterPro domains:
  IPR003583 Helix-hairpin-helix DNA-binding motif, class 1 [SM00278] (166-185)
  IPR003583 Helix-hairpin-helix DNA-binding motif, class 1 [SM00278] (198-217)
  IPR006166 ERCC4 domain [PF02732] (17-136)
  IPR006166 ERCC4 domain [SM00891] (14-94)
  IPR010994 RuvA domain 2-like [SSF47781] (158-218)
  IPR011335 Restriction endonuclease type II-like [SSF52980] (11-139)
  IPR060101 SAM-like helix-hairpin-helix tandem [PF14520] (168-216)

CATH classification: 3.40.50.10130 (+1 more: 1.10.150.20)

Organism: Aeropyrum pernix (strain ATCC 700893 / DSM 11879 / JCM 9820 / NBRC 100138 / K1) (NCBI:txid272557)

Radius of gyration: 23.61 Å; Cα contacts (8 Å, |Δi|>4): 748; chains: 2; bounding box: 70×41×50 Å

Secondary structure (DSSP, 8-state):
---B--SS-EEEEETTTTTSSHHHHHHHTT-EEEEE--SSSSEEEETTEEEEEEEHHHHHHHHHHSHHHHHHHHHHHH-SEEEEEEES-SS-GGGTTTHHHHHHHHHHHHHHS--EEEEESSHHHHHHHHHHHHHHHS-B--TT------PPP-HHHHHHHHHHHTSTT--HHHHHHHHHHHSSHHHHTT--HHHHHHSTT--HHHHHHHHHHHHS---/--EEEEEGGGTTSSHHHHHHTTT-EEEEE--SSSSEE-SSSEEEEEEEHHHHHHHHHHTHHHHHHHHHHHH-SEEEEEEES-SS-GGGTT-HHHHHHHHHHHHHHH--EEEEESSHHHHHHHHHHHHHHT----TT-HHHHHHHHHHTSTT--HHHHHHHHHHHSSHHHHTT--HHHHTTSTT--HHHHHHHHHHHH---